Protein AF-A0A7R9V4F9-F1 (afdb_monomer_lite)

Secondary structure (DSSP, 8-state):
-HHHHHHHHHHT-----PPP-----S-SHHHHHHHHHHHHHHHHHHHHHHHHHHHHHHHHHHHHHHHHHHS-TT---SS-SPPHHHHHHHHHHHHGGG--TTHHHHHHHHHHHHHHH--TTSTT-HHHHHHHHHHHHHHHHHHHS-HHHHHHHHHHH--SHHHHHHHHHHHHTTEETTEE---HHHHHHHHHHHHHHHHHSSS-S-HHHHHHHHHHHHHHHHHHHHHHHHGGGS-------------------------------------------TTS-----TTS-HHHHHHHHHHHH---HHHHHHHHHHHHHS----SSPPPPP-TTS-TTS--PPPPSS--HHHHHHHHHHHHHHHTSSTT-------PPP-

Radius of gyration: 30.56 Å; chains: 1; bounding box: 94×65×89 Å

InterPro domains:
  IPR038961 Protein PEP-related development arrested 1 [PTHR37262] (30-227)

Sequence (378 aa):
SSVWRVLGRASASGSGSAPNSQPGDGGAGDNAASRRAAVQEQVDRAAKLLDDMLEEVMSELFADQAAEYIAPAGQAGCDGPLSEADAVRGAVVRRIEFLDANFLAALNGYIEAAAREGRSGGPGDLLPLLEMLRDEVLSQVALRLPPAARVLSAALHCTNKDERVGVLRTSMRGGKGDVPGCGASGLATAAAQFIDDMEEQDVIADRRLLARLCLIREEVRWLSLEGGFTGGTVGSTSSAGGAGDRIWAADGDGAPAAGAVPSASGPKPQPSQAADEDTAAFFFRSNVPQRPVAFINQLVAVSDPVARVGLLSRAFCEDWDGAAPRQAPQRGMPAGGGSKPQPDWVRPGRFMSTLAAVMQGVGGEEGSGGDGGGAPLR

Foldseek 3Di:
DVPVVQVLVLVVPPDDDDDDDDDDDDDDVVVVVVVVVVVVVVLVLLVVLVVVLVVQLVVLLVVLVVCVVPDPPPDDPPDPRQDSLNSLLVSCVVCLVVDDSCNLVSLVVVLVVLVVVPPPDDPPSCNVSSVSNNVSSVVVVLLPDDLLVNLLVVLLVDPDPVVSLVSLVQQCVQHDDSRGRDHLVSNLVVLLVVLVSQQVDPDRPDLPSSLSSLVSNVSSVVVVVVCVVVVPDDDPDDDDDDDDDDDDDDDDDDDDDDDDDDDDDDDDDDDDDDDPPPDPPDPDDPPQDQQLVVLVVVLVVDPDPVVSVVSVVCLSVHFPPDPGPQPDQPPDDPPPDPPDRNDRGDRNSSSVVNVVVVVVVVPPPPPPPPDDDDDDDD

Organism: NCBI:txid1486919

Structure (mmCIF, N/CA/C/O backbone):
data_AF-A0A7R9V4F9-F1
#
_entry.id   AF-A0A7R9V4F9-F1
#
loop_
_atom_site.group_PDB
_atom_site.id
_atom_site.type_symbol
_atom_site.label_atom_id
_atom_site.label_alt_id
_atom_site.label_comp_id
_atom_site.label_asym_id
_atom_site.label_entity_id
_atom_site.label_seq_id
_atom_site.pdbx_PDB_ins_code
_atom_site.Cartn_x
_atom_site.Cartn_y
_atom_site.Cartn_z
_atom_site.occupancy
_atom_site.B_iso_or_equiv
_atom_site.auth_seq_id
_atom_site.auth_comp_id
_atom_site.auth_asym_id
_atom_site.auth_atom_id
_atom_site.pdbx_PDB_model_num
ATOM 1 N N . SER A 1 1 ? -6.704 5.166 -0.135 1.00 42.28 1 SER A N 1
ATOM 2 C CA . SER A 1 1 ? -7.714 4.091 -0.009 1.00 42.28 1 SER A CA 1
ATOM 3 C C . SER A 1 1 ? -7.465 2.866 -0.918 1.00 42.28 1 SER A C 1
ATOM 5 O O . SER A 1 1 ? -7.755 1.755 -0.495 1.00 42.28 1 SER A O 1
ATOM 7 N N . SER A 1 2 ? -6.876 2.982 -2.125 1.00 41.09 2 SER A N 1
ATOM 8 C CA . SER A 1 2 ? -6.709 1.820 -3.040 1.00 41.09 2 SER A CA 1
ATOM 9 C C . SER A 1 2 ? -5.530 0.869 -2.751 1.00 41.09 2 SER A C 1
ATOM 11 O O . SER A 1 2 ? -5.635 -0.318 -3.034 1.00 41.09 2 SER A O 1
ATOM 13 N N . VAL A 1 3 ? -4.432 1.343 -2.147 1.00 38.56 3 VAL A N 1
ATOM 14 C CA . VAL A 1 3 ? -3.199 0.541 -1.942 1.00 38.56 3 VAL A CA 1
ATOM 15 C C . VAL A 1 3 ? -3.399 -0.607 -0.943 1.00 38.56 3 VAL A C 1
ATOM 17 O O . VAL A 1 3 ? -2.965 -1.734 -1.178 1.00 38.56 3 VAL A O 1
ATOM 20 N N . TRP A 1 4 ? -4.145 -0.356 0.133 1.00 40.66 4 TRP A N 1
ATOM 21 C CA . TRP A 1 4 ? -4.448 -1.361 1.157 1.00 40.66 4 TRP A CA 1
ATOM 22 C C . TRP A 1 4 ? -5.411 -2.448 0.673 1.00 40.66 4 TRP A C 1
ATOM 24 O O . TRP A 1 4 ? -5.313 -3.591 1.110 1.00 40.66 4 TRP A O 1
ATOM 34 N N . ARG A 1 5 ? -6.275 -2.136 -0.303 1.00 44.78 5 ARG A N 1
ATOM 35 C CA . ARG A 1 5 ? -7.137 -3.133 -0.955 1.00 44.78 5 ARG A CA 1
ATOM 36 C C . ARG A 1 5 ? -6.342 -4.162 -1.763 1.00 44.78 5 ARG A C 1
ATOM 38 O O . ARG A 1 5 ? -6.816 -5.278 -1.930 1.00 44.78 5 ARG A O 1
ATOM 45 N N . VAL A 1 6 ? -5.148 -3.811 -2.244 1.00 42.28 6 VAL A N 1
ATOM 46 C CA . VAL A 1 6 ? -4.273 -4.720 -3.002 1.00 42.28 6 VAL A CA 1
ATOM 47 C C . VAL A 1 6 ? -3.400 -5.550 -2.060 1.00 42.28 6 VAL A C 1
ATOM 49 O O . VAL A 1 6 ? -3.337 -6.768 -2.211 1.00 42.28 6 VAL A O 1
ATOM 52 N N . LEU A 1 7 ? -2.814 -4.926 -1.031 1.00 38.12 7 LEU A N 1
ATOM 53 C CA . LEU A 1 7 ? -2.003 -5.626 -0.023 1.00 38.12 7 LEU A CA 1
ATOM 54 C C . LEU A 1 7 ? -2.832 -6.584 0.851 1.00 38.12 7 LEU A C 1
ATOM 56 O O . LEU A 1 7 ? -2.393 -7.699 1.118 1.00 38.12 7 LEU A O 1
ATOM 60 N N . GLY A 1 8 ? -4.062 -6.211 1.222 1.00 36.34 8 GLY A N 1
ATOM 61 C CA . GLY A 1 8 ? -4.974 -7.101 1.951 1.00 36.34 8 GLY A CA 1
ATOM 62 C C . GLY A 1 8 ? -5.454 -8.301 1.123 1.00 36.34 8 GLY A C 1
ATOM 63 O O . GLY A 1 8 ? -5.699 -9.375 1.666 1.00 36.34 8 GLY A O 1
ATOM 64 N N . ARG A 1 9 ? -5.532 -8.162 -0.208 1.00 38.25 9 ARG A N 1
ATOM 65 C CA . ARG A 1 9 ? -5.992 -9.231 -1.112 1.00 38.25 9 ARG A CA 1
ATOM 66 C C . ARG A 1 9 ? -4.887 -10.229 -1.469 1.00 38.25 9 ARG A C 1
ATOM 68 O O . ARG A 1 9 ? -5.197 -11.388 -1.728 1.00 38.25 9 ARG A O 1
ATOM 75 N N . ALA A 1 10 ? -3.619 -9.812 -1.421 1.00 35.34 10 ALA A N 1
ATOM 76 C CA . ALA A 1 10 ? -2.473 -10.706 -1.594 1.00 35.34 10 ALA A CA 1
ATOM 77 C C . ALA A 1 10 ? -2.409 -11.778 -0.486 1.00 35.34 10 ALA A C 1
ATOM 79 O O . ALA A 1 10 ? -2.177 -12.947 -0.787 1.00 35.34 10 ALA A O 1
ATOM 80 N N . SER A 1 11 ? -2.744 -11.414 0.759 1.00 36.66 11 SER A N 1
ATOM 81 C CA . SER A 1 11 ? -2.807 -12.349 1.898 1.00 36.66 11 SER A CA 1
ATOM 82 C C . SER A 1 11 ? -3.995 -13.330 1.822 1.00 36.66 11 SER A C 1
ATOM 84 O O . SER A 1 11 ? -3.919 -14.453 2.311 1.00 36.66 11 SER A O 1
ATOM 86 N N . ALA A 1 12 ? -5.081 -12.955 1.135 1.00 36.00 12 ALA A N 1
ATOM 87 C CA . ALA A 1 12 ? -6.302 -13.762 1.027 1.00 36.00 12 ALA A CA 1
ATOM 88 C C . ALA A 1 12 ? -6.357 -14.700 -0.203 1.00 36.00 12 ALA A C 1
ATOM 90 O O . ALA A 1 12 ? -7.368 -15.367 -0.412 1.00 36.00 12 ALA A O 1
ATOM 91 N N . SER A 1 13 ? -5.305 -14.767 -1.035 1.00 36.59 13 SER A N 1
ATOM 92 C CA . SER A 1 13 ? -5.317 -15.553 -2.290 1.00 36.59 13 SER A CA 1
ATOM 93 C C . SER A 1 13 ? -4.681 -16.952 -2.204 1.00 36.59 13 SER A C 1
ATOM 95 O O . SER A 1 13 ? -4.610 -17.677 -3.199 1.00 36.59 13 SER A O 1
ATOM 97 N N . GLY A 1 14 ? -4.280 -17.391 -1.010 1.00 36.31 14 GLY A N 1
ATOM 98 C CA . GLY A 1 14 ? -3.771 -18.741 -0.779 1.00 36.31 14 GLY A CA 1
ATOM 99 C C . GLY A 1 14 ? -4.877 -19.803 -0.750 1.00 36.31 14 GLY A C 1
ATOM 100 O O . GLY A 1 14 ? -5.409 -20.099 0.314 1.00 36.31 14 GLY A O 1
ATOM 101 N N . SER A 1 15 ? -5.183 -20.393 -1.911 1.00 42.91 15 SER A N 1
ATOM 102 C CA . SER A 1 15 ? -5.671 -21.777 -2.145 1.00 42.91 15 SER A CA 1
ATOM 103 C C . SER A 1 15 ? -6.818 -21.861 -3.161 1.00 42.91 15 SER A C 1
ATOM 105 O O . SER A 1 15 ? -8.005 -21.870 -2.850 1.00 42.91 15 SER A O 1
ATOM 107 N N . GLY A 1 16 ? -6.438 -21.985 -4.431 1.00 34.00 16 GLY A N 1
ATOM 108 C CA . GLY A 1 16 ? -7.365 -22.229 -5.532 1.00 34.00 16 GLY A CA 1
ATOM 109 C C . GLY A 1 16 ? -6.725 -23.014 -6.671 1.00 34.00 16 GLY A C 1
ATOM 110 O O . GLY A 1 16 ? -6.966 -22.699 -7.830 1.00 34.00 16 GLY A O 1
ATOM 111 N N . SER A 1 17 ? -5.884 -24.008 -6.366 1.00 34.31 17 SER A N 1
ATOM 112 C CA . SER A 1 17 ? -5.440 -24.976 -7.377 1.00 34.31 17 SER A CA 1
ATOM 113 C C . SER A 1 17 ? -6.580 -25.945 -7.675 1.00 34.31 17 SER A C 1
ATOM 115 O O . SER A 1 17 ? -6.944 -26.766 -6.834 1.00 34.31 17 SER A O 1
ATOM 117 N N . ALA A 1 18 ? -7.148 -25.842 -8.875 1.00 36.53 18 ALA A N 1
ATOM 118 C CA . ALA A 1 18 ? -8.076 -26.826 -9.414 1.00 36.53 18 ALA A CA 1
ATOM 119 C C . ALA A 1 18 ? -7.341 -28.159 -9.661 1.00 36.53 18 ALA A C 1
ATOM 121 O O . ALA A 1 18 ? -6.332 -28.157 -10.372 1.00 36.53 18 ALA A O 1
ATOM 122 N N . PRO A 1 19 ? -7.810 -29.301 -9.124 1.00 40.75 19 PRO A N 1
ATOM 123 C CA . PRO A 1 19 ? -7.297 -30.591 -9.536 1.00 40.75 19 PRO A CA 1
ATOM 124 C C . PRO A 1 19 ? -7.985 -31.047 -10.824 1.00 40.75 19 PRO A C 1
ATOM 126 O O . PRO A 1 19 ? -9.196 -30.928 -11.018 1.00 40.75 19 PRO A O 1
ATOM 129 N N . ASN A 1 20 ? -7.135 -31.572 -11.696 1.00 38.62 20 ASN A N 1
ATOM 130 C CA . ASN A 1 20 ? -7.436 -32.295 -12.916 1.00 38.62 20 ASN A CA 1
ATOM 131 C C . ASN A 1 20 ? -8.513 -33.373 -12.686 1.00 38.62 20 ASN A C 1
ATOM 133 O O . ASN A 1 20 ? -8.512 -34.075 -11.675 1.00 38.62 20 ASN A O 1
ATOM 137 N N . SER A 1 21 ? -9.436 -33.479 -13.635 1.00 40.28 21 SER A N 1
ATOM 138 C CA . SER A 1 21 ? -10.654 -34.278 -13.552 1.00 40.28 21 SER A CA 1
ATOM 139 C C . SER A 1 21 ? -10.361 -35.782 -13.555 1.00 40.28 21 SER A C 1
ATOM 141 O O . SER A 1 21 ? -9.994 -36.354 -14.578 1.00 40.28 21 SER A O 1
ATOM 143 N N . GLN A 1 22 ? -10.603 -36.432 -12.419 1.00 39.03 22 GLN A N 1
ATOM 144 C CA . GLN A 1 22 ? -10.837 -37.873 -12.317 1.00 39.03 22 GLN A CA 1
ATOM 145 C C . GLN A 1 22 ? -12.271 -38.074 -11.795 1.00 39.03 22 GLN A C 1
ATOM 147 O O . GLN A 1 22 ? -12.652 -37.399 -10.836 1.00 39.03 22 GLN A O 1
ATOM 152 N N . PRO A 1 23 ? -13.097 -38.945 -12.403 1.00 45.53 23 PRO A N 1
ATOM 153 C CA . PRO A 1 23 ? -14.480 -39.115 -11.984 1.00 45.53 23 PRO A CA 1
ATOM 154 C C . PRO A 1 23 ? -14.519 -40.025 -10.751 1.00 45.53 23 PRO A C 1
ATOM 156 O O . PRO A 1 23 ? -14.393 -41.243 -10.857 1.00 45.53 23 PRO A O 1
ATOM 159 N N . GLY A 1 24 ? -14.658 -39.410 -9.579 1.00 40.94 24 GLY A N 1
ATOM 160 C CA . GLY A 1 24 ? -14.918 -40.064 -8.299 1.00 40.94 24 GLY A CA 1
ATOM 161 C C . GLY A 1 24 ? -16.046 -39.323 -7.591 1.00 40.94 24 GLY A C 1
ATOM 162 O O . GLY A 1 24 ? -15.818 -38.316 -6.926 1.00 40.94 24 GLY A O 1
ATOM 163 N N . ASP A 1 25 ? -17.264 -39.791 -7.828 1.00 50.31 25 ASP A N 1
ATOM 164 C CA . ASP A 1 25 ? -18.535 -39.288 -7.311 1.00 50.31 25 ASP A CA 1
ATOM 165 C C . ASP A 1 25 ? -18.667 -39.569 -5.796 1.00 50.31 25 ASP A C 1
ATOM 167 O O . ASP A 1 25 ? -18.380 -40.686 -5.363 1.00 50.31 25 ASP A O 1
ATOM 171 N N . GLY A 1 26 ? -19.077 -38.568 -4.993 1.00 47.12 26 GLY A N 1
ATOM 172 C CA . GLY A 1 26 ? -19.573 -38.808 -3.623 1.00 47.12 26 GLY A CA 1
ATOM 173 C C . GLY A 1 26 ? -19.163 -37.900 -2.441 1.00 47.12 26 GLY A C 1
ATOM 174 O O . GLY A 1 26 ? -19.548 -38.240 -1.329 1.00 47.12 26 GLY A O 1
ATOM 175 N N . GLY A 1 27 ? -18.428 -36.779 -2.590 1.00 47.38 27 GLY A N 1
ATOM 176 C CA . GLY A 1 27 ? -17.891 -36.051 -1.404 1.00 47.38 27 GLY A CA 1
ATOM 177 C C . GLY A 1 27 ? -17.827 -34.512 -1.416 1.00 47.38 27 GLY A C 1
ATOM 178 O O . GLY A 1 27 ? -17.168 -33.923 -0.560 1.00 47.38 27 GLY A O 1
ATOM 179 N N . ALA A 1 28 ? -18.454 -33.821 -2.373 1.00 54.03 28 ALA A N 1
ATOM 180 C CA . ALA A 1 28 ? -18.278 -32.366 -2.536 1.00 54.03 28 ALA A CA 1
ATOM 181 C C . ALA A 1 28 ? -19.242 -31.484 -1.704 1.00 54.03 28 ALA A C 1
ATOM 183 O O . ALA A 1 28 ? -18.934 -30.319 -1.449 1.00 54.03 28 ALA A O 1
ATOM 184 N N . GLY A 1 29 ? -20.391 -32.016 -1.268 1.00 56.62 29 GLY A N 1
ATOM 185 C CA . GLY A 1 29 ? -21.439 -31.244 -0.578 1.00 56.62 29 GLY A CA 1
ATOM 186 C C . GLY A 1 29 ? -21.074 -30.819 0.848 1.00 56.62 29 GLY A C 1
ATOM 187 O O . GLY A 1 29 ? -21.256 -29.655 1.214 1.00 56.62 29 GLY A O 1
ATOM 188 N N . ASP A 1 30 ? -20.473 -31.725 1.621 1.00 60.44 30 ASP A N 1
ATOM 189 C CA . ASP A 1 30 ? -20.164 -31.493 3.040 1.00 60.44 30 ASP A CA 1
ATOM 190 C C . ASP A 1 30 ? -19.051 -30.453 3.231 1.00 60.44 30 ASP A C 1
ATOM 192 O O . ASP A 1 30 ? -19.098 -29.626 4.144 1.00 60.44 30 ASP A O 1
ATOM 196 N N . ASN A 1 31 ? -18.097 -30.399 2.298 1.00 73.81 31 ASN A N 1
ATOM 197 C CA . ASN A 1 31 ? -17.021 -29.409 2.311 1.00 73.81 31 ASN A CA 1
ATOM 198 C C . ASN A 1 31 ? -17.516 -27.986 2.023 1.00 73.81 31 ASN A C 1
ATOM 200 O O . ASN A 1 31 ? -16.967 -27.027 2.563 1.00 73.81 31 ASN A O 1
ATOM 204 N N . ALA A 1 32 ? -18.547 -27.816 1.191 1.00 75.50 32 ALA A N 1
ATOM 205 C CA . ALA A 1 32 ? -19.094 -26.493 0.896 1.00 75.50 32 ALA A CA 1
ATOM 206 C C . ALA A 1 32 ? -19.914 -25.943 2.073 1.00 75.50 32 ALA A C 1
ATOM 208 O O . ALA A 1 32 ? -19.785 -24.766 2.414 1.00 75.50 32 ALA A O 1
ATOM 209 N N . ALA A 1 33 ? -20.720 -26.791 2.718 1.00 80.44 33 ALA A N 1
ATOM 210 C CA . ALA A 1 33 ? -21.473 -26.422 3.914 1.00 80.44 33 ALA A CA 1
ATOM 211 C C . ALA A 1 33 ? -20.540 -26.107 5.096 1.00 80.44 33 ALA A C 1
ATOM 213 O O . ALA A 1 33 ? -20.697 -25.070 5.738 1.00 80.44 33 ALA A O 1
ATOM 214 N N . SER A 1 34 ? -19.515 -26.937 5.317 1.00 82.12 34 SER A N 1
ATOM 215 C CA . SER A 1 34 ? -18.509 -26.716 6.363 1.00 82.12 34 SER A CA 1
ATOM 216 C C . SER A 1 34 ? -17.718 -25.417 6.150 1.00 82.12 34 SER A C 1
ATOM 218 O O . SER A 1 34 ? -17.565 -24.629 7.081 1.00 82.12 34 SER A O 1
ATOM 220 N N . ARG A 1 35 ? -17.307 -25.109 4.908 1.00 81.06 35 ARG A N 1
ATOM 221 C CA . ARG A 1 35 ? -16.650 -23.827 4.580 1.00 81.06 35 ARG A CA 1
ATOM 222 C C . ARG A 1 35 ? -17.550 -22.621 4.841 1.00 81.06 35 ARG A C 1
ATOM 224 O O . ARG A 1 35 ? -17.069 -21.620 5.357 1.00 81.06 35 ARG A O 1
ATOM 231 N N . ARG A 1 36 ? -18.843 -22.700 4.507 1.00 82.31 36 ARG A N 1
ATOM 232 C CA . ARG A 1 36 ? -19.800 -21.614 4.787 1.00 82.31 36 ARG A CA 1
ATOM 233 C C . ARG A 1 36 ? -19.986 -21.394 6.286 1.00 82.31 36 ARG A C 1
ATOM 235 O O . ARG A 1 36 ? -20.000 -20.248 6.711 1.00 82.31 36 ARG A O 1
ATOM 242 N N . ALA A 1 37 ? -20.075 -22.468 7.070 1.00 87.06 37 ALA A N 1
ATOM 243 C CA . ALA A 1 37 ? -20.165 -22.374 8.524 1.00 87.06 37 ALA A CA 1
ATOM 244 C C . ALA A 1 37 ? -18.906 -21.734 9.137 1.00 87.06 37 ALA A C 1
ATOM 246 O O . ALA A 1 37 ? -19.026 -20.851 9.978 1.00 87.06 37 ALA A O 1
ATOM 247 N N . ALA A 1 38 ? -17.712 -22.103 8.660 1.00 84.75 38 ALA A N 1
ATOM 248 C CA . ALA A 1 38 ? -16.457 -21.503 9.117 1.00 84.75 38 ALA A CA 1
ATOM 249 C C . ALA A 1 38 ? -16.356 -20.006 8.777 1.00 84.75 38 ALA A C 1
ATOM 251 O O . ALA A 1 38 ? -15.909 -19.214 9.603 1.00 84.75 38 ALA A O 1
ATOM 252 N N . VAL A 1 39 ? -16.797 -19.604 7.579 1.00 83.69 39 VAL A N 1
ATOM 253 C CA . VAL A 1 39 ? -16.865 -18.184 7.196 1.00 83.69 39 VAL A CA 1
ATOM 254 C C . VAL A 1 39 ? -17.877 -17.435 8.065 1.00 83.69 39 VAL A C 1
ATOM 256 O O . VAL A 1 39 ? -17.576 -16.335 8.516 1.00 83.69 39 VAL A O 1
ATOM 259 N N . GLN A 1 40 ? -19.042 -18.025 8.346 1.00 85.69 40 GLN A N 1
ATOM 260 C CA . GLN A 1 40 ? -20.047 -17.407 9.213 1.00 85.69 40 GLN A CA 1
ATOM 261 C C . GLN A 1 40 ? -19.511 -17.188 10.632 1.00 85.69 40 GLN A C 1
ATOM 263 O O . GLN A 1 40 ? -19.627 -16.088 11.156 1.00 85.69 40 GLN A O 1
ATOM 268 N N . GLU A 1 41 ? -18.845 -18.186 11.217 1.00 88.38 41 GLU A N 1
ATOM 269 C CA . GLU A 1 41 ? -18.247 -18.062 12.552 1.00 88.38 41 GLU A CA 1
ATOM 270 C C . GLU A 1 41 ? -17.178 -16.956 12.605 1.00 88.38 41 GLU A C 1
ATOM 272 O O . GLU A 1 41 ? -17.083 -16.216 13.585 1.00 88.38 41 GLU A O 1
ATOM 277 N N . GLN A 1 42 ? -16.379 -16.812 11.542 1.00 85.69 42 GLN A N 1
ATOM 278 C CA . GLN A 1 42 ? -15.392 -15.734 11.429 1.00 85.69 42 GLN A CA 1
ATOM 279 C C . GLN A 1 42 ? -16.059 -14.355 11.354 1.00 85.69 42 GLN A C 1
ATOM 281 O O . GLN A 1 42 ? -15.604 -13.422 12.013 1.00 85.69 42 GLN A O 1
ATOM 286 N N . VAL A 1 43 ? -17.149 -14.229 10.594 1.00 86.00 43 VAL A N 1
ATOM 287 C CA . VAL A 1 43 ? -17.925 -12.984 10.502 1.00 86.00 43 VAL A CA 1
ATOM 288 C C . VAL A 1 43 ? -18.568 -12.639 11.845 1.00 86.00 43 VAL A C 1
ATOM 290 O O . VAL A 1 43 ? -18.441 -11.502 12.292 1.00 86.00 43 VAL A O 1
ATOM 293 N N . ASP A 1 44 ? -19.181 -13.608 12.526 1.00 88.31 44 ASP A N 1
ATOM 294 C CA . ASP A 1 44 ? -19.814 -13.403 13.834 1.00 88.31 44 ASP A CA 1
ATOM 295 C C . ASP A 1 44 ? -18.781 -12.981 14.895 1.00 88.31 44 ASP A C 1
ATOM 297 O O . ASP A 1 44 ? -19.039 -12.113 15.732 1.00 88.31 44 ASP A O 1
ATOM 301 N N . ARG A 1 45 ? -17.569 -13.548 14.836 1.00 88.50 45 ARG A N 1
ATOM 302 C CA . ARG A 1 45 ? -16.451 -13.151 15.701 1.00 88.50 45 ARG A CA 1
ATOM 303 C C . ARG A 1 45 ? -15.986 -11.723 15.417 1.00 88.50 45 ARG A C 1
ATOM 305 O O . ARG A 1 45 ? -15.758 -10.971 16.361 1.00 88.50 45 ARG A O 1
ATOM 312 N N . ALA A 1 46 ? -15.848 -11.350 14.145 1.00 88.12 46 ALA A N 1
ATOM 313 C CA . ALA A 1 46 ? -15.468 -9.997 13.747 1.00 88.12 46 ALA A CA 1
ATOM 314 C C . ALA A 1 46 ? -16.524 -8.958 14.159 1.00 88.12 46 ALA A C 1
ATOM 316 O O . ALA A 1 46 ? -16.159 -7.890 14.646 1.00 88.12 46 ALA A O 1
ATOM 317 N N . ALA A 1 47 ? -17.810 -9.291 14.015 1.00 88.38 47 ALA A N 1
ATOM 318 C CA . ALA A 1 47 ? -18.929 -8.469 14.466 1.00 88.38 47 ALA A CA 1
ATOM 319 C C . ALA A 1 47 ? -18.881 -8.244 15.981 1.00 88.38 47 ALA A C 1
ATOM 321 O O . ALA A 1 47 ? -18.886 -7.105 16.432 1.00 88.38 47 ALA A O 1
ATOM 322 N N . LYS A 1 48 ? -18.711 -9.317 16.763 1.00 91.44 48 LYS A N 1
ATOM 323 C CA . LYS A 1 48 ? -18.585 -9.207 18.219 1.00 91.44 48 LYS A CA 1
ATOM 324 C C . LYS A 1 48 ? -17.397 -8.337 18.641 1.00 91.44 48 LYS A C 1
ATOM 326 O O . LYS A 1 48 ? -17.534 -7.503 19.524 1.00 91.44 48 LYS A O 1
ATOM 331 N N . LEU A 1 49 ? -16.237 -8.506 18.001 1.00 91.56 49 LEU A N 1
ATOM 332 C CA . LEU A 1 49 ? -15.066 -7.669 18.281 1.00 91.56 49 LEU A CA 1
ATOM 333 C C . LEU A 1 49 ? -15.313 -6.193 17.952 1.00 91.56 49 LEU A C 1
ATOM 335 O O . LEU A 1 49 ? -14.809 -5.324 18.660 1.00 91.56 49 LEU A O 1
ATOM 339 N N . LEU A 1 50 ? -16.052 -5.911 16.876 1.00 90.19 50 LEU A N 1
ATOM 340 C CA . LEU A 1 50 ? -16.440 -4.554 16.507 1.00 90.19 50 LEU A CA 1
ATOM 341 C C . LEU A 1 50 ? -17.372 -3.939 17.556 1.00 90.19 50 LEU A C 1
ATOM 343 O O . LEU A 1 50 ? -17.122 -2.816 17.983 1.00 90.19 50 LEU A O 1
ATOM 347 N N . ASP A 1 51 ? -18.385 -4.683 17.997 1.00 89.88 51 ASP A N 1
ATOM 348 C CA . ASP A 1 51 ? -19.318 -4.242 19.037 1.00 89.88 51 ASP A CA 1
ATOM 349 C C . ASP A 1 51 ? -18.578 -3.958 20.354 1.00 89.88 51 ASP A C 1
ATOM 351 O O . ASP A 1 51 ? -18.730 -2.874 20.915 1.00 89.88 51 ASP A O 1
ATOM 355 N N . ASP A 1 52 ? -17.689 -4.863 20.781 1.00 92.62 52 ASP A N 1
ATOM 356 C CA . ASP A 1 52 ? -16.856 -4.686 21.978 1.00 92.62 52 ASP A CA 1
ATOM 357 C C . ASP A 1 52 ? -15.951 -3.437 21.869 1.00 92.62 52 ASP A C 1
ATOM 359 O O . ASP A 1 52 ? -15.699 -2.754 22.863 1.00 92.62 52 ASP A O 1
ATOM 363 N N . MET A 1 53 ? -15.426 -3.134 20.672 1.00 90.06 53 MET A N 1
ATOM 364 C CA . MET A 1 53 ? -14.622 -1.927 20.429 1.00 90.06 53 MET A CA 1
ATOM 365 C C . MET A 1 53 ? -15.467 -0.656 20.489 1.00 90.06 53 MET A C 1
ATOM 367 O O . MET A 1 53 ? -15.046 0.322 21.101 1.00 90.06 53 MET A O 1
ATOM 371 N N . LEU A 1 54 ? -16.644 -0.657 19.866 1.00 89.62 54 LEU A N 1
ATOM 372 C CA . LEU A 1 54 ? -17.542 0.494 19.861 1.00 89.62 54 LEU A CA 1
ATOM 373 C C . LEU A 1 54 ? -18.087 0.787 21.259 1.00 89.62 54 LEU A C 1
ATOM 375 O O . LEU A 1 54 ? -18.112 1.947 21.662 1.00 89.62 54 LEU A O 1
ATOM 379 N N . GLU A 1 55 ? -18.485 -0.242 22.009 1.00 91.62 55 GLU A N 1
ATOM 380 C CA . GLU A 1 55 ? -18.945 -0.099 23.392 1.00 91.62 55 GLU A CA 1
ATOM 381 C C . GLU A 1 55 ? -17.849 0.495 24.281 1.00 91.62 55 GLU A C 1
ATOM 383 O O . GLU A 1 55 ? -18.119 1.410 25.057 1.00 91.62 55 GLU A O 1
ATOM 388 N N . GLU A 1 56 ? -16.602 0.044 24.124 1.00 91.25 56 GLU A N 1
ATOM 389 C CA . GLU A 1 56 ? -15.467 0.590 24.867 1.00 91.25 56 GLU A CA 1
ATOM 390 C C . GLU A 1 56 ? -15.197 2.054 24.518 1.00 91.25 56 GLU A C 1
ATOM 392 O O . GLU A 1 56 ? -15.083 2.875 25.426 1.00 91.25 56 GLU A O 1
ATOM 397 N N . VAL A 1 57 ? -15.149 2.403 23.227 1.00 89.69 57 VAL A N 1
ATOM 398 C CA . VAL A 1 57 ? -14.932 3.795 22.808 1.00 89.69 57 VAL A CA 1
ATOM 399 C C . VAL A 1 57 ? -16.053 4.690 23.329 1.00 89.69 57 VAL A C 1
ATOM 401 O O . VAL A 1 57 ? -15.781 5.737 23.910 1.00 89.69 57 VAL A O 1
ATOM 404 N N . MET A 1 58 ? -17.313 4.269 23.194 1.00 88.31 58 MET A N 1
ATOM 405 C CA . MET A 1 58 ? -18.442 5.018 23.743 1.00 88.31 58 MET A CA 1
ATOM 406 C C . MET A 1 58 ? -18.344 5.144 25.266 1.00 88.31 58 MET A C 1
ATOM 408 O O . MET A 1 58 ? -18.544 6.234 25.794 1.00 88.31 58 MET A O 1
ATOM 412 N N . SER A 1 59 ? -18.002 4.069 25.981 1.00 88.50 59 SER A N 1
ATOM 413 C CA . SER A 1 59 ? -17.851 4.092 27.437 1.00 88.50 59 SER A CA 1
ATOM 414 C C . SER A 1 59 ? -16.730 5.026 27.893 1.00 88.50 59 SER A C 1
ATOM 416 O O . SER A 1 59 ? -16.906 5.706 28.902 1.00 88.50 59 SER A O 1
ATOM 418 N N . GLU A 1 60 ? -15.594 5.073 27.193 1.00 87.50 60 GLU A N 1
ATOM 419 C CA . GLU A 1 60 ? -14.493 5.991 27.515 1.00 87.50 60 GLU A CA 1
ATOM 420 C C . GLU A 1 60 ? -14.897 7.448 27.263 1.00 87.50 60 GLU A C 1
ATOM 422 O O . GLU A 1 60 ? -14.672 8.297 28.124 1.00 87.50 60 GLU A O 1
ATOM 427 N N . LEU A 1 61 ? -15.590 7.728 26.155 1.00 85.50 61 LEU A N 1
ATOM 428 C CA . LEU A 1 61 ? -16.103 9.069 25.857 1.00 85.50 61 LEU A CA 1
ATOM 429 C C . LEU A 1 61 ? -17.167 9.526 26.864 1.00 85.50 61 LEU A C 1
ATOM 431 O O . LEU A 1 61 ? -17.160 10.680 27.291 1.00 85.50 61 LEU A O 1
ATOM 435 N N . PHE A 1 62 ? -18.065 8.630 27.288 1.00 86.12 62 PHE A N 1
ATOM 436 C CA . PHE A 1 62 ? -19.056 8.938 28.321 1.00 86.12 62 PHE A CA 1
ATOM 437 C C . PHE A 1 62 ? -18.419 9.133 29.697 1.00 86.12 62 PHE A C 1
ATOM 439 O O . PHE A 1 62 ? -18.840 10.023 30.438 1.00 86.12 62 PHE A O 1
ATOM 446 N N . ALA A 1 63 ? -17.422 8.319 30.052 1.00 83.31 63 ALA A N 1
ATOM 447 C CA . ALA A 1 63 ? -16.700 8.460 31.311 1.00 83.31 63 ALA A CA 1
ATOM 448 C C . ALA A 1 63 ? -15.966 9.805 31.382 1.00 83.31 63 ALA A C 1
ATOM 450 O O . ALA A 1 63 ? -16.003 10.449 32.430 1.00 83.31 63 ALA A O 1
ATOM 451 N N . ASP A 1 64 ? -15.372 10.252 30.273 1.00 79.75 64 ASP A N 1
ATOM 452 C CA . ASP A 1 64 ? -14.684 11.541 30.192 1.00 79.75 64 ASP A CA 1
ATOM 453 C C . ASP A 1 64 ? -15.657 12.726 30.305 1.00 79.75 64 ASP A C 1
ATOM 455 O O . ASP A 1 64 ? -15.473 13.605 31.145 1.00 79.75 64 ASP A O 1
ATOM 459 N N . GLN A 1 65 ? -16.781 12.697 29.577 1.00 79.44 65 GLN A N 1
ATOM 460 C CA . GLN A 1 65 ? -17.834 13.718 29.700 1.00 79.44 65 GLN A CA 1
ATOM 461 C C . GLN A 1 65 ? -18.434 13.780 31.114 1.00 79.44 65 GLN A C 1
ATOM 463 O O . GLN A 1 65 ? -18.719 14.857 31.644 1.00 79.44 65 GLN A O 1
ATOM 468 N N . ALA A 1 66 ? -18.633 12.624 31.754 1.00 77.94 66 ALA A N 1
ATOM 469 C CA . ALA A 1 66 ? -19.112 12.561 33.130 1.00 77.94 66 ALA A CA 1
ATOM 470 C C . ALA A 1 66 ? -18.061 13.087 34.122 1.00 77.94 66 ALA A C 1
ATOM 472 O O . ALA A 1 66 ? -18.419 13.773 35.082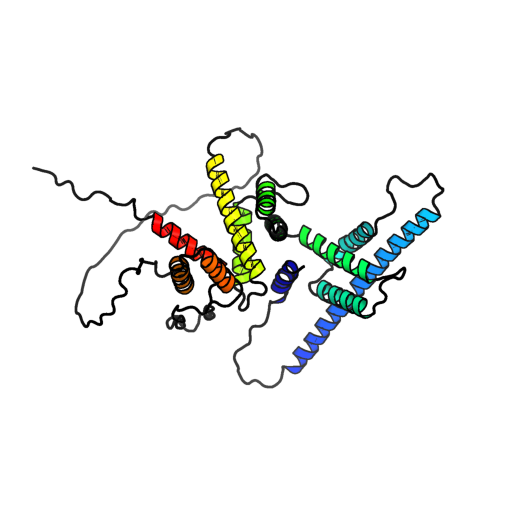 1.00 77.94 66 ALA A O 1
ATOM 473 N N . ALA A 1 67 ? -16.776 12.801 33.890 1.00 77.06 67 ALA A N 1
ATOM 474 C CA . ALA A 1 67 ? -15.676 13.329 34.688 1.00 77.06 67 ALA A CA 1
ATOM 475 C C . ALA A 1 67 ? -15.572 14.855 34.561 1.00 77.06 67 ALA A C 1
ATOM 477 O O . ALA A 1 67 ? -15.424 15.527 35.582 1.00 77.06 67 ALA A O 1
ATOM 478 N N . GLU A 1 68 ? -15.745 15.409 33.357 1.00 77.44 68 GLU A N 1
ATOM 479 C CA . GLU A 1 68 ? -15.807 16.856 33.120 1.00 77.44 68 GLU A CA 1
ATOM 480 C C . GLU A 1 68 ? -16.965 17.506 33.894 1.00 77.44 68 GLU A C 1
ATOM 482 O O . GLU A 1 68 ? -16.791 18.559 34.506 1.00 77.44 68 GLU A O 1
ATOM 487 N N . TYR A 1 69 ? -18.132 16.857 33.943 1.00 75.62 69 TYR A N 1
ATOM 488 C CA . TYR A 1 69 ? -19.292 17.370 34.677 1.00 75.62 69 TYR A CA 1
ATOM 489 C C . TYR A 1 69 ? -19.120 17.327 36.208 1.00 75.62 69 TYR A C 1
ATOM 491 O O . TYR A 1 69 ? -19.658 18.176 36.922 1.00 75.62 69 TYR A O 1
ATOM 499 N N . ILE A 1 70 ? -18.399 16.329 36.732 1.00 78.31 70 ILE A N 1
ATOM 500 C CA . ILE A 1 70 ? -18.181 16.143 38.177 1.00 78.31 70 ILE A CA 1
ATOM 501 C C . ILE A 1 70 ? -16.993 16.978 38.680 1.00 78.31 70 ILE A C 1
ATOM 503 O O . ILE A 1 70 ? -16.986 17.397 39.842 1.00 78.31 70 ILE A O 1
ATOM 507 N N . ALA A 1 71 ? -15.986 17.227 37.838 1.00 72.00 71 ALA A N 1
ATOM 508 C CA . ALA A 1 71 ? -14.798 17.971 38.223 1.00 72.00 71 ALA A CA 1
ATOM 509 C C . ALA A 1 71 ? -15.143 19.450 38.509 1.00 72.00 71 ALA A C 1
ATOM 511 O O . ALA A 1 71 ? -15.669 20.152 37.643 1.00 72.00 71 ALA A O 1
ATOM 512 N N . PRO A 1 72 ? -14.844 19.975 39.713 1.00 60.69 72 PRO A N 1
ATOM 513 C CA . PRO A 1 72 ? -15.076 21.380 40.014 1.00 60.69 72 PRO A CA 1
ATOM 514 C C . PRO A 1 72 ? -14.215 22.258 39.098 1.00 60.69 72 PRO A C 1
ATOM 516 O O . PRO A 1 72 ? -13.024 21.993 38.911 1.00 60.69 72 PRO A O 1
ATOM 519 N N . ALA A 1 73 ? -14.820 23.317 38.549 1.00 57.34 73 ALA A N 1
ATOM 520 C CA . ALA A 1 73 ? -14.174 24.287 37.666 1.00 57.34 73 ALA A CA 1
ATOM 521 C C . ALA A 1 73 ? -12.884 24.838 38.306 1.00 57.34 73 ALA A C 1
ATOM 523 O O . ALA A 1 73 ? -12.928 25.725 39.157 1.00 57.34 73 ALA A O 1
ATOM 524 N N . GLY A 1 74 ? -11.734 24.273 37.928 1.00 57.94 74 GLY A N 1
ATOM 525 C CA . GLY A 1 74 ? -10.426 24.608 38.501 1.00 57.94 74 GLY A CA 1
ATOM 526 C C . GLY A 1 74 ? -9.526 23.415 38.834 1.00 57.94 74 GLY A C 1
ATOM 527 O O . GLY A 1 74 ? -8.358 23.632 39.144 1.00 57.94 74 GLY A O 1
ATOM 528 N N . GLN A 1 75 ? -10.028 22.178 38.751 1.00 55.47 75 GLN A N 1
ATOM 529 C CA . GLN A 1 75 ? -9.257 20.970 39.067 1.00 55.47 75 GLN A CA 1
ATOM 530 C C . GLN A 1 75 ? -9.308 19.918 37.952 1.00 55.47 75 GLN A C 1
ATOM 532 O O . GLN A 1 75 ? -9.311 18.719 38.217 1.00 55.47 75 GLN A O 1
ATOM 537 N N . ALA A 1 76 ? -9.342 20.370 36.695 1.00 50.34 76 ALA A N 1
ATOM 538 C CA . ALA A 1 76 ? -9.013 19.503 35.572 1.00 50.34 76 ALA A CA 1
ATOM 539 C C . ALA A 1 76 ? -7.533 19.111 35.700 1.00 50.34 76 ALA A C 1
ATOM 541 O O . ALA A 1 76 ? -6.665 19.976 35.857 1.00 50.34 76 ALA A O 1
ATOM 542 N N . GLY A 1 77 ? -7.260 17.807 35.708 1.00 52.28 77 GLY A N 1
ATOM 543 C CA . GLY A 1 77 ? -5.904 17.278 35.631 1.00 52.28 77 GLY A CA 1
ATOM 544 C C . GLY A 1 77 ? -5.172 17.795 34.391 1.00 52.28 77 GLY A C 1
ATOM 545 O O . GLY A 1 77 ? -5.757 18.372 33.481 1.00 52.28 77 GLY A O 1
ATOM 546 N N . CYS A 1 78 ? -3.860 17.600 34.375 1.00 49.06 78 CYS A N 1
ATOM 547 C CA . CYS A 1 78 ? -2.942 18.068 33.338 1.00 49.06 78 CYS A CA 1
ATOM 548 C C . CYS A 1 78 ? -3.164 17.483 31.931 1.00 49.06 78 CYS A C 1
ATOM 550 O O . CYS A 1 78 ? -2.491 17.926 31.002 1.00 49.06 78 CYS A O 1
ATOM 552 N N . ASP A 1 79 ? -4.110 16.564 31.766 1.00 55.19 79 ASP A N 1
ATOM 553 C CA . ASP A 1 79 ? -4.486 15.982 30.486 1.00 55.19 79 ASP A CA 1
ATOM 554 C C . ASP A 1 79 ? -5.900 16.485 30.159 1.00 55.19 79 ASP A C 1
ATOM 556 O O . ASP A 1 79 ? -6.819 16.329 30.961 1.00 55.19 79 ASP A O 1
ATOM 560 N N . GLY A 1 80 ? -6.050 17.203 29.042 1.00 60.19 80 GLY A N 1
ATOM 561 C CA . GLY A 1 80 ? -7.340 17.746 28.598 1.00 60.19 80 GLY A CA 1
ATOM 562 C C . GLY A 1 80 ? -8.376 16.653 28.281 1.00 60.19 80 GLY A C 1
ATOM 563 O O . GLY A 1 80 ? -8.064 15.473 28.425 1.00 60.19 80 GLY A O 1
ATOM 564 N N . PRO A 1 81 ? -9.590 17.027 27.828 1.00 64.62 81 PRO A N 1
ATOM 565 C CA . PRO A 1 81 ? -10.621 16.051 27.471 1.00 64.62 81 PRO A CA 1
ATOM 566 C C . PRO A 1 81 ? -10.065 15.036 26.466 1.00 64.62 81 PRO A C 1
ATOM 568 O O . PRO A 1 81 ? -9.374 15.418 25.511 1.00 64.62 81 PRO A O 1
ATOM 571 N N . LEU A 1 82 ? -10.340 13.753 26.700 1.00 68.25 82 LEU A N 1
ATOM 572 C CA . LEU A 1 82 ? -9.930 12.667 25.822 1.00 68.25 82 LEU A CA 1
ATOM 573 C C . LEU A 1 82 ? -10.546 12.900 24.443 1.00 68.25 82 LEU A C 1
ATOM 575 O O . LEU A 1 82 ? -11.764 12.946 24.268 1.00 68.25 82 LEU A O 1
ATOM 579 N N . SER A 1 83 ? -9.684 13.057 23.442 1.00 82.81 83 SER A N 1
ATOM 580 C CA . SER A 1 83 ? -10.126 13.167 22.059 1.00 82.81 83 SER A CA 1
ATOM 581 C C . SER A 1 83 ? -10.775 11.855 21.616 1.00 82.81 83 SER A C 1
ATOM 583 O O . SER A 1 83 ? -10.292 10.772 21.951 1.00 82.81 83 SER A O 1
ATOM 585 N N . GLU A 1 84 ? -11.815 11.939 20.782 1.00 83.25 84 GLU A N 1
ATOM 586 C CA . GLU A 1 84 ? -12.440 10.779 20.128 1.00 83.25 84 GLU A CA 1
ATOM 587 C C . GLU A 1 84 ? -11.396 9.880 19.447 1.00 83.25 84 GLU A C 1
ATOM 589 O O . GLU A 1 84 ? -11.436 8.656 19.564 1.00 83.25 84 GLU A O 1
ATOM 594 N N . ALA A 1 85 ? -10.379 10.493 18.838 1.00 83.75 85 ALA A N 1
ATOM 595 C CA . ALA A 1 85 ? -9.277 9.781 18.202 1.00 83.75 85 ALA A CA 1
ATOM 596 C C . ALA A 1 85 ? -8.396 8.994 19.188 1.00 83.75 85 ALA A C 1
ATOM 598 O O . ALA A 1 85 ? -7.866 7.943 18.823 1.00 83.75 85 ALA A O 1
ATOM 599 N N . ASP A 1 86 ? -8.232 9.475 20.422 1.00 85.44 86 ASP A N 1
ATOM 600 C CA . ASP A 1 86 ? -7.402 8.816 21.433 1.00 85.44 86 ASP A CA 1
ATOM 601 C C . ASP A 1 86 ? -8.132 7.626 22.065 1.00 85.44 86 ASP A C 1
ATOM 603 O O . ASP A 1 86 ? -7.519 6.573 22.254 1.00 85.44 86 ASP A O 1
ATOM 607 N N . ALA A 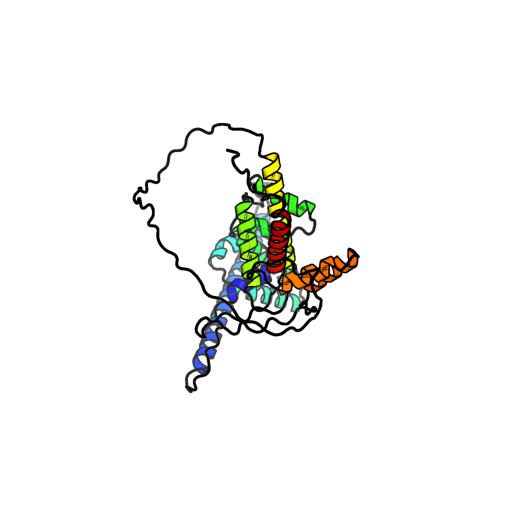1 87 ? -9.447 7.744 22.279 1.00 87.69 87 ALA A N 1
ATOM 608 C CA . ALA A 1 87 ? -10.297 6.628 22.701 1.00 87.69 87 ALA A CA 1
ATOM 609 C C . ALA A 1 87 ? -10.314 5.509 21.641 1.00 87.69 87 ALA A C 1
ATOM 611 O O . ALA A 1 87 ? -10.058 4.340 21.943 1.00 87.69 87 ALA A O 1
ATOM 612 N N . VAL A 1 88 ? -10.510 5.866 20.362 1.00 89.94 88 VAL A N 1
ATOM 613 C CA . VAL A 1 88 ? -10.440 4.906 19.243 1.00 89.94 88 VAL A CA 1
ATOM 614 C C . VAL A 1 88 ? -9.065 4.239 19.176 1.00 89.94 88 VAL A C 1
ATOM 616 O O . VAL A 1 88 ? -8.976 3.012 19.078 1.00 89.94 88 VAL A O 1
ATOM 619 N N . ARG A 1 89 ? -7.977 5.013 19.284 1.00 89.12 89 ARG A N 1
ATOM 620 C CA . ARG A 1 89 ? -6.609 4.475 19.322 1.00 89.12 89 ARG A CA 1
ATOM 621 C C . ARG A 1 89 ? -6.429 3.478 20.466 1.00 89.12 89 ARG A C 1
ATOM 623 O O . ARG A 1 89 ? -5.888 2.395 20.235 1.00 89.12 89 ARG A O 1
ATOM 630 N N . GLY A 1 90 ? -6.878 3.820 21.672 1.00 88.31 90 GLY A N 1
ATOM 631 C CA . GLY A 1 90 ? -6.804 2.953 22.849 1.00 88.31 90 GLY A CA 1
ATOM 632 C C . GLY A 1 90 ? -7.508 1.614 22.627 1.00 88.31 90 GLY A C 1
ATOM 633 O O . GLY A 1 90 ? -6.904 0.553 22.821 1.00 88.31 90 GLY A O 1
ATOM 634 N N . ALA A 1 91 ? -8.745 1.657 22.128 1.00 90.12 91 ALA A N 1
ATOM 635 C CA . ALA A 1 91 ? -9.545 0.466 21.850 1.00 90.12 91 ALA A CA 1
ATOM 636 C C . ALA A 1 91 ? -8.913 -0.448 20.789 1.00 90.12 91 ALA A C 1
ATOM 638 O O . ALA A 1 91 ? -8.856 -1.671 20.977 1.00 90.12 91 ALA A O 1
ATOM 639 N N . VAL A 1 92 ? -8.377 0.132 19.708 1.00 90.81 92 VAL A N 1
ATOM 640 C CA . VAL A 1 92 ? -7.705 -0.621 18.638 1.00 90.81 92 VAL A CA 1
ATOM 641 C C . VAL A 1 92 ? -6.410 -1.250 19.141 1.00 90.81 92 VAL A C 1
ATOM 643 O O . VAL A 1 92 ? -6.189 -2.440 18.923 1.00 90.81 92 VAL A O 1
ATOM 646 N N . VAL A 1 93 ? -5.550 -0.495 19.832 1.00 89.94 93 VAL A N 1
ATOM 647 C CA . VAL A 1 93 ? -4.246 -0.995 20.306 1.00 89.94 93 VAL A CA 1
ATOM 648 C C . VAL A 1 93 ? -4.414 -2.185 21.251 1.00 89.94 93 VAL A C 1
ATOM 650 O O . VAL A 1 93 ? -3.651 -3.145 21.146 1.00 89.94 93 VAL A O 1
ATOM 653 N N . ARG A 1 94 ? -5.437 -2.174 22.118 1.00 90.94 94 ARG A N 1
ATOM 654 C CA . ARG A 1 94 ? -5.741 -3.295 23.026 1.00 90.94 94 ARG A CA 1
ATOM 655 C C . ARG A 1 94 ? -6.165 -4.574 22.298 1.00 90.94 94 ARG A C 1
ATOM 657 O O . ARG A 1 94 ? -5.940 -5.664 22.819 1.00 90.94 94 ARG A O 1
ATOM 664 N N . ARG A 1 95 ? -6.763 -4.464 21.106 1.00 90.06 95 ARG A N 1
ATOM 665 C CA . ARG A 1 95 ? -7.347 -5.600 20.364 1.00 90.06 95 ARG A CA 1
ATOM 666 C C . ARG A 1 95 ? -6.643 -5.942 19.053 1.00 90.06 95 ARG A C 1
ATOM 668 O O . ARG A 1 95 ? -7.039 -6.890 18.382 1.00 90.06 95 ARG A O 1
ATOM 675 N N . ILE A 1 96 ? -5.579 -5.226 18.707 1.00 88.25 96 ILE A N 1
ATOM 676 C CA . ILE A 1 96 ? -4.875 -5.350 17.424 1.00 88.25 96 ILE A CA 1
ATOM 677 C C . ILE A 1 96 ? -4.355 -6.769 17.136 1.00 88.25 96 ILE A C 1
ATOM 679 O O . ILE A 1 96 ? -4.285 -7.168 15.979 1.00 88.25 96 ILE A O 1
ATOM 683 N N . GLU A 1 97 ? -4.018 -7.543 18.173 1.00 88.12 97 GLU A N 1
ATOM 684 C CA . GLU A 1 97 ? -3.550 -8.934 18.049 1.00 88.12 97 GLU A CA 1
ATOM 685 C C . GLU A 1 97 ? -4.671 -9.922 17.699 1.00 88.12 97 GLU A C 1
ATOM 687 O O . GLU A 1 97 ? -4.403 -11.007 17.189 1.00 88.12 97 GLU A O 1
ATOM 692 N N . PHE A 1 98 ? -5.924 -9.538 17.948 1.00 86.25 98 PHE A N 1
ATOM 693 C CA . PHE A 1 98 ? -7.110 -10.343 17.664 1.00 86.25 98 PHE A CA 1
ATOM 694 C C . PHE A 1 98 ? -7.772 -9.970 16.332 1.00 86.25 98 PHE A C 1
ATOM 696 O O . PHE A 1 98 ? -8.742 -10.619 15.940 1.00 86.25 98 PHE A O 1
ATOM 703 N N . LEU A 1 99 ? -7.269 -8.945 15.631 1.00 87.38 99 LEU A N 1
ATOM 704 C CA . LEU A 1 99 ? -7.791 -8.560 14.322 1.00 87.38 99 LEU A CA 1
ATOM 705 C C . LEU A 1 99 ? -7.342 -9.564 13.260 1.00 87.38 99 LEU A C 1
ATOM 707 O O . LEU A 1 99 ? -6.150 -9.802 13.065 1.00 87.38 99 LEU A O 1
ATOM 711 N N . ASP A 1 100 ? -8.310 -10.129 12.544 1.00 84.00 100 ASP A N 1
ATOM 712 C CA . ASP A 1 100 ? -8.071 -11.048 11.439 1.00 84.00 100 ASP A CA 1
ATOM 713 C C . ASP A 1 100 ? -8.273 -10.366 10.072 1.00 84.00 100 ASP A C 1
ATOM 715 O O . ASP A 1 100 ? -8.660 -9.200 9.958 1.00 84.00 100 ASP A O 1
ATOM 719 N N . ALA A 1 101 ? -7.989 -11.101 8.994 1.00 77.00 101 ALA A N 1
ATOM 720 C CA . ALA A 1 101 ? -8.161 -10.593 7.632 1.00 77.00 101 ALA A CA 1
ATOM 721 C C . ALA A 1 101 ? -9.634 -10.294 7.280 1.00 77.00 101 ALA A C 1
ATOM 723 O O . ALA A 1 101 ? -9.900 -9.487 6.387 1.00 77.00 101 ALA A O 1
ATOM 724 N N . ASN A 1 102 ? -10.587 -10.923 7.977 1.00 86.12 102 ASN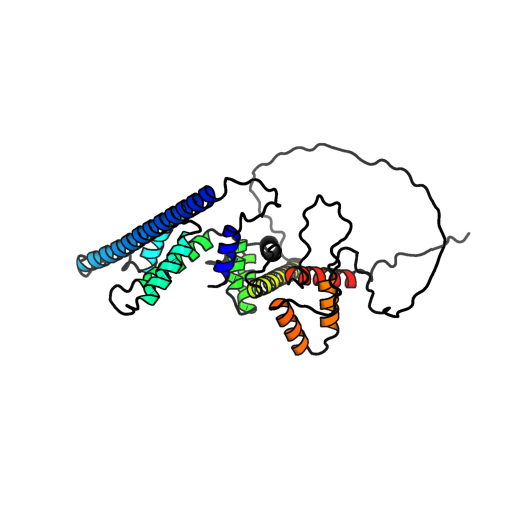 A N 1
ATOM 725 C CA . ASN A 1 102 ? -12.019 -10.759 7.739 1.00 86.12 102 ASN A CA 1
ATOM 726 C C . ASN A 1 102 ? -12.596 -9.543 8.466 1.00 86.12 102 ASN A C 1
ATOM 728 O O . ASN A 1 102 ? -13.586 -8.977 8.004 1.00 86.12 102 ASN A O 1
ATOM 732 N N . PHE A 1 103 ? -11.964 -9.099 9.552 1.00 90.00 103 PHE A N 1
ATOM 733 C CA . PHE A 1 103 ? -12.400 -7.957 10.342 1.00 90.00 103 PHE A CA 1
ATOM 734 C C . PHE A 1 103 ? -12.563 -6.695 9.494 1.00 90.00 103 PHE A C 1
ATOM 736 O O . PHE A 1 103 ? -13.607 -6.051 9.536 1.00 90.00 103 PHE A O 1
ATOM 743 N N . LEU A 1 104 ? -11.579 -6.369 8.650 1.00 89.06 104 LEU A N 1
ATOM 744 C CA . LEU A 1 104 ? -11.679 -5.208 7.760 1.00 89.06 104 LEU A CA 1
ATOM 745 C C . LEU A 1 104 ? -12.805 -5.356 6.729 1.00 89.06 104 LEU A C 1
ATOM 747 O O . LEU A 1 104 ? -13.406 -4.358 6.335 1.00 89.06 104 LEU A O 1
ATOM 751 N N . ALA A 1 105 ? -13.099 -6.575 6.273 1.00 87.88 105 ALA A N 1
ATOM 752 C CA . ALA A 1 105 ? -14.216 -6.813 5.364 1.00 87.88 105 ALA A CA 1
ATOM 753 C C . ALA A 1 105 ? -15.558 -6.584 6.074 1.00 87.88 105 ALA A C 1
ATOM 755 O O . ALA A 1 105 ? -16.412 -5.883 5.534 1.00 87.88 105 ALA A O 1
ATOM 756 N N . ALA A 1 106 ? -15.702 -7.098 7.300 1.00 89.88 106 ALA A N 1
ATOM 757 C CA . ALA A 1 106 ? -16.866 -6.853 8.141 1.00 89.88 106 ALA A CA 1
ATOM 758 C C . ALA A 1 106 ? -17.033 -5.352 8.420 1.00 89.88 106 ALA A C 1
ATOM 760 O O . ALA A 1 106 ? -18.080 -4.796 8.106 1.00 89.88 106 ALA A O 1
ATOM 761 N N . LEU A 1 107 ? -15.985 -4.670 8.894 1.00 90.56 107 LEU A N 1
ATOM 762 C CA . LEU A 1 107 ? -15.995 -3.234 9.189 1.00 90.56 107 LEU A CA 1
ATOM 763 C C . LEU A 1 107 ? -16.420 -2.386 7.981 1.00 90.56 107 LEU A C 1
ATOM 765 O O . LEU A 1 107 ? -17.252 -1.494 8.119 1.00 90.56 107 LEU A O 1
ATOM 769 N N . ASN A 1 108 ? -15.908 -2.684 6.783 1.00 90.94 108 ASN A N 1
ATOM 770 C CA . ASN A 1 108 ? -16.358 -1.999 5.568 1.00 90.94 108 ASN A CA 1
ATOM 771 C C . ASN A 1 108 ? -17.843 -2.270 5.272 1.00 90.94 108 ASN A C 1
ATOM 773 O O . ASN A 1 108 ? -18.551 -1.352 4.868 1.00 90.94 108 ASN A O 1
ATOM 777 N N . GLY A 1 109 ? -18.332 -3.488 5.523 1.00 89.19 109 GLY A N 1
ATOM 778 C CA . GLY A 1 109 ? -19.756 -3.817 5.434 1.00 89.19 109 GLY A CA 1
ATOM 779 C C . GLY A 1 109 ? -20.619 -3.014 6.414 1.00 89.19 109 GLY A C 1
ATOM 780 O O . GLY A 1 109 ? -21.663 -2.501 6.017 1.00 89.19 109 GLY A O 1
ATOM 781 N N . TYR A 1 110 ? -20.165 -2.832 7.658 1.00 87.69 110 TYR A N 1
ATOM 782 C CA . TYR A 1 110 ? -20.839 -1.981 8.649 1.00 87.69 110 TYR A CA 1
ATOM 783 C C . TYR A 1 110 ? -20.853 -0.508 8.233 1.00 87.69 110 TYR A C 1
ATOM 785 O O . TYR A 1 110 ? -21.890 0.139 8.341 1.00 87.69 110 TYR A O 1
ATOM 793 N N . ILE A 1 111 ? -19.743 0.014 7.699 1.00 90.00 111 ILE A N 1
ATOM 794 C CA . ILE A 1 111 ? -19.673 1.380 7.154 1.00 90.00 111 ILE A CA 1
ATOM 795 C C . ILE A 1 111 ? -20.678 1.552 6.006 1.00 90.00 111 ILE A C 1
ATOM 797 O O . ILE A 1 111 ? -21.415 2.533 5.972 1.00 90.00 111 ILE A O 1
ATOM 801 N N . GLU A 1 112 ? -20.754 0.592 5.080 1.00 89.69 112 GLU A N 1
ATOM 802 C CA . GLU A 1 112 ? -21.714 0.629 3.970 1.00 89.69 112 GLU A CA 1
ATOM 803 C C . GLU A 1 112 ? -23.173 0.530 4.441 1.00 89.69 112 GLU A C 1
ATOM 805 O O . GLU A 1 112 ? -24.047 1.200 3.881 1.00 89.69 112 GLU A O 1
ATOM 810 N N . ALA A 1 113 ? -23.447 -0.288 5.461 1.00 87.38 113 ALA A N 1
ATOM 811 C CA . ALA A 1 113 ? -24.768 -0.407 6.071 1.00 87.38 113 ALA A CA 1
ATOM 812 C C . ALA A 1 113 ? -25.175 0.895 6.780 1.00 87.38 113 ALA A C 1
ATOM 814 O O . ALA A 1 113 ? -26.254 1.424 6.510 1.00 87.38 113 ALA A O 1
ATOM 815 N N . ALA A 1 114 ? -24.282 1.469 7.591 1.00 86.12 114 ALA A N 1
ATOM 816 C CA . ALA A 1 114 ? -24.495 2.745 8.272 1.00 86.12 114 ALA A CA 1
ATOM 817 C C . ALA A 1 114 ? -24.707 3.897 7.273 1.00 86.12 114 ALA A C 1
ATOM 819 O O . ALA A 1 114 ? -25.618 4.708 7.436 1.00 86.12 114 ALA A O 1
ATOM 820 N N . ALA A 1 115 ? -23.935 3.925 6.180 1.00 86.50 115 ALA A N 1
ATOM 821 C CA . ALA A 1 115 ? -24.105 4.901 5.106 1.00 86.50 115 ALA A CA 1
ATOM 822 C C . ALA A 1 115 ? -25.452 4.755 4.373 1.00 86.50 115 ALA A C 1
ATOM 824 O O . ALA A 1 115 ? -26.033 5.752 3.943 1.00 86.50 115 ALA A O 1
ATOM 825 N N . ARG A 1 116 ? -25.974 3.526 4.234 1.00 85.31 116 ARG A N 1
ATOM 826 C CA . ARG A 1 116 ? -27.297 3.263 3.641 1.00 85.31 116 ARG A CA 1
ATOM 827 C C . ARG A 1 116 ? -28.453 3.697 4.533 1.00 85.31 116 ARG A C 1
ATOM 829 O O . ARG A 1 116 ? -29.471 4.143 4.008 1.00 85.31 116 ARG A O 1
ATOM 836 N N . GLU A 1 117 ? -28.319 3.546 5.846 1.00 80.38 117 GLU A N 1
ATOM 837 C CA . GLU A 1 117 ? -29.379 3.882 6.803 1.00 80.38 117 GLU A CA 1
ATOM 838 C C . GLU A 1 117 ? -29.553 5.392 7.018 1.00 80.38 117 GLU A C 1
ATOM 840 O O . GLU A 1 117 ? -30.579 5.819 7.548 1.00 80.38 117 GLU A O 1
ATOM 845 N N . GLY A 1 118 ? -28.614 6.216 6.539 1.00 60.41 118 GLY A N 1
ATOM 846 C CA . GLY A 1 118 ? -28.859 7.632 6.254 1.00 60.41 118 GLY A CA 1
ATOM 847 C C . GLY A 1 118 ? -29.249 8.500 7.455 1.00 60.41 118 GLY A C 1
ATOM 848 O O . GLY A 1 118 ? -29.779 9.592 7.261 1.00 60.41 118 GLY A O 1
ATOM 849 N N . ARG A 1 119 ? -28.974 8.071 8.695 1.00 58.09 119 ARG A N 1
ATOM 850 C CA . ARG A 1 119 ? -29.061 8.925 9.898 1.00 58.09 119 ARG A CA 1
ATOM 851 C C . ARG A 1 119 ? -27.831 9.822 10.040 1.00 58.09 119 ARG A C 1
ATOM 853 O O . ARG A 1 119 ? -27.265 9.961 11.117 1.00 58.09 119 ARG A O 1
ATOM 860 N N . SER A 1 120 ? -27.424 10.451 8.948 1.00 54.06 120 SER A N 1
ATOM 861 C CA . SER A 1 120 ? -26.328 11.408 8.968 1.00 54.06 120 SER A CA 1
ATOM 862 C C . SER A 1 120 ? -26.816 12.705 9.621 1.00 54.06 120 SER A C 1
ATOM 864 O O . SER A 1 120 ? -27.697 13.373 9.078 1.00 54.06 120 SER A O 1
ATOM 866 N N . GLY A 1 121 ? -26.276 13.049 10.796 1.00 51.47 121 GLY A N 1
ATOM 867 C CA . GLY A 1 121 ? -26.515 14.348 11.450 1.00 5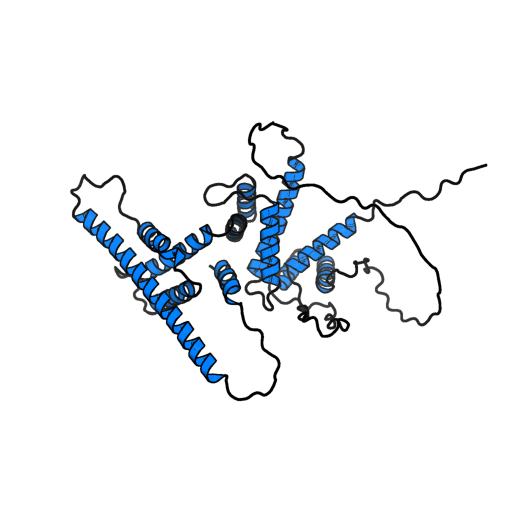1.47 121 GLY A CA 1
ATOM 868 C C . GLY A 1 121 ? -27.206 14.352 12.823 1.00 51.47 121 GLY A C 1
ATOM 869 O O . GLY A 1 121 ? -27.606 15.423 13.278 1.00 51.47 121 GLY A O 1
ATOM 870 N N . GLY A 1 122 ? -27.358 13.205 13.493 1.00 55.97 122 GLY A N 1
ATOM 871 C CA . GLY A 1 122 ? -27.795 13.148 14.898 1.00 55.97 122 GLY A CA 1
ATOM 872 C C . GLY A 1 122 ? -26.622 13.035 15.890 1.00 55.97 122 GLY A C 1
ATOM 873 O O . GLY A 1 122 ? -25.566 12.527 15.516 1.00 55.97 122 GLY A O 1
ATOM 874 N N . PRO A 1 123 ? -26.782 13.452 17.163 1.00 48.09 123 PRO A N 1
ATOM 875 C CA . PRO A 1 123 ? -25.848 13.087 18.229 1.00 48.09 123 PRO A CA 1
ATOM 876 C C . PRO A 1 123 ? -25.922 11.565 18.434 1.00 48.09 123 PRO A C 1
ATOM 878 O O . PRO A 1 123 ? -26.913 11.055 18.955 1.00 48.09 123 PRO A O 1
ATOM 881 N N . GLY A 1 124 ? -24.919 10.843 17.932 1.00 61.81 124 GLY A N 1
ATOM 882 C CA . GLY A 1 124 ? -24.919 9.377 17.823 1.00 61.81 124 GLY A CA 1
ATOM 883 C C . GLY A 1 124 ? -24.763 8.844 16.395 1.00 61.81 124 GLY A C 1
ATOM 884 O O . GLY A 1 124 ? -25.102 7.688 16.146 1.00 61.81 124 GLY A O 1
ATOM 885 N N . ASP A 1 125 ? -24.303 9.667 15.446 1.00 77.81 125 ASP A N 1
ATOM 886 C CA . ASP A 1 125 ? -23.925 9.185 14.117 1.00 77.81 125 ASP A CA 1
ATOM 887 C C . ASP A 1 125 ? -22.747 8.204 14.238 1.00 77.81 125 ASP A C 1
ATOM 889 O O . ASP A 1 125 ? -21.646 8.566 14.650 1.00 77.81 125 ASP A O 1
ATOM 893 N N . LEU A 1 126 ? -23.009 6.939 13.921 1.00 82.94 126 LEU A N 1
ATOM 894 C CA . LEU A 1 126 ? -22.042 5.848 14.018 1.00 82.94 126 LEU A CA 1
ATOM 895 C C . LEU A 1 126 ? -21.027 5.890 12.866 1.00 82.94 126 LEU A C 1
ATOM 897 O O . LEU A 1 126 ? -19.928 5.347 12.980 1.00 82.94 126 LEU A O 1
ATOM 901 N N . LEU A 1 127 ? -21.384 6.526 11.748 1.00 87.94 127 LEU A N 1
ATOM 902 C CA . LEU A 1 127 ? -20.577 6.500 10.535 1.00 87.94 127 LEU A CA 1
ATOM 903 C C . LEU A 1 127 ? -19.199 7.173 10.719 1.00 87.94 127 LEU A C 1
ATOM 905 O O . LEU A 1 127 ? -18.208 6.509 10.410 1.00 87.94 127 LEU A O 1
ATOM 909 N N . PRO A 1 128 ? -19.080 8.403 11.268 1.00 89.38 128 PRO A N 1
ATOM 910 C CA . PRO A 1 128 ? -17.777 9.023 11.522 1.00 89.38 128 PRO A CA 1
ATOM 911 C C . PRO A 1 128 ? -16.884 8.181 12.439 1.00 89.38 128 PRO A C 1
ATOM 913 O O . PRO A 1 128 ? -15.689 8.037 12.177 1.00 89.38 128 PRO A O 1
ATOM 916 N N . LEU A 1 129 ? -17.474 7.563 13.466 1.00 88.56 129 LEU A N 1
ATOM 917 C CA . LEU A 1 129 ? -16.754 6.719 14.415 1.00 88.56 129 LEU A CA 1
ATOM 918 C C . LEU A 1 129 ? -16.215 5.444 13.747 1.00 88.56 129 LEU A C 1
ATOM 920 O O . LEU A 1 129 ? -15.059 5.076 13.949 1.00 88.56 129 LEU A O 1
ATOM 924 N N . LEU A 1 130 ? -17.019 4.786 12.904 1.00 90.38 130 LEU A N 1
ATOM 925 C CA . LEU A 1 130 ? -16.582 3.611 12.140 1.00 90.38 130 LEU A CA 1
ATOM 926 C C . LEU A 1 130 ? -15.490 3.952 11.118 1.00 90.38 130 LEU A C 1
ATOM 928 O O . LEU A 1 130 ? -14.573 3.155 10.906 1.00 90.38 130 LEU A O 1
ATOM 932 N N . GLU A 1 131 ? -15.567 5.121 10.478 1.00 91.69 131 GLU A N 1
ATOM 933 C CA . GLU A 1 131 ? -14.517 5.594 9.572 1.00 91.69 131 GLU A CA 1
ATOM 934 C C . GLU A 1 131 ? -13.216 5.886 10.322 1.00 91.69 131 GLU A C 1
ATOM 936 O O . GLU A 1 131 ? -12.150 5.464 9.868 1.00 91.69 131 GLU A O 1
ATOM 941 N N . MET A 1 132 ? -13.305 6.516 11.496 1.00 91.56 132 MET A N 1
ATOM 942 C CA . MET A 1 132 ? -12.159 6.754 12.371 1.00 91.56 132 MET A CA 1
ATOM 943 C C . MET A 1 132 ? -11.528 5.437 12.835 1.00 91.56 132 MET A C 1
ATOM 945 O O . MET A 1 132 ? -10.310 5.274 12.756 1.00 91.56 132 MET A O 1
ATOM 949 N N . LEU A 1 133 ? -12.350 4.461 13.234 1.00 91.56 133 LEU A N 1
ATOM 950 C CA . LEU A 1 133 ? -11.899 3.126 13.621 1.00 91.56 133 LEU A CA 1
ATOM 951 C C . LEU A 1 133 ? -11.183 2.417 12.466 1.00 91.56 133 LEU A C 1
ATOM 953 O O . LEU A 1 133 ? -10.106 1.855 12.658 1.00 91.56 133 LEU A O 1
ATOM 957 N N . ARG A 1 134 ? -11.743 2.465 11.252 1.00 92.75 134 ARG A N 1
ATOM 958 C CA . ARG A 1 134 ? -11.114 1.888 10.054 1.00 92.75 134 ARG A CA 1
ATOM 959 C C . ARG A 1 134 ? -9.745 2.503 9.800 1.00 92.75 134 ARG A C 1
ATOM 961 O O . ARG A 1 134 ? -8.784 1.773 9.548 1.00 92.75 134 ARG A O 1
ATOM 968 N N . ASP A 1 135 ? -9.665 3.825 9.830 1.00 90.88 135 ASP A N 1
ATOM 969 C CA . ASP A 1 135 ? -8.439 4.541 9.508 1.00 90.88 135 ASP A CA 1
ATOM 970 C C . ASP A 1 135 ? -7.361 4.293 10.580 1.00 90.88 135 ASP A C 1
ATOM 972 O O . ASP A 1 135 ? -6.196 4.066 10.241 1.00 90.88 135 ASP A O 1
ATOM 976 N N . GLU A 1 136 ? -7.749 4.200 11.854 1.00 92.56 136 GLU A N 1
ATOM 977 C CA . GLU A 1 136 ? -6.843 3.858 12.953 1.00 92.56 136 GLU A CA 1
ATOM 978 C C . GLU A 1 136 ? -6.376 2.394 12.898 1.00 92.56 136 GLU A C 1
ATOM 980 O O . GLU A 1 136 ? -5.184 2.129 13.052 1.00 92.56 136 GLU A O 1
ATOM 985 N N . VAL A 1 137 ? -7.251 1.431 12.586 1.00 91.56 137 VAL A N 1
ATOM 986 C CA . VAL A 1 137 ? -6.850 0.026 12.377 1.00 91.56 137 VAL A CA 1
ATOM 987 C C . VAL A 1 137 ? -5.819 -0.077 11.255 1.00 91.56 137 VAL A C 1
ATOM 989 O O . VAL A 1 137 ? -4.782 -0.726 11.417 1.00 91.56 137 VAL A O 1
ATOM 992 N N . LEU A 1 138 ? -6.055 0.596 10.125 1.00 89.56 138 LEU A N 1
ATOM 993 C CA . LEU A 1 138 ? -5.096 0.629 9.019 1.00 89.56 138 LEU A CA 1
ATOM 994 C C . LEU A 1 138 ? -3.775 1.293 9.428 1.00 89.56 138 LEU A C 1
ATOM 996 O O . LEU A 1 138 ? -2.712 0.814 9.029 1.00 89.56 138 LEU A O 1
ATOM 1000 N N . SER A 1 139 ? -3.823 2.344 10.249 1.00 88.50 139 SER A N 1
ATOM 1001 C CA . SER A 1 139 ? -2.637 2.999 10.809 1.00 88.50 139 SER A CA 1
ATOM 1002 C C . SER A 1 139 ? -1.820 2.044 11.691 1.00 88.50 139 SER A C 1
ATOM 1004 O O . SER A 1 139 ? -0.618 1.868 11.479 1.00 88.50 139 SER A O 1
ATOM 1006 N N . GLN A 1 140 ? -2.468 1.331 12.614 1.00 89.19 140 GLN A N 1
ATOM 1007 C CA . GLN A 1 140 ? -1.809 0.381 13.518 1.00 89.19 140 GLN A CA 1
ATOM 1008 C C . GLN A 1 140 ? -1.202 -0.816 12.782 1.00 89.19 140 GLN A C 1
ATOM 1010 O O . GLN A 1 140 ? -0.100 -1.271 13.109 1.00 89.19 140 GLN A O 1
ATOM 1015 N N . VAL A 1 141 ? -1.882 -1.310 11.746 1.00 87.38 141 VAL A N 1
ATOM 1016 C CA . VAL A 1 141 ? -1.329 -2.339 10.859 1.00 87.38 141 VAL A CA 1
ATOM 1017 C C . VAL A 1 141 ? -0.126 -1.790 10.088 1.00 87.38 141 VAL A C 1
ATOM 1019 O O . VAL A 1 141 ? 0.904 -2.461 9.997 1.00 87.38 141 VAL A O 1
ATOM 1022 N N . ALA A 1 142 ? -0.199 -0.553 9.587 1.00 85.50 142 ALA A N 1
ATOM 1023 C CA . ALA A 1 142 ? 0.909 0.085 8.883 1.00 85.50 142 ALA A CA 1
ATOM 1024 C C . ALA A 1 142 ? 2.152 0.258 9.768 1.00 85.50 142 ALA A C 1
ATOM 1026 O O . ALA A 1 142 ? 3.270 0.075 9.286 1.00 85.50 142 ALA A O 1
ATOM 1027 N N . LEU A 1 143 ? 1.980 0.552 11.059 1.00 87.06 143 LEU A N 1
ATOM 1028 C CA . LEU A 1 143 ? 3.089 0.675 12.009 1.00 87.06 143 LEU A CA 1
ATOM 1029 C C . LEU A 1 143 ? 3.857 -0.637 12.211 1.00 87.06 143 LEU A C 1
ATOM 1031 O O . LEU A 1 143 ? 5.069 -0.587 12.438 1.00 87.06 143 LEU A O 1
ATOM 1035 N N . ARG A 1 144 ? 3.183 -1.787 12.076 1.00 86.88 144 ARG A N 1
ATOM 1036 C CA . ARG A 1 144 ? 3.785 -3.127 12.176 1.00 86.88 144 ARG A CA 1
ATOM 1037 C C . ARG A 1 144 ? 4.490 -3.595 10.903 1.00 86.88 144 ARG A C 1
ATOM 1039 O O . ARG A 1 144 ? 5.198 -4.600 10.943 1.00 86.88 144 ARG A O 1
ATOM 1046 N N . LEU A 1 145 ? 4.324 -2.896 9.780 1.00 87.62 145 LEU A N 1
ATOM 1047 C CA . LEU A 1 145 ? 5.042 -3.240 8.556 1.00 87.62 145 LEU A CA 1
ATOM 1048 C C . LEU A 1 145 ? 6.560 -3.044 8.729 1.00 87.62 145 LEU A C 1
ATOM 1050 O O . LEU A 1 145 ? 6.988 -2.119 9.430 1.00 87.62 145 LEU A O 1
ATOM 1054 N N . PRO A 1 146 ? 7.394 -3.845 8.036 1.00 92.38 146 PRO A N 1
ATOM 1055 C CA . PRO A 1 146 ? 8.835 -3.629 8.007 1.00 92.38 146 PRO A CA 1
ATOM 1056 C C . PRO A 1 146 ? 9.187 -2.188 7.593 1.00 92.38 146 PRO A C 1
ATOM 1058 O O . PRO A 1 146 ? 8.495 -1.618 6.741 1.00 92.38 146 PRO A O 1
ATOM 1061 N N . PRO A 1 147 ? 10.287 -1.600 8.107 1.00 93.12 147 PRO A N 1
ATOM 1062 C CA . PRO A 1 147 ? 10.667 -0.216 7.813 1.00 93.12 147 PRO A CA 1
ATOM 1063 C C . PRO A 1 147 ? 10.677 0.126 6.319 1.00 93.12 147 PRO A C 1
ATOM 1065 O O . PRO A 1 147 ? 10.138 1.155 5.918 1.00 93.12 147 PRO A O 1
ATOM 1068 N N . ALA A 1 148 ? 11.214 -0.766 5.480 1.00 94.06 148 ALA A N 1
ATOM 1069 C CA . ALA A 1 148 ? 11.249 -0.571 4.033 1.00 94.06 148 ALA A CA 1
ATOM 1070 C C . ALA A 1 148 ? 9.838 -0.453 3.429 1.00 94.06 148 ALA A C 1
ATOM 1072 O O . ALA A 1 148 ? 9.572 0.455 2.646 1.00 94.06 148 ALA A O 1
ATOM 1073 N N . ALA A 1 149 ? 8.906 -1.316 3.844 1.00 93.25 149 ALA A N 1
ATOM 1074 C CA . ALA A 1 149 ? 7.524 -1.286 3.374 1.00 93.25 149 ALA A CA 1
ATOM 1075 C C . ALA A 1 149 ? 6.784 -0.019 3.834 1.00 93.25 149 ALA A C 1
ATOM 1077 O O . ALA A 1 149 ? 6.018 0.560 3.065 1.00 93.25 149 ALA A O 1
ATOM 1078 N N . ARG A 1 150 ? 7.057 0.469 5.052 1.00 93.75 150 ARG A N 1
ATOM 1079 C CA . ARG A 1 150 ? 6.495 1.734 5.558 1.00 93.75 150 ARG A CA 1
ATOM 1080 C C . ARG A 1 150 ? 6.945 2.937 4.736 1.00 93.75 150 ARG A C 1
ATOM 1082 O O . ARG A 1 150 ? 6.125 3.779 4.385 1.00 93.75 150 ARG A O 1
ATOM 1089 N N . VAL A 1 151 ? 8.229 2.997 4.389 1.00 95.19 151 VAL A N 1
ATOM 1090 C CA . VAL A 1 151 ? 8.792 4.074 3.558 1.00 95.19 151 VAL A CA 1
ATOM 1091 C C . VAL A 1 151 ? 8.213 4.028 2.150 1.00 95.19 151 VAL A C 1
ATOM 1093 O O . VAL A 1 151 ? 7.826 5.067 1.621 1.00 95.19 151 VAL A O 1
ATOM 1096 N N . LEU A 1 152 ? 8.099 2.835 1.557 1.00 94.62 152 LEU A N 1
ATOM 1097 C CA . LEU A 1 152 ? 7.456 2.664 0.253 1.00 94.62 152 LEU A CA 1
ATOM 1098 C C . LEU A 1 152 ? 5.985 3.087 0.298 1.00 94.62 152 LEU A C 1
ATOM 1100 O O . LEU A 1 152 ? 5.535 3.794 -0.599 1.00 94.62 152 LEU A O 1
ATOM 1104 N N . SER A 1 153 ? 5.253 2.732 1.356 1.00 92.19 153 SER A N 1
ATOM 1105 C CA . SER A 1 153 ? 3.875 3.186 1.560 1.00 92.19 153 SER A CA 1
ATOM 1106 C C . SER A 1 153 ? 3.796 4.712 1.634 1.00 92.19 153 SER A C 1
ATOM 1108 O O . SER A 1 153 ? 3.020 5.313 0.894 1.00 92.19 153 SER A O 1
ATOM 1110 N N . ALA A 1 154 ? 4.642 5.363 2.438 1.00 92.06 154 ALA A N 1
ATOM 1111 C CA . ALA A 1 154 ? 4.696 6.824 2.518 1.00 92.06 154 ALA A CA 1
ATOM 1112 C C . ALA A 1 154 ? 5.001 7.460 1.147 1.00 92.06 154 ALA A C 1
ATOM 1114 O O . ALA A 1 154 ? 4.286 8.356 0.704 1.00 92.06 154 ALA A O 1
ATOM 1115 N N . ALA A 1 155 ? 5.992 6.933 0.424 1.00 94.31 155 ALA A N 1
ATOM 1116 C CA . ALA A 1 155 ? 6.358 7.390 -0.915 1.00 94.31 155 ALA A CA 1
ATOM 1117 C C . ALA A 1 155 ? 5.225 7.207 -1.946 1.00 94.31 155 ALA A C 1
ATOM 1119 O O . ALA A 1 155 ? 5.049 8.048 -2.825 1.00 94.31 155 ALA A O 1
ATOM 1120 N N . LEU A 1 156 ? 4.429 6.138 -1.835 1.00 93.94 156 LEU A N 1
ATOM 1121 C CA . LEU A 1 156 ? 3.286 5.863 -2.715 1.00 93.94 156 LEU A CA 1
ATOM 1122 C C . LEU A 1 156 ? 2.100 6.815 -2.499 1.00 93.94 156 LEU A C 1
ATOM 1124 O O . LEU A 1 156 ? 1.297 6.997 -3.423 1.00 93.94 156 LEU A O 1
ATOM 1128 N N . HIS A 1 157 ? 1.982 7.412 -1.309 1.00 91.12 157 HIS A N 1
ATOM 1129 C CA . HIS A 1 157 ? 0.974 8.435 -1.019 1.00 91.12 157 HIS A CA 1
ATOM 1130 C C . HIS A 1 157 ? 1.362 9.811 -1.587 1.00 91.12 157 HIS A C 1
ATOM 1132 O O . HIS A 1 157 ? 0.478 10.628 -1.843 1.00 91.12 157 HIS A O 1
ATOM 1138 N N . CYS A 1 158 ? 2.645 10.051 -1.876 1.00 92.38 158 CYS A N 1
ATOM 1139 C CA . CYS A 1 158 ? 3.115 11.277 -2.517 1.00 92.38 158 CYS A CA 1
ATOM 1140 C C . CYS A 1 158 ? 2.820 11.272 -4.025 1.00 92.38 158 CYS A C 1
ATOM 1142 O O . CYS A 1 158 ? 3.412 10.516 -4.804 1.00 92.38 158 CYS A O 1
ATOM 1144 N N . THR A 1 159 ? 1.942 12.171 -4.473 1.00 89.62 159 THR A N 1
ATOM 1145 C CA . THR A 1 159 ? 1.689 12.389 -5.905 1.00 89.62 159 THR A CA 1
ATOM 1146 C C . THR A 1 159 ? 2.823 13.163 -6.570 1.00 89.62 159 THR A C 1
ATOM 1148 O O . THR A 1 159 ? 3.179 12.870 -7.713 1.00 89.62 159 THR A O 1
ATOM 1151 N N . ASN A 1 160 ? 3.419 14.123 -5.858 1.00 93.38 160 ASN A N 1
ATOM 1152 C CA . ASN A 1 160 ? 4.520 14.929 -6.367 1.00 93.38 160 ASN A CA 1
ATOM 1153 C C . ASN A 1 160 ? 5.850 14.156 -6.298 1.00 93.38 160 ASN A C 1
ATOM 1155 O O . ASN A 1 160 ? 6.146 13.477 -5.313 1.00 93.38 160 ASN A O 1
ATOM 1159 N N . LYS A 1 161 ? 6.659 14.268 -7.357 1.00 93.12 161 LYS A N 1
ATOM 1160 C CA . LYS A 1 161 ? 8.004 13.691 -7.425 1.00 93.12 161 LYS A CA 1
ATOM 1161 C C . LYS A 1 161 ? 8.915 14.243 -6.331 1.00 93.12 161 LYS A C 1
ATOM 1163 O O . LYS A 1 161 ? 9.608 13.461 -5.691 1.00 93.12 161 LYS A O 1
ATOM 1168 N N . ASP A 1 162 ? 8.907 15.553 -6.106 1.00 94.69 162 ASP A N 1
ATOM 1169 C CA . ASP A 1 162 ? 9.860 16.180 -5.183 1.00 94.69 162 ASP A CA 1
ATOM 1170 C C . ASP A 1 162 ? 9.586 15.786 -3.730 1.00 94.69 162 ASP A C 1
ATOM 1172 O O . ASP A 1 162 ? 10.510 15.455 -2.987 1.00 94.69 162 ASP A O 1
ATOM 1176 N N . GLU A 1 163 ? 8.310 15.719 -3.347 1.00 95.00 163 GLU A N 1
ATOM 1177 C CA . GLU A 1 163 ? 7.880 15.216 -2.038 1.00 95.00 163 GLU A CA 1
ATOM 1178 C C . GLU A 1 163 ? 8.279 13.754 -1.849 1.00 95.00 163 GLU A C 1
ATOM 1180 O O . GLU A 1 163 ? 8.871 13.391 -0.833 1.00 95.00 163 GLU A O 1
ATOM 1185 N N . ARG A 1 164 ? 8.025 12.921 -2.864 1.00 95.44 164 ARG A N 1
ATOM 1186 C CA . ARG A 1 164 ? 8.365 11.498 -2.841 1.00 95.44 164 ARG A CA 1
ATOM 1187 C C . ARG A 1 164 ? 9.866 11.275 -2.679 1.00 95.44 164 ARG A C 1
ATOM 1189 O O . ARG A 1 164 ? 10.289 10.524 -1.803 1.00 95.44 164 ARG A O 1
ATOM 1196 N N . VAL A 1 165 ? 10.680 11.978 -3.463 1.00 94.94 165 VAL A N 1
ATOM 1197 C CA . VAL A 1 165 ? 12.144 11.958 -3.342 1.00 94.94 165 VAL A CA 1
ATOM 1198 C C . VAL A 1 165 ? 12.592 12.494 -1.978 1.00 94.94 165 VAL A C 1
ATOM 1200 O O . VAL A 1 165 ? 13.530 11.957 -1.389 1.00 94.94 165 VAL A O 1
ATOM 1203 N N . GLY A 1 166 ? 11.912 13.508 -1.438 1.00 94.31 166 GLY A N 1
ATOM 1204 C CA . GLY A 1 166 ? 12.136 14.023 -0.087 1.00 94.31 166 GLY A CA 1
ATOM 1205 C C . GLY A 1 166 ? 11.929 12.960 0.996 1.00 94.31 166 GLY A C 1
ATOM 1206 O O . GLY A 1 166 ? 12.784 12.809 1.873 1.00 94.31 166 GLY A O 1
ATOM 1207 N N . VAL A 1 167 ? 10.856 12.169 0.905 1.00 95.56 167 VAL A N 1
ATOM 1208 C CA . VAL A 1 167 ? 10.586 11.035 1.809 1.00 95.56 167 VAL A CA 1
ATOM 1209 C C . VAL A 1 167 ? 11.684 9.976 1.697 1.00 95.56 167 VAL A C 1
ATOM 1211 O O . VAL A 1 167 ? 12.248 9.570 2.715 1.00 95.56 167 VAL A O 1
ATOM 1214 N N . LEU A 1 168 ? 12.049 9.580 0.472 1.00 95.69 168 LEU A N 1
ATOM 1215 C CA . LEU A 1 168 ? 13.102 8.586 0.233 1.00 95.69 168 LEU A CA 1
ATOM 1216 C C . LEU A 1 168 ? 14.454 9.047 0.799 1.00 95.69 168 LEU A C 1
ATOM 1218 O O . LEU A 1 168 ? 15.104 8.305 1.533 1.00 95.69 168 LEU A O 1
ATOM 1222 N N . ARG A 1 169 ? 14.851 10.300 0.545 1.00 95.06 169 ARG A N 1
ATOM 1223 C CA . ARG A 1 169 ? 16.086 10.887 1.092 1.00 95.06 169 ARG A CA 1
ATOM 1224 C C . ARG A 1 169 ? 16.062 10.971 2.615 1.00 95.06 169 ARG A C 1
ATOM 1226 O O . ARG A 1 169 ? 17.082 10.710 3.247 1.00 95.06 169 ARG A O 1
ATOM 1233 N N . THR A 1 170 ? 14.921 11.322 3.205 1.00 94.88 170 THR A N 1
ATOM 1234 C CA . THR A 1 170 ? 14.760 11.382 4.666 1.00 94.88 170 THR A CA 1
ATOM 1235 C C . THR A 1 170 ? 14.955 10.001 5.283 1.00 94.88 170 THR A C 1
ATOM 1237 O O . THR A 1 170 ? 15.726 9.861 6.230 1.00 94.88 170 THR A O 1
ATOM 1240 N N . SER A 1 171 ? 14.345 8.967 4.699 1.00 95.38 171 SER A N 1
ATOM 1241 C CA . SER A 1 171 ? 14.538 7.580 5.133 1.00 95.38 171 SER A CA 1
ATOM 1242 C C . SER A 1 171 ? 15.995 7.119 4.998 1.00 95.38 171 SER A C 1
ATOM 1244 O O . SER A 1 171 ? 16.562 6.580 5.949 1.00 95.38 171 SER A O 1
ATOM 1246 N N . MET A 1 172 ? 16.642 7.406 3.864 1.00 93.12 172 MET A N 1
ATOM 1247 C CA . MET A 1 172 ? 18.042 7.032 3.612 1.00 93.12 172 MET A CA 1
ATOM 1248 C C . MET A 1 172 ? 19.042 7.731 4.544 1.00 93.12 172 MET A C 1
ATOM 1250 O O . MET A 1 172 ? 20.140 7.222 4.749 1.00 93.12 172 MET A O 1
ATOM 1254 N N . ARG A 1 173 ? 18.670 8.873 5.135 1.00 92.69 173 ARG A N 1
ATOM 1255 C CA . ARG A 1 173 ? 19.474 9.614 6.124 1.00 92.69 173 ARG A CA 1
ATOM 1256 C C . ARG A 1 173 ? 19.220 9.193 7.577 1.00 92.69 173 ARG A C 1
ATOM 1258 O O . ARG A 1 173 ? 19.714 9.854 8.483 1.00 92.69 173 ARG A O 1
ATOM 1265 N N . GLY A 1 174 ? 18.466 8.117 7.803 1.00 88.06 174 GLY A N 1
ATOM 1266 C CA . GLY A 1 174 ? 18.156 7.602 9.142 1.00 88.06 174 GLY A CA 1
ATOM 1267 C C . GLY A 1 174 ? 16.708 7.812 9.590 1.00 88.06 174 GLY A C 1
ATOM 1268 O O . GLY A 1 174 ? 16.341 7.339 10.661 1.00 88.06 174 GLY A O 1
ATOM 1269 N N . GLY A 1 175 ? 15.864 8.430 8.758 1.00 89.69 175 GLY A N 1
ATOM 1270 C CA . GLY A 1 175 ? 14.447 8.648 9.052 1.00 89.69 175 GLY A CA 1
ATOM 1271 C C . GLY A 1 175 ? 14.173 9.888 9.907 1.00 89.69 175 GLY A C 1
ATOM 1272 O O . GLY A 1 175 ? 15.078 10.505 10.468 1.00 89.69 175 GLY A O 1
ATOM 1273 N N . LYS A 1 176 ? 12.898 10.287 9.968 1.00 88.19 176 LYS A N 1
ATOM 1274 C CA . LYS A 1 176 ? 12.395 11.387 10.806 1.00 88.19 176 LYS A CA 1
ATOM 1275 C C . LYS A 1 176 ? 10.880 11.259 10.978 1.00 88.19 176 LYS A C 1
ATOM 1277 O O . LYS A 1 176 ? 10.174 11.068 9.988 1.00 88.19 176 LYS A O 1
ATOM 1282 N N . GLY A 1 177 ? 10.388 11.436 12.206 1.00 86.19 177 GLY A N 1
ATOM 1283 C CA . GLY A 1 177 ? 8.958 11.323 12.513 1.00 86.19 177 GLY A CA 1
ATOM 1284 C C . GLY A 1 177 ? 8.427 9.938 12.140 1.00 86.19 177 GLY A C 1
ATOM 1285 O O . GLY A 1 177 ? 9.009 8.931 12.537 1.00 86.19 177 GLY A O 1
ATOM 1286 N N . ASP A 1 178 ? 7.381 9.897 11.317 1.00 82.00 178 ASP A N 1
ATOM 1287 C CA . ASP A 1 178 ? 6.711 8.654 10.908 1.00 82.00 178 ASP A CA 1
ATOM 1288 C C . ASP A 1 178 ? 7.448 7.860 9.818 1.00 82.00 178 ASP A C 1
ATOM 1290 O O . ASP A 1 178 ? 7.093 6.706 9.543 1.00 82.00 178 ASP A O 1
ATOM 1294 N N . VAL A 1 179 ? 8.476 8.456 9.200 1.00 89.75 179 VAL A N 1
ATOM 1295 C CA . VAL A 1 179 ? 9.289 7.827 8.151 1.00 89.75 179 VAL A CA 1
ATOM 1296 C C . VAL A 1 179 ? 10.493 7.138 8.794 1.00 89.75 179 VAL A C 1
ATOM 1298 O O . VAL A 1 179 ? 11.420 7.829 9.234 1.00 89.75 179 VAL A O 1
ATOM 1301 N N . PRO A 1 180 ? 10.536 5.793 8.837 1.00 92.12 180 PRO A N 1
ATOM 1302 C CA . PRO A 1 180 ? 11.642 5.088 9.463 1.00 92.12 180 PRO A CA 1
ATOM 1303 C C . PRO A 1 180 ? 12.908 5.143 8.597 1.00 92.12 180 PRO A C 1
ATOM 1305 O O . PRO A 1 180 ? 12.855 5.313 7.373 1.00 92.12 180 PRO A O 1
ATOM 1308 N N . GLY A 1 181 ? 14.063 4.979 9.241 1.00 92.75 181 GLY A N 1
ATOM 1309 C CA . GLY A 1 181 ? 15.351 4.894 8.561 1.00 92.75 181 GLY A CA 1
ATOM 1310 C C . GLY A 1 181 ? 15.497 3.586 7.786 1.00 92.75 181 GLY A C 1
ATOM 1311 O O . GLY A 1 181 ? 15.329 2.506 8.351 1.00 92.75 181 GLY A O 1
ATOM 1312 N N . CYS A 1 182 ? 15.811 3.666 6.493 1.00 93.69 182 CYS A N 1
ATOM 1313 C CA . CYS A 1 182 ? 16.063 2.495 5.659 1.00 93.69 182 CYS A CA 1
ATOM 1314 C C . CYS A 1 182 ? 17.125 2.802 4.599 1.00 93.69 182 CYS A C 1
ATOM 1316 O O . CYS A 1 182 ? 17.062 3.817 3.908 1.00 93.69 182 CYS A O 1
ATOM 1318 N N . GLY A 1 183 ? 18.112 1.914 4.465 1.00 91.81 183 GLY A N 1
ATOM 1319 C CA . GLY A 1 183 ? 19.150 2.045 3.448 1.00 91.81 183 GLY A CA 1
ATOM 1320 C C . GLY A 1 183 ? 18.607 1.835 2.031 1.00 91.81 183 GLY A C 1
ATOM 1321 O O . GLY A 1 183 ? 17.646 1.096 1.818 1.00 91.81 183 GLY A O 1
ATOM 1322 N N . ALA A 1 184 ? 19.279 2.430 1.044 1.00 93.25 184 ALA A N 1
ATOM 1323 C CA . ALA A 1 184 ? 18.878 2.366 -0.365 1.00 93.25 184 ALA A CA 1
ATOM 1324 C C . ALA A 1 184 ? 18.728 0.924 -0.887 1.00 93.25 184 ALA A C 1
ATOM 1326 O O . ALA A 1 184 ? 17.765 0.610 -1.580 1.00 93.25 184 ALA A O 1
ATOM 1327 N N . SER A 1 185 ? 19.646 0.031 -0.496 1.00 92.69 185 SER A N 1
ATOM 1328 C CA . SER A 1 185 ? 19.606 -1.392 -0.867 1.00 92.69 185 SER A CA 1
ATOM 1329 C C . SER A 1 185 ? 18.366 -2.108 -0.315 1.00 92.69 185 SER A C 1
ATOM 1331 O O . SER A 1 185 ? 17.703 -2.855 -1.036 1.00 92.69 185 SER A O 1
ATOM 1333 N N . GLY A 1 186 ? 17.992 -1.824 0.939 1.00 93.62 186 GLY A N 1
ATOM 1334 C CA . GLY A 1 186 ? 16.794 -2.391 1.560 1.00 93.62 186 GLY A CA 1
ATOM 1335 C C . GLY A 1 186 ? 15.513 -1.920 0.873 1.00 93.62 186 GLY A C 1
ATOM 1336 O O . GLY A 1 186 ? 14.633 -2.731 0.590 1.00 93.62 186 GLY A O 1
ATOM 1337 N N . LEU A 1 187 ? 15.440 -0.632 0.524 1.00 95.12 187 LEU A N 1
ATOM 1338 C CA . LEU A 1 187 ? 14.316 -0.069 -0.230 1.00 95.12 187 LEU A CA 1
ATOM 1339 C C . LEU A 1 187 ? 14.217 -0.650 -1.643 1.00 95.12 187 LEU A C 1
ATOM 1341 O O . LEU A 1 187 ? 13.126 -1.022 -2.070 1.00 95.12 187 LEU A O 1
ATOM 1345 N N . ALA A 1 188 ? 15.340 -0.762 -2.356 1.00 94.00 188 ALA A N 1
ATOM 1346 C CA . ALA A 1 188 ? 15.375 -1.331 -3.700 1.00 94.00 188 ALA A CA 1
ATOM 1347 C C . ALA A 1 188 ? 14.946 -2.806 -3.702 1.00 94.00 188 ALA A C 1
ATOM 1349 O O . ALA A 1 188 ? 14.146 -3.206 -4.546 1.00 94.00 188 ALA A O 1
ATOM 1350 N N . THR A 1 189 ? 15.424 -3.584 -2.726 1.00 94.50 189 THR A N 1
ATOM 1351 C CA . THR A 1 189 ? 15.063 -5.000 -2.558 1.00 94.50 189 THR A CA 1
ATOM 1352 C C . THR A 1 189 ? 13.579 -5.154 -2.237 1.00 94.50 189 THR A C 1
ATOM 1354 O O . THR A 1 189 ? 12.892 -5.931 -2.891 1.00 94.50 189 THR A O 1
ATOM 1357 N N . ALA A 1 190 ? 13.053 -4.373 -1.289 1.00 95.12 190 ALA A N 1
ATOM 1358 C CA . ALA A 1 190 ? 11.635 -4.417 -0.940 1.00 95.12 190 ALA A CA 1
ATOM 1359 C C . ALA A 1 190 ? 10.740 -4.010 -2.121 1.00 95.12 190 ALA A C 1
ATOM 1361 O O . ALA A 1 190 ? 9.740 -4.668 -2.391 1.00 95.12 190 ALA A O 1
ATOM 1362 N N . ALA A 1 191 ? 11.107 -2.957 -2.858 1.00 95.50 191 ALA A N 1
ATOM 1363 C CA . ALA A 1 191 ? 10.359 -2.530 -4.037 1.00 95.50 191 ALA A CA 1
ATOM 1364 C C . ALA A 1 191 ? 10.384 -3.591 -5.146 1.00 95.50 191 ALA A C 1
ATOM 1366 O O . ALA A 1 191 ? 9.361 -3.811 -5.787 1.00 95.50 191 ALA A O 1
ATOM 1367 N N . ALA A 1 192 ? 11.525 -4.255 -5.362 1.00 93.25 192 ALA A N 1
ATOM 1368 C CA . ALA A 1 192 ? 11.634 -5.359 -6.310 1.00 93.25 192 ALA A CA 1
ATOM 1369 C C . ALA A 1 192 ? 10.730 -6.533 -5.913 1.00 93.25 192 ALA A C 1
ATOM 1371 O O . ALA A 1 192 ? 9.937 -6.962 -6.742 1.00 93.25 192 ALA A O 1
ATOM 1372 N N . GLN A 1 193 ? 10.762 -6.954 -4.644 1.00 94.38 193 GLN A N 1
ATOM 1373 C CA . GLN A 1 193 ? 9.905 -8.034 -4.151 1.00 94.38 193 GLN A CA 1
ATOM 1374 C C . GLN A 1 193 ? 8.419 -7.725 -4.361 1.00 94.38 193 GLN A C 1
ATOM 1376 O O . GLN A 1 193 ? 7.702 -8.540 -4.922 1.00 94.38 193 GLN A O 1
ATOM 1381 N N . PHE A 1 194 ? 7.955 -6.523 -3.998 1.00 93.81 194 PHE A N 1
ATOM 1382 C CA . PHE A 1 194 ? 6.554 -6.145 -4.217 1.00 93.81 194 PHE A CA 1
ATOM 1383 C C . PHE A 1 194 ? 6.171 -6.095 -5.705 1.00 93.81 194 PHE A C 1
ATOM 1385 O O . PHE A 1 194 ? 5.039 -6.421 -6.054 1.00 93.81 194 PHE A O 1
ATOM 1392 N N . ILE A 1 195 ? 7.086 -5.677 -6.586 1.00 93.88 195 ILE A N 1
ATOM 1393 C CA . ILE A 1 195 ? 6.864 -5.713 -8.039 1.00 93.88 195 ILE A CA 1
ATOM 1394 C C . ILE A 1 195 ? 6.731 -7.161 -8.507 1.00 93.88 195 ILE A C 1
ATOM 1396 O O . ILE A 1 195 ? 5.785 -7.463 -9.229 1.00 93.88 195 ILE A O 1
ATOM 1400 N N . ASP A 1 196 ? 7.637 -8.038 -8.079 1.00 91.94 196 ASP A N 1
ATOM 1401 C CA . ASP A 1 196 ? 7.628 -9.450 -8.451 1.00 91.94 196 ASP A CA 1
ATOM 1402 C C . ASP A 1 196 ? 6.351 -10.140 -7.946 1.00 91.94 196 ASP A C 1
ATOM 1404 O O . ASP A 1 196 ? 5.663 -10.776 -8.742 1.00 91.94 196 ASP A O 1
ATOM 1408 N N . ASP A 1 197 ? 5.953 -9.908 -6.692 1.00 92.19 197 ASP A N 1
ATOM 1409 C CA . ASP A 1 197 ? 4.719 -10.444 -6.101 1.00 92.19 197 ASP A CA 1
ATOM 1410 C C . ASP A 1 197 ? 3.467 -9.976 -6.865 1.00 92.19 197 ASP A C 1
ATOM 1412 O O . ASP A 1 197 ? 2.535 -10.746 -7.104 1.00 92.19 197 ASP A O 1
ATOM 1416 N N . MET A 1 198 ? 3.422 -8.702 -7.274 1.00 92.00 198 MET A N 1
ATOM 1417 C CA . MET A 1 198 ? 2.322 -8.169 -8.085 1.00 92.00 198 MET A CA 1
ATOM 1418 C C . MET A 1 198 ? 2.336 -8.729 -9.512 1.00 92.00 198 MET A C 1
ATOM 1420 O O . MET A 1 198 ? 1.278 -8.915 -10.115 1.00 92.00 198 MET A O 1
ATOM 1424 N N . GLU A 1 199 ? 3.515 -8.981 -10.080 1.00 88.69 199 GLU A N 1
ATOM 1425 C CA . GLU A 1 199 ? 3.669 -9.513 -11.431 1.00 88.69 199 GLU A CA 1
ATOM 1426 C C . GLU A 1 199 ? 3.487 -11.030 -11.527 1.00 88.69 199 GLU A C 1
ATOM 1428 O O . GLU A 1 199 ? 3.155 -11.525 -12.605 1.00 88.69 199 GLU A O 1
ATOM 1433 N N . GLU A 1 200 ? 3.662 -11.767 -10.435 1.00 88.25 200 GLU A N 1
ATOM 1434 C CA . GLU A 1 200 ? 3.402 -13.206 -10.373 1.00 88.25 200 GLU A CA 1
ATOM 1435 C C . GLU A 1 200 ? 1.897 -13.519 -10.425 1.00 88.25 200 GLU A C 1
ATOM 1437 O O . GLU A 1 200 ? 1.488 -14.598 -10.859 1.00 88.25 200 GLU A O 1
ATOM 1442 N N . GLN A 1 201 ? 1.048 -12.551 -10.067 1.00 86.19 201 GLN A N 1
ATOM 1443 C CA . GLN A 1 201 ? -0.402 -12.693 -10.168 1.00 86.19 201 GLN A CA 1
ATOM 1444 C C . GLN A 1 201 ? -0.862 -12.818 -11.630 1.00 86.19 201 GLN A C 1
ATOM 1446 O O . GLN A 1 201 ? -0.465 -12.041 -12.512 1.00 86.19 201 GLN A O 1
ATOM 1451 N N . ASP A 1 202 ? -1.781 -13.762 -11.870 1.00 81.81 202 ASP A N 1
ATOM 1452 C CA . ASP A 1 202 ? -2.401 -13.990 -13.184 1.00 81.81 202 ASP A CA 1
ATOM 1453 C C . ASP A 1 202 ? -3.120 -12.714 -13.676 1.00 81.81 202 ASP A C 1
ATOM 1455 O O . ASP A 1 202 ? -3.027 -12.349 -14.848 1.00 81.81 202 ASP A O 1
ATOM 1459 N N . VAL A 1 203 ? -3.757 -11.982 -12.753 1.00 84.62 203 VAL A N 1
ATOM 1460 C CA . VAL A 1 203 ? -4.387 -10.676 -12.987 1.00 84.62 203 VAL A CA 1
ATOM 1461 C C . VAL A 1 203 ? -3.802 -9.652 -12.018 1.00 84.62 203 VAL A C 1
ATOM 1463 O O . VAL A 1 203 ? -3.954 -9.795 -10.807 1.00 84.62 203 VAL A O 1
ATOM 1466 N N . ILE A 1 204 ? -3.186 -8.585 -12.537 1.00 84.94 204 ILE A N 1
ATOM 1467 C CA . ILE A 1 204 ? -2.727 -7.469 -11.697 1.00 84.94 204 ILE A CA 1
ATOM 1468 C C . ILE A 1 204 ? -3.939 -6.689 -11.193 1.00 84.94 204 ILE A C 1
ATOM 1470 O O . ILE A 1 204 ? -4.648 -6.064 -11.982 1.00 84.94 204 ILE A O 1
ATOM 1474 N N . ALA A 1 205 ? -4.131 -6.673 -9.873 1.00 83.00 205 ALA A N 1
ATOM 1475 C CA . ALA A 1 205 ? -5.249 -5.979 -9.239 1.00 83.00 205 ALA A CA 1
ATOM 1476 C C . ALA A 1 205 ? -5.225 -4.451 -9.451 1.00 83.00 205 ALA A C 1
ATOM 1478 O O . ALA A 1 205 ? -6.274 -3.852 -9.679 1.00 83.00 205 ALA A O 1
ATOM 1479 N N . ASP A 1 206 ? -4.048 -3.820 -9.385 1.00 89.25 206 ASP A N 1
ATOM 1480 C CA . ASP A 1 206 ? -3.884 -2.380 -9.618 1.00 89.25 206 ASP A CA 1
ATOM 1481 C C . ASP A 1 206 ? -2.591 -2.089 -10.393 1.00 89.25 206 ASP A C 1
ATOM 1483 O O . ASP A 1 206 ? -1.484 -2.069 -9.847 1.00 89.25 206 ASP A O 1
ATOM 1487 N N . ARG A 1 207 ? -2.735 -1.838 -11.698 1.00 87.19 207 ARG A N 1
ATOM 1488 C CA . ARG A 1 207 ? -1.598 -1.524 -12.575 1.00 87.19 207 ARG A CA 1
ATOM 1489 C C . ARG A 1 207 ? -1.016 -0.135 -12.321 1.00 87.19 207 ARG A C 1
ATOM 1491 O O . ARG A 1 207 ? 0.175 0.078 -12.537 1.00 87.19 207 ARG A O 1
ATOM 1498 N N . ARG A 1 208 ? -1.826 0.815 -11.838 1.00 88.94 208 ARG A N 1
ATOM 1499 C CA . ARG A 1 208 ? -1.351 2.170 -11.518 1.00 88.94 208 ARG A CA 1
ATOM 1500 C C . ARG A 1 208 ? -0.453 2.136 -10.293 1.00 88.94 208 ARG A C 1
ATOM 1502 O O . ARG A 1 208 ? 0.572 2.815 -10.277 1.00 88.94 208 ARG A O 1
ATOM 1509 N N . LEU A 1 209 ? -0.820 1.334 -9.296 1.00 90.94 209 LEU A N 1
ATOM 1510 C CA . LEU A 1 209 ? 0.026 1.070 -8.139 1.00 90.94 209 LEU A CA 1
ATOM 1511 C C . LEU A 1 209 ? 1.355 0.439 -8.563 1.00 90.94 209 LEU A C 1
ATOM 1513 O O . LEU A 1 209 ? 2.405 0.945 -8.169 1.00 90.94 209 LEU A O 1
ATOM 1517 N N . LEU A 1 210 ? 1.317 -0.588 -9.419 1.00 90.69 210 LEU A N 1
ATOM 1518 C CA . LEU A 1 210 ? 2.536 -1.222 -9.921 1.00 90.69 210 LEU A CA 1
ATOM 1519 C C . LEU A 1 210 ? 3.440 -0.215 -10.642 1.00 90.69 210 LEU A C 1
ATOM 1521 O O . LEU A 1 210 ? 4.627 -0.128 -10.346 1.00 90.69 210 LEU A O 1
ATOM 1525 N N . ALA A 1 211 ? 2.876 0.596 -11.539 1.00 89.50 211 ALA A N 1
ATOM 1526 C CA . ALA A 1 211 ? 3.634 1.614 -12.258 1.00 89.50 211 ALA A CA 1
ATOM 1527 C C . ALA A 1 211 ? 4.291 2.625 -11.302 1.00 89.50 211 ALA A C 1
ATOM 1529 O O . ALA A 1 211 ? 5.468 2.945 -11.459 1.00 89.50 211 ALA A O 1
ATOM 1530 N N . ARG A 1 212 ? 3.569 3.095 -10.273 1.00 91.69 212 ARG A N 1
ATOM 1531 C CA . ARG A 1 212 ? 4.136 3.986 -9.244 1.00 91.69 212 ARG A CA 1
ATOM 1532 C C . ARG A 1 212 ? 5.266 3.321 -8.465 1.00 91.69 212 ARG A C 1
ATOM 1534 O O . ARG A 1 212 ? 6.268 3.970 -8.185 1.00 91.69 212 ARG A O 1
ATOM 1541 N N . LEU A 1 213 ? 5.129 2.040 -8.145 1.00 93.88 213 LEU A N 1
ATOM 1542 C CA . LEU A 1 213 ? 6.161 1.287 -7.446 1.00 93.88 213 LEU A CA 1
ATOM 1543 C C . LEU A 1 213 ? 7.415 1.096 -8.314 1.00 93.88 213 LEU A C 1
ATOM 1545 O O . LEU A 1 213 ? 8.528 1.281 -7.824 1.00 93.88 213 LEU A O 1
ATOM 1549 N N . CYS A 1 214 ? 7.253 0.821 -9.614 1.00 92.81 214 CYS A N 1
ATOM 1550 C CA . CYS A 1 214 ? 8.366 0.797 -10.566 1.00 92.81 214 CYS A CA 1
ATOM 1551 C C . CYS A 1 214 ? 9.088 2.151 -10.626 1.00 92.81 214 CYS A C 1
ATOM 1553 O O . CYS A 1 214 ? 10.317 2.181 -10.620 1.00 92.81 214 CYS A O 1
ATOM 1555 N N . LEU A 1 215 ? 8.348 3.266 -10.627 1.00 92.19 215 LEU A N 1
ATOM 1556 C CA . LEU A 1 215 ? 8.941 4.607 -10.583 1.00 92.19 215 LEU A CA 1
ATOM 1557 C C . LEU A 1 215 ? 9.742 4.832 -9.297 1.00 92.19 215 LEU A C 1
ATOM 1559 O O . LEU A 1 215 ? 10.882 5.281 -9.370 1.00 92.19 215 LEU A O 1
ATOM 1563 N N . ILE A 1 216 ? 9.187 4.466 -8.137 1.00 95.12 216 ILE A N 1
ATOM 1564 C CA . ILE A 1 216 ? 9.889 4.571 -6.849 1.00 95.12 216 ILE A CA 1
ATOM 1565 C C . ILE A 1 216 ? 11.176 3.747 -6.859 1.00 95.12 216 ILE A C 1
ATOM 1567 O O . ILE A 1 216 ? 12.212 4.230 -6.411 1.00 95.12 216 ILE A O 1
ATOM 1571 N N . ARG A 1 217 ? 11.143 2.520 -7.393 1.00 94.75 217 ARG A N 1
ATOM 1572 C CA . ARG A 1 217 ? 12.337 1.672 -7.491 1.00 94.75 217 ARG A CA 1
ATOM 1573 C C . ARG A 1 217 ? 13.448 2.357 -8.288 1.00 94.75 217 ARG A C 1
ATOM 1575 O O . ARG A 1 217 ? 14.597 2.362 -7.849 1.00 94.75 217 ARG A O 1
ATOM 1582 N N . GLU A 1 218 ? 13.120 2.956 -9.432 1.00 92.81 218 GLU A N 1
ATOM 1583 C CA . GLU A 1 218 ? 14.116 3.682 -10.225 1.00 92.81 218 GLU A CA 1
ATOM 1584 C C . GLU A 1 218 ? 14.574 4.975 -9.537 1.00 92.81 218 GLU A C 1
ATOM 1586 O O . GLU A 1 218 ? 15.752 5.309 -9.604 1.00 92.81 218 GLU A O 1
ATOM 1591 N N . GLU A 1 219 ? 13.705 5.683 -8.814 1.00 94.44 219 GLU A N 1
ATOM 1592 C CA . GLU A 1 219 ? 14.104 6.845 -8.007 1.00 94.44 219 GLU A CA 1
ATOM 1593 C C . GLU A 1 219 ? 15.088 6.461 -6.899 1.00 94.44 219 GLU A C 1
ATOM 1595 O O . GLU A 1 219 ? 16.102 7.134 -6.722 1.00 94.44 219 GLU A O 1
ATOM 1600 N N . VAL A 1 220 ? 14.850 5.347 -6.202 1.00 94.56 220 VAL A N 1
ATOM 1601 C CA . VAL A 1 220 ? 15.794 4.797 -5.217 1.00 94.56 220 VAL A CA 1
ATOM 1602 C C . VAL A 1 220 ? 17.125 4.449 -5.883 1.00 94.56 220 VAL A C 1
ATOM 1604 O O . VAL A 1 220 ? 18.187 4.753 -5.334 1.00 94.56 220 VAL A O 1
ATOM 1607 N N . ARG A 1 221 ? 17.101 3.862 -7.085 1.00 91.81 221 ARG A N 1
ATOM 1608 C CA . ARG A 1 221 ? 18.315 3.565 -7.858 1.00 91.81 221 ARG A CA 1
ATOM 1609 C C . ARG A 1 221 ? 19.081 4.839 -8.230 1.00 91.81 221 ARG A C 1
ATOM 1611 O O . ARG A 1 221 ? 20.293 4.887 -8.032 1.00 91.81 221 ARG A O 1
ATOM 1618 N N . TRP A 1 222 ? 18.391 5.877 -8.702 1.00 91.44 222 TRP A N 1
ATOM 1619 C CA . TRP A 1 222 ? 18.991 7.180 -9.009 1.00 91.44 222 TRP A CA 1
ATOM 1620 C C . TRP A 1 222 ? 19.601 7.843 -7.775 1.00 91.44 222 TRP A C 1
ATOM 1622 O O . TRP A 1 222 ? 20.739 8.300 -7.829 1.00 91.44 222 TRP A O 1
ATOM 1632 N N . LEU A 1 223 ? 18.891 7.834 -6.646 1.00 92.06 223 LEU A N 1
ATOM 1633 C CA . LEU A 1 223 ? 19.398 8.365 -5.379 1.00 92.06 223 LEU A CA 1
ATOM 1634 C C . LEU A 1 223 ? 20.613 7.585 -4.866 1.00 92.06 223 LEU A C 1
ATOM 1636 O O . LEU A 1 223 ? 21.520 8.172 -4.281 1.00 92.06 223 LEU A O 1
ATOM 1640 N N . SER A 1 224 ? 20.656 6.273 -5.103 1.00 88.75 224 SER A N 1
ATOM 1641 C CA . SER A 1 224 ? 21.812 5.439 -4.756 1.00 88.75 224 SER A CA 1
ATOM 1642 C C . SER A 1 224 ? 23.044 5.812 -5.584 1.00 88.75 224 SER A C 1
ATOM 1644 O O . SER A 1 224 ? 24.147 5.873 -5.047 1.00 88.75 224 SER A O 1
ATOM 1646 N N . LEU A 1 225 ? 22.859 6.103 -6.875 1.00 87.06 225 LEU A N 1
ATOM 1647 C CA . LEU A 1 225 ? 23.925 6.567 -7.766 1.00 87.06 225 LEU A CA 1
ATOM 1648 C C . LEU A 1 225 ? 24.415 7.975 -7.389 1.00 87.06 225 LEU A C 1
ATOM 1650 O O . LEU A 1 225 ? 25.620 8.206 -7.327 1.00 87.06 225 LEU A O 1
ATOM 1654 N N . GLU A 1 226 ? 23.499 8.895 -7.072 1.00 85.94 226 GLU A N 1
ATOM 1655 C CA . GLU A 1 226 ? 23.818 10.248 -6.584 1.00 85.94 226 GLU A CA 1
ATOM 1656 C C . GLU A 1 226 ? 24.602 10.195 -5.257 1.00 85.94 226 GLU A C 1
ATOM 1658 O O . GLU A 1 226 ? 25.616 10.877 -5.082 1.00 85.94 226 GLU A O 1
ATOM 1663 N N . GLY A 1 227 ? 24.176 9.327 -4.335 1.00 73.94 227 GLY A N 1
ATOM 1664 C CA . GLY A 1 227 ? 24.875 9.059 -3.078 1.00 73.94 227 GLY A CA 1
ATOM 1665 C C . GLY A 1 227 ? 26.257 8.431 -3.280 1.00 73.94 227 GLY A C 1
ATOM 1666 O O . GLY A 1 227 ? 27.200 8.801 -2.588 1.00 73.94 227 GLY A O 1
ATOM 1667 N N . GLY A 1 228 ? 26.408 7.533 -4.258 1.00 68.69 228 GLY A N 1
ATOM 1668 C CA . GLY A 1 228 ? 27.699 6.937 -4.615 1.00 68.69 228 GLY A CA 1
ATOM 1669 C C . GLY A 1 228 ? 28.687 7.940 -5.218 1.00 68.69 228 GLY A C 1
ATOM 1670 O O . GLY A 1 228 ? 29.880 7.864 -4.944 1.00 68.69 228 GLY A O 1
ATOM 1671 N N . PHE A 1 229 ? 28.196 8.917 -5.984 1.00 56.47 229 PHE A N 1
ATOM 1672 C CA . PHE A 1 229 ? 29.026 9.974 -6.568 1.00 56.47 229 PHE A CA 1
ATOM 1673 C C . PHE A 1 229 ? 29.488 11.001 -5.523 1.00 56.47 229 PHE A C 1
ATOM 1675 O O . PHE A 1 229 ? 30.631 11.449 -5.544 1.00 56.47 229 PHE A O 1
ATOM 1682 N N . THR A 1 230 ? 28.616 11.353 -4.575 1.00 57.41 230 THR A N 1
ATOM 1683 C CA . THR A 1 230 ? 28.919 12.324 -3.507 1.00 57.41 230 THR A CA 1
ATOM 1684 C C . THR A 1 230 ? 29.635 11.706 -2.298 1.00 57.41 230 THR A C 1
ATOM 1686 O O . THR A 1 230 ? 30.318 12.412 -1.557 1.00 57.41 230 THR A O 1
ATOM 1689 N N . GLY A 1 231 ? 29.527 10.387 -2.107 1.00 50.09 231 GLY A N 1
ATOM 1690 C CA . GLY A 1 231 ? 30.103 9.634 -0.988 1.00 50.09 231 GLY A CA 1
ATOM 1691 C C . GLY A 1 231 ? 31.586 9.268 -1.121 1.00 50.09 231 GLY A C 1
ATOM 1692 O O . GLY A 1 231 ? 32.144 8.687 -0.195 1.00 50.09 231 GLY A O 1
ATOM 1693 N N . GLY A 1 232 ? 32.247 9.618 -2.231 1.00 44.53 232 GLY A N 1
ATOM 1694 C CA . GLY A 1 232 ? 33.677 9.352 -2.443 1.00 44.53 232 GLY A CA 1
ATOM 1695 C C . GLY A 1 232 ? 34.637 10.220 -1.615 1.00 44.53 232 GLY A C 1
ATOM 1696 O O . GLY A 1 232 ? 35.836 9.958 -1.610 1.00 44.53 232 GLY A O 1
ATOM 1697 N N . THR A 1 233 ? 34.149 11.243 -0.907 1.00 41.38 233 THR A N 1
ATOM 1698 C CA . THR A 1 233 ? 35.015 12.225 -0.229 1.00 41.38 233 THR A CA 1
ATOM 1699 C C . THR A 1 233 ? 34.442 12.758 1.084 1.00 41.38 233 THR A C 1
ATOM 1701 O O . THR A 1 233 ? 34.412 13.966 1.268 1.00 41.38 233 THR A O 1
ATOM 1704 N N . VAL A 1 234 ? 34.020 11.914 2.035 1.00 43.31 234 VAL A N 1
ATOM 1705 C CA . VAL A 1 234 ? 33.963 12.332 3.455 1.00 43.31 234 VAL A CA 1
ATOM 1706 C C . VAL A 1 234 ? 34.202 11.146 4.401 1.00 43.31 234 VAL A C 1
ATOM 1708 O O . VAL A 1 234 ? 33.316 10.334 4.633 1.00 43.31 234 VAL A O 1
ATOM 1711 N N . GLY A 1 235 ? 35.387 11.119 5.017 1.00 41.06 235 GLY A N 1
ATOM 1712 C CA . GLY A 1 235 ? 35.530 10.748 6.428 1.00 41.06 235 GLY A CA 1
ATOM 1713 C C . GLY A 1 235 ? 35.654 9.266 6.783 1.00 41.06 235 GLY A C 1
ATOM 1714 O O . GLY A 1 235 ? 34.745 8.684 7.365 1.00 41.06 235 GLY A O 1
ATOM 1715 N N . SER A 1 236 ? 36.867 8.725 6.637 1.00 40.59 236 SER A N 1
ATOM 1716 C CA . SER A 1 236 ? 37.420 7.844 7.672 1.00 40.59 236 SER A CA 1
ATOM 1717 C C . SER A 1 236 ? 37.442 8.606 8.999 1.00 40.59 236 SER A C 1
ATOM 1719 O O . SER A 1 236 ? 38.405 9.304 9.306 1.00 40.59 236 SER A O 1
ATOM 1721 N N . THR A 1 237 ? 36.386 8.483 9.794 1.00 39.91 237 THR A N 1
ATOM 1722 C CA . THR A 1 237 ? 36.446 8.761 11.230 1.00 39.91 237 THR A CA 1
ATOM 1723 C C . THR A 1 237 ? 36.041 7.503 11.972 1.00 39.91 237 THR A C 1
ATOM 1725 O O . THR A 1 237 ? 34.870 7.155 12.070 1.00 39.91 237 THR A O 1
ATOM 1728 N N . SER A 1 238 ? 37.077 6.819 12.444 1.00 46.25 238 SER A N 1
ATOM 1729 C CA . SER A 1 238 ? 37.112 5.926 13.597 1.00 46.25 238 SER A CA 1
ATOM 1730 C C . SER A 1 238 ? 35.906 6.029 14.539 1.00 46.25 238 SER A C 1
ATOM 1732 O O . SER A 1 238 ? 35.767 7.019 15.258 1.00 46.25 238 SER A O 1
ATOM 1734 N N . SER A 1 239 ? 35.126 4.953 14.640 1.00 39.50 239 SER A N 1
ATOM 1735 C CA . SER A 1 239 ? 34.377 4.634 15.855 1.00 39.50 239 SER A CA 1
ATOM 1736 C C . SER A 1 239 ? 34.977 3.380 16.480 1.00 39.50 239 SER A C 1
ATOM 1738 O O . SER A 1 239 ? 34.853 2.269 15.964 1.00 39.50 239 SER A O 1
ATOM 1740 N N . ALA A 1 240 ? 35.678 3.605 17.584 1.00 40.69 240 ALA A N 1
ATOM 1741 C CA . ALA A 1 240 ? 36.138 2.585 18.500 1.00 40.69 240 ALA A CA 1
ATOM 1742 C C . ALA A 1 240 ? 34.955 1.910 19.217 1.00 40.69 240 ALA A C 1
ATOM 1744 O O . ALA A 1 240 ? 33.992 2.579 19.578 1.00 40.69 240 ALA A O 1
ATOM 1745 N N . GLY A 1 241 ? 35.112 0.615 19.508 1.00 35.06 241 GLY A N 1
ATOM 1746 C CA . GLY A 1 241 ? 34.527 -0.034 20.685 1.00 35.06 241 GLY A CA 1
ATOM 1747 C C . GLY A 1 241 ? 33.145 -0.663 20.506 1.00 35.06 241 GLY A C 1
ATOM 1748 O O . GLY A 1 241 ? 32.132 0.021 20.558 1.00 35.06 241 GLY A O 1
ATOM 1749 N N . GLY A 1 242 ? 33.103 -1.995 20.412 1.00 31.53 242 GLY A N 1
ATOM 1750 C CA . GLY A 1 242 ? 31.861 -2.762 20.527 1.00 31.53 242 GLY A CA 1
ATOM 1751 C C . GLY A 1 242 ? 32.036 -4.235 20.182 1.00 31.53 242 GLY A C 1
ATOM 1752 O O . GLY A 1 242 ? 31.668 -4.664 19.097 1.00 31.53 242 GLY A O 1
ATOM 1753 N N . ALA A 1 243 ? 32.654 -4.982 21.096 1.00 34.47 243 ALA A N 1
ATOM 1754 C CA . ALA A 1 243 ? 32.854 -6.425 21.031 1.00 34.47 243 ALA A CA 1
ATOM 1755 C C . ALA A 1 243 ? 31.528 -7.208 20.987 1.00 34.47 243 ALA A C 1
ATOM 1757 O O . ALA A 1 243 ? 30.570 -6.831 21.658 1.00 34.47 243 ALA A O 1
ATOM 1758 N N . GLY A 1 244 ? 31.510 -8.334 20.267 1.00 31.33 244 GLY A N 1
ATOM 1759 C CA . GLY A 1 244 ? 30.402 -9.287 20.345 1.00 31.33 244 GLY A CA 1
ATOM 1760 C C . GLY A 1 244 ? 30.282 -10.252 19.170 1.00 31.33 244 GLY A C 1
ATOM 1761 O O . GLY A 1 244 ? 29.352 -10.147 18.385 1.00 31.33 244 GLY A O 1
ATOM 1762 N N . ASP A 1 245 ? 31.209 -11.205 19.106 1.00 31.14 245 ASP A N 1
ATOM 1763 C CA . ASP A 1 245 ? 30.874 -12.627 18.965 1.00 31.14 245 ASP A CA 1
ATOM 1764 C C . ASP A 1 245 ? 30.110 -13.106 17.706 1.00 31.14 245 ASP A C 1
ATOM 1766 O O . ASP A 1 245 ? 28.879 -13.111 17.649 1.00 31.14 245 ASP A O 1
ATOM 1770 N N . ARG A 1 246 ? 30.856 -13.659 16.735 1.00 34.38 246 ARG A N 1
ATOM 1771 C CA . ARG A 1 246 ? 30.521 -14.989 16.197 1.00 34.38 246 ARG A CA 1
ATOM 1772 C C . ARG A 1 246 ? 31.681 -15.646 15.446 1.00 34.38 246 ARG A C 1
ATOM 1774 O O . ARG A 1 246 ? 31.986 -15.342 14.298 1.00 34.38 246 ARG A O 1
ATOM 1781 N N . ILE A 1 247 ? 32.279 -16.594 16.155 1.00 34.12 247 ILE A N 1
ATOM 1782 C CA . ILE A 1 247 ? 33.064 -17.736 15.686 1.00 34.12 247 ILE A CA 1
ATOM 1783 C C . ILE A 1 247 ? 32.205 -18.577 14.738 1.00 34.12 247 ILE A C 1
ATOM 1785 O O . ILE A 1 247 ? 31.165 -19.023 15.195 1.00 34.12 247 ILE A O 1
ATOM 1789 N N . TRP A 1 248 ? 32.645 -18.851 13.503 1.00 37.16 248 TRP A N 1
ATOM 1790 C CA . TRP A 1 248 ? 32.495 -20.156 12.829 1.00 37.16 248 TRP A CA 1
ATOM 1791 C C . TRP A 1 248 ? 33.696 -20.372 11.900 1.00 37.16 248 TRP A C 1
ATOM 1793 O O . TRP A 1 248 ? 34.175 -19.448 11.245 1.00 37.16 248 TRP A O 1
ATOM 1803 N N . ALA A 1 249 ? 34.217 -21.591 11.965 1.00 34.09 249 ALA A N 1
ATOM 1804 C CA . ALA A 1 249 ? 35.534 -22.011 11.527 1.00 34.09 249 ALA A CA 1
ATOM 1805 C C . ALA A 1 249 ? 35.691 -22.140 10.006 1.00 34.09 249 ALA A C 1
ATOM 1807 O O . ALA A 1 249 ? 34.735 -22.367 9.266 1.00 34.09 249 ALA A O 1
ATOM 1808 N N . ALA A 1 250 ? 36.953 -22.032 9.598 1.00 32.94 250 ALA A N 1
ATOM 1809 C CA . ALA A 1 250 ? 37.481 -22.500 8.331 1.00 32.94 250 ALA A CA 1
ATOM 1810 C C . ALA A 1 250 ? 37.398 -24.030 8.228 1.00 32.94 250 ALA A C 1
ATOM 1812 O O . ALA A 1 250 ? 37.544 -24.714 9.236 1.00 32.94 250 ALA A O 1
ATOM 1813 N N . ASP A 1 251 ? 37.207 -24.530 7.009 1.00 33.81 251 ASP A N 1
ATOM 1814 C CA . ASP A 1 251 ? 38.025 -25.591 6.409 1.00 33.81 251 ASP A CA 1
ATOM 1815 C C . ASP A 1 251 ? 37.590 -25.811 4.953 1.00 33.81 251 ASP A C 1
ATOM 1817 O O . ASP A 1 251 ? 36.396 -25.826 4.650 1.00 33.81 251 ASP A O 1
ATOM 1821 N N . GLY A 1 252 ? 38.564 -26.023 4.061 1.00 33.25 252 GLY A N 1
ATOM 1822 C CA . GLY A 1 252 ? 38.321 -26.728 2.800 1.00 33.25 252 GLY A CA 1
ATOM 1823 C C . GLY A 1 252 ? 38.979 -26.164 1.544 1.00 33.25 252 GLY A C 1
ATOM 1824 O O . GLY A 1 252 ? 38.290 -25.648 0.669 1.00 33.25 252 GLY A O 1
ATOM 1825 N N . ASP A 1 253 ? 40.296 -26.339 1.439 1.00 31.64 253 ASP A N 1
ATOM 1826 C CA . ASP A 1 253 ? 41.081 -26.285 0.201 1.00 31.64 253 ASP A CA 1
ATOM 1827 C C . ASP A 1 253 ? 40.539 -27.204 -0.914 1.00 31.64 253 ASP A C 1
ATOM 1829 O O . ASP A 1 253 ? 40.042 -28.300 -0.653 1.00 31.64 253 ASP A O 1
ATOM 1833 N N . GLY A 1 254 ? 40.736 -26.809 -2.178 1.00 31.58 254 GLY A N 1
ATOM 1834 C CA . GLY A 1 254 ? 40.498 -27.687 -3.331 1.00 31.58 254 GLY A CA 1
ATOM 1835 C C . GLY A 1 254 ? 40.643 -27.010 -4.696 1.00 31.58 254 GLY A C 1
ATOM 1836 O O . GLY A 1 254 ? 39.653 -26.688 -5.344 1.00 31.58 254 GLY A O 1
ATOM 1837 N N . ALA A 1 255 ? 41.887 -26.801 -5.131 1.00 34.19 255 ALA A N 1
ATOM 1838 C CA . ALA A 1 255 ? 42.270 -26.317 -6.463 1.00 34.19 255 ALA A CA 1
ATOM 1839 C C . ALA A 1 255 ? 42.276 -27.475 -7.519 1.00 34.19 255 ALA A C 1
ATOM 1841 O O . ALA A 1 255 ? 41.958 -28.611 -7.167 1.00 34.19 255 ALA A O 1
ATOM 1842 N N . PRO A 1 256 ? 42.568 -27.240 -8.820 1.00 46.53 256 PRO A N 1
ATOM 1843 C CA . PRO A 1 256 ? 41.729 -27.690 -9.933 1.00 46.53 256 PRO A CA 1
ATOM 1844 C C . PRO A 1 256 ? 42.318 -28.850 -10.760 1.00 46.53 256 PRO A C 1
ATOM 1846 O O . PRO A 1 256 ? 43.532 -29.035 -10.826 1.00 46.53 256 PRO A O 1
ATOM 1849 N N . ALA A 1 257 ? 41.457 -29.581 -11.476 1.00 34.56 257 ALA A N 1
ATOM 1850 C CA . ALA A 1 257 ? 41.862 -30.609 -12.437 1.00 34.56 257 ALA A CA 1
ATOM 1851 C C . ALA A 1 257 ? 41.423 -30.254 -13.866 1.00 34.56 257 ALA A C 1
ATOM 1853 O O . ALA A 1 257 ? 40.276 -29.892 -14.124 1.00 34.56 257 ALA A O 1
ATOM 1854 N N . ALA A 1 258 ? 42.391 -30.355 -14.773 1.00 31.39 258 ALA A N 1
ATOM 1855 C CA . ALA A 1 258 ? 42.328 -30.067 -16.195 1.00 31.39 258 ALA A CA 1
ATOM 1856 C C . ALA A 1 258 ? 41.949 -31.303 -17.039 1.00 31.39 258 ALA A C 1
ATOM 1858 O O . ALA A 1 258 ? 42.139 -32.439 -16.608 1.00 31.39 258 ALA A O 1
ATOM 1859 N N . GLY A 1 259 ? 41.539 -31.054 -18.289 1.00 31.88 259 GLY A N 1
ATOM 1860 C CA . GLY A 1 259 ? 41.420 -32.040 -19.379 1.00 31.88 259 GLY A CA 1
ATOM 1861 C C . GLY A 1 259 ? 39.965 -32.380 -19.731 1.00 31.88 259 GLY A C 1
ATOM 1862 O O . GLY A 1 259 ? 39.136 -32.511 -18.847 1.00 31.88 259 GLY A O 1
ATOM 1863 N N . ALA A 1 260 ? 39.538 -32.545 -20.980 1.00 33.28 260 ALA A N 1
ATOM 1864 C CA . ALA A 1 260 ? 40.195 -32.498 -22.276 1.00 33.28 260 ALA A CA 1
ATOM 1865 C C . ALA A 1 260 ? 39.115 -32.288 -23.362 1.00 33.28 260 ALA A C 1
ATOM 1867 O O . ALA A 1 260 ? 37.957 -32.666 -23.192 1.00 33.28 260 ALA A O 1
ATOM 1868 N N . VAL A 1 261 ? 39.521 -31.694 -24.483 1.00 36.88 261 VAL A N 1
ATOM 1869 C CA . VAL A 1 261 ? 38.766 -31.560 -25.743 1.00 36.88 261 VAL A CA 1
ATOM 1870 C C . VAL A 1 261 ? 38.796 -32.909 -26.489 1.00 36.88 261 VAL A C 1
ATOM 1872 O O . VAL A 1 261 ? 39.748 -33.671 -26.300 1.00 36.88 261 VAL A O 1
ATOM 1875 N N . PRO A 1 262 ? 37.843 -33.200 -27.397 1.00 45.28 262 PRO A N 1
ATOM 1876 C CA . PRO A 1 262 ? 38.289 -33.224 -28.792 1.00 45.28 262 PRO A CA 1
ATOM 1877 C C . PRO A 1 262 ? 37.314 -32.646 -29.833 1.00 45.28 262 PRO A C 1
ATOM 1879 O O . PRO A 1 262 ? 36.112 -32.491 -29.642 1.00 45.28 262 PRO A O 1
ATOM 1882 N N . SER A 1 263 ? 37.964 -32.323 -30.946 1.00 32.62 263 SER A N 1
ATOM 1883 C CA . SER A 1 263 ? 37.565 -31.650 -32.177 1.00 32.62 263 SER A CA 1
ATOM 1884 C C . SER A 1 263 ? 36.509 -32.334 -33.062 1.00 32.62 263 SER A C 1
ATOM 1886 O O . SER A 1 263 ? 36.483 -33.552 -33.194 1.00 32.62 263 SER A O 1
ATOM 1888 N N . ALA A 1 264 ? 35.834 -31.462 -33.823 1.00 32.72 264 ALA A N 1
ATOM 1889 C CA . ALA A 1 264 ? 35.560 -31.511 -35.269 1.00 32.72 264 ALA A CA 1
ATOM 1890 C C . ALA A 1 264 ? 34.527 -32.494 -35.865 1.00 32.72 264 ALA A C 1
ATOM 1892 O O . ALA A 1 264 ? 34.741 -33.698 -35.955 1.00 32.72 264 ALA A O 1
ATOM 1893 N N . SER A 1 265 ? 33.487 -31.924 -36.490 1.00 35.00 265 SER A N 1
ATOM 1894 C CA . SER A 1 265 ? 33.189 -32.098 -37.930 1.00 35.00 265 SER A CA 1
ATOM 1895 C C . SER A 1 265 ? 31.987 -31.236 -38.364 1.00 35.00 265 SER A C 1
ATOM 1897 O O . SER A 1 265 ? 30.910 -31.307 -37.784 1.00 35.00 265 SER A O 1
ATOM 1899 N N . GLY A 1 266 ? 32.168 -30.411 -39.399 1.00 30.83 266 GLY A N 1
ATOM 1900 C CA . GLY A 1 266 ? 31.084 -29.979 -40.303 1.00 30.83 266 GLY A CA 1
ATOM 1901 C C . GLY A 1 266 ? 31.242 -30.701 -41.652 1.00 30.83 266 GLY A C 1
ATOM 1902 O O . GLY A 1 266 ? 32.051 -31.628 -41.726 1.00 30.83 266 GLY A O 1
ATOM 1903 N N . PRO A 1 267 ? 30.639 -30.245 -42.769 1.00 49.59 267 PRO A N 1
ATOM 1904 C CA . PRO A 1 267 ? 29.428 -29.431 -42.959 1.00 49.59 267 PRO A CA 1
ATOM 1905 C C . PRO A 1 267 ? 28.452 -30.082 -43.986 1.00 49.59 267 PRO A C 1
ATOM 1907 O O . PRO A 1 267 ? 28.832 -31.027 -44.675 1.00 49.59 267 PRO A O 1
ATOM 1910 N N . LYS A 1 268 ? 27.236 -29.535 -44.187 1.00 32.38 268 LYS A N 1
ATOM 1911 C CA . LYS A 1 268 ? 26.637 -29.350 -45.538 1.00 32.38 268 LYS A CA 1
ATOM 1912 C C . LYS A 1 268 ? 25.340 -28.497 -45.538 1.00 32.38 268 LYS A C 1
ATOM 1914 O O . LYS A 1 268 ? 24.673 -28.446 -44.511 1.00 32.38 268 LYS A O 1
ATOM 1919 N N . PRO A 1 269 ? 25.013 -27.816 -46.663 1.00 37.16 269 PRO A N 1
ATOM 1920 C CA . PRO A 1 269 ? 24.139 -26.633 -46.724 1.00 37.16 269 PRO A CA 1
ATOM 1921 C C . PRO A 1 269 ? 22.770 -26.845 -47.417 1.00 37.16 269 PRO A C 1
ATOM 1923 O O . PRO A 1 269 ? 22.580 -27.862 -48.078 1.00 37.16 269 PRO A O 1
ATOM 1926 N N . GLN A 1 270 ? 21.937 -25.782 -47.359 1.00 34.62 270 GLN A N 1
ATOM 1927 C CA . GLN A 1 270 ? 20.828 -25.327 -48.249 1.00 34.62 270 GLN A CA 1
ATOM 1928 C C . GLN A 1 270 ? 19.401 -25.327 -47.650 1.00 34.62 270 GLN A C 1
ATOM 1930 O O . GLN A 1 270 ? 19.121 -26.168 -46.800 1.00 34.62 270 GLN A O 1
ATOM 1935 N N . PRO A 1 271 ? 18.451 -24.494 -48.156 1.00 45.31 271 PRO A N 1
ATOM 1936 C CA . PRO A 1 271 ? 18.571 -23.314 -49.025 1.00 45.31 271 PRO A CA 1
ATOM 1937 C C . PRO A 1 271 ? 17.937 -22.026 -48.444 1.00 45.31 271 PRO A C 1
ATOM 1939 O O . PRO A 1 271 ? 17.115 -22.027 -47.535 1.00 45.31 271 PRO A O 1
ATOM 1942 N N . SER A 1 272 ? 18.344 -20.927 -49.071 1.00 44.38 272 SER A N 1
ATOM 1943 C CA . SER A 1 272 ? 17.858 -19.546 -49.026 1.00 44.38 272 SER A CA 1
ATOM 1944 C C . SER A 1 272 ? 16.337 -19.344 -48.962 1.00 44.38 272 SER A C 1
ATOM 1946 O O . SER A 1 272 ? 15.628 -19.809 -49.856 1.00 44.38 272 SER A O 1
ATOM 1948 N N . GLN A 1 273 ? 15.882 -18.480 -48.048 1.00 39.66 273 GLN A N 1
ATOM 1949 C CA . GLN A 1 273 ? 14.811 -17.517 -48.328 1.00 39.66 273 GLN A CA 1
ATOM 1950 C C . GLN A 1 273 ? 15.167 -16.161 -47.721 1.00 39.66 273 GLN A C 1
ATOM 1952 O O . GLN A 1 273 ? 15.433 -16.042 -46.529 1.00 39.66 273 GLN A O 1
ATOM 1957 N N . ALA A 1 274 ? 15.224 -15.173 -48.607 1.00 38.19 274 ALA A N 1
ATOM 1958 C CA . ALA A 1 274 ? 15.466 -13.777 -48.320 1.00 38.19 274 ALA A CA 1
ATOM 1959 C C . ALA A 1 274 ? 14.172 -13.109 -47.840 1.00 38.19 274 ALA A C 1
ATOM 1961 O O . ALA A 1 274 ? 13.147 -13.181 -48.518 1.00 38.19 274 ALA A O 1
ATOM 1962 N N . ALA A 1 275 ? 14.263 -12.429 -46.705 1.00 38.38 275 ALA A N 1
ATOM 1963 C CA . ALA A 1 275 ? 13.491 -11.238 -46.399 1.00 38.38 275 ALA A CA 1
ATOM 1964 C C . ALA A 1 275 ? 14.431 -10.320 -45.609 1.00 38.38 275 ALA A C 1
ATOM 1966 O O . ALA A 1 275 ? 14.895 -10.686 -44.531 1.00 38.38 275 ALA A O 1
ATOM 1967 N N . ASP A 1 276 ? 14.781 -9.184 -46.207 1.00 40.81 276 ASP A N 1
ATOM 1968 C CA . ASP A 1 276 ? 15.606 -8.140 -45.605 1.00 40.81 276 ASP A CA 1
ATOM 1969 C C . ASP A 1 276 ? 14.897 -7.546 -44.368 1.00 40.81 276 ASP A C 1
ATOM 1971 O O . ASP A 1 276 ? 13.988 -6.728 -44.499 1.00 40.81 276 ASP A O 1
ATOM 1975 N N . GLU A 1 277 ? 15.330 -7.944 -43.168 1.00 43.16 277 GLU A N 1
ATOM 1976 C CA . GLU A 1 277 ? 15.032 -7.302 -41.868 1.00 43.16 277 GLU A CA 1
ATOM 1977 C C . GLU A 1 277 ? 16.335 -6.900 -41.131 1.00 43.16 277 GLU A C 1
ATOM 1979 O O . GLU A 1 277 ? 16.396 -6.787 -39.906 1.00 43.16 277 GLU A O 1
ATOM 1984 N N . ASP A 1 278 ? 17.419 -6.678 -41.878 1.00 41.53 278 ASP A N 1
ATOM 1985 C CA . ASP A 1 278 ? 18.790 -6.701 -41.350 1.00 41.53 278 ASP A CA 1
ATOM 1986 C C . ASP A 1 278 ? 19.360 -5.316 -40.981 1.00 41.53 278 ASP A C 1
ATOM 1988 O O . ASP A 1 278 ? 20.453 -4.915 -41.380 1.00 41.53 278 ASP A O 1
ATOM 1992 N N . THR A 1 279 ? 18.632 -4.528 -40.184 1.00 45.28 279 THR A N 1
ATOM 1993 C CA . THR A 1 279 ? 19.242 -3.339 -39.532 1.00 45.28 279 THR A CA 1
ATOM 1994 C C . THR A 1 279 ? 18.797 -3.091 -38.090 1.00 45.28 279 THR A C 1
ATOM 1996 O O . THR A 1 279 ? 19.209 -2.108 -37.481 1.00 45.28 279 THR A O 1
ATOM 1999 N N . ALA A 1 280 ? 18.009 -3.992 -37.496 1.00 44.25 280 ALA A N 1
ATOM 2000 C CA . ALA A 1 280 ? 17.609 -3.891 -36.087 1.00 44.25 280 ALA A CA 1
ATOM 2001 C C . ALA A 1 280 ? 17.788 -5.195 -35.289 1.00 44.25 280 ALA A C 1
ATOM 2003 O O . ALA A 1 280 ? 17.332 -5.283 -34.147 1.00 44.25 280 ALA A O 1
ATOM 2004 N N . ALA A 1 281 ? 18.482 -6.194 -35.847 1.00 45.84 281 ALA A N 1
ATOM 2005 C CA . ALA A 1 281 ? 18.885 -7.403 -35.133 1.00 45.84 281 ALA A CA 1
ATOM 2006 C C . ALA A 1 281 ? 20.082 -7.113 -34.207 1.00 45.84 281 ALA A C 1
ATOM 2008 O O . ALA A 1 281 ? 21.184 -7.626 -34.382 1.00 45.84 281 ALA A O 1
ATOM 2009 N N . PHE A 1 282 ? 19.868 -6.260 -33.203 1.00 52.03 282 PHE A N 1
ATOM 2010 C CA . PHE A 1 282 ? 20.748 -6.196 -32.041 1.00 52.03 282 PHE A CA 1
ATOM 2011 C C . PHE A 1 282 ? 20.785 -7.588 -31.398 1.00 52.03 282 PHE A C 1
ATOM 2013 O O . PHE A 1 282 ? 19.735 -8.176 -31.131 1.00 52.03 282 PHE A O 1
ATOM 2020 N N . PHE A 1 283 ? 21.989 -8.119 -31.169 1.00 47.97 283 PHE A N 1
ATOM 2021 C CA . PHE A 1 283 ? 22.254 -9.423 -30.556 1.00 47.97 283 PHE A CA 1
ATOM 2022 C C . PHE A 1 283 ? 21.755 -9.474 -29.101 1.00 47.97 283 PHE A C 1
ATOM 2024 O O . PHE A 1 283 ? 22.525 -9.445 -28.139 1.00 47.97 283 PHE A O 1
ATOM 2031 N N . PHE A 1 284 ? 20.441 -9.556 -28.908 1.00 54.75 284 PHE A N 1
ATOM 2032 C CA . PHE A 1 284 ? 19.864 -9.789 -27.597 1.00 54.75 284 PHE A CA 1
ATOM 2033 C C . PHE A 1 284 ? 20.194 -11.217 -27.175 1.00 54.75 284 PHE A C 1
ATOM 2035 O O . PHE A 1 284 ? 19.766 -12.191 -27.795 1.00 54.75 284 PHE A O 1
ATOM 2042 N N . ARG A 1 285 ? 20.975 -11.338 -26.096 1.00 55.97 285 ARG A N 1
ATOM 2043 C CA . ARG A 1 285 ? 21.200 -12.600 -25.381 1.00 55.97 285 ARG A CA 1
ATOM 2044 C C . ARG A 1 285 ? 19.856 -13.325 -25.227 1.00 55.97 285 ARG A C 1
ATOM 2046 O O . ARG A 1 285 ? 18.868 -12.693 -24.857 1.00 55.97 285 ARG A O 1
ATOM 2053 N N . SER A 1 286 ? 19.831 -14.637 -25.466 1.00 59.09 286 SER A N 1
ATOM 2054 C CA . SER A 1 286 ? 18.644 -15.512 -25.603 1.00 59.09 286 SER A CA 1
ATOM 2055 C C . SER A 1 286 ? 17.630 -15.518 -24.444 1.00 59.09 286 SER A C 1
ATOM 2057 O O . SER A 1 286 ? 16.656 -16.263 -24.491 1.00 59.09 286 SER A O 1
ATOM 2059 N N . ASN A 1 287 ? 17.844 -14.714 -23.404 1.00 70.69 287 ASN A N 1
ATOM 2060 C CA . ASN A 1 287 ? 17.065 -14.706 -22.170 1.00 70.69 287 ASN A CA 1
ATOM 2061 C C . ASN A 1 287 ? 16.240 -13.423 -21.981 1.00 70.69 287 ASN A C 1
ATOM 2063 O O . ASN A 1 287 ? 15.554 -13.292 -20.968 1.00 70.69 287 ASN A O 1
ATOM 2067 N N . VAL A 1 288 ? 16.305 -12.462 -22.910 1.00 77.88 288 VAL A N 1
ATOM 2068 C CA . VAL A 1 288 ? 15.507 -11.233 -22.810 1.00 77.88 288 VAL A CA 1
ATOM 2069 C C . VAL A 1 288 ? 14.081 -11.486 -23.323 1.00 77.88 288 VAL A C 1
ATOM 2071 O O . VAL A 1 288 ? 13.916 -12.009 -24.429 1.00 77.88 288 VAL A O 1
ATOM 2074 N N . PRO A 1 289 ? 13.031 -11.111 -22.567 1.00 82.62 289 PRO A N 1
ATOM 2075 C CA . PRO A 1 289 ? 11.654 -11.232 -23.032 1.00 82.62 289 PRO A CA 1
ATOM 2076 C C . PRO A 1 289 ? 11.414 -10.448 -24.333 1.00 82.62 289 PRO A C 1
ATOM 2078 O O . PRO A 1 289 ? 11.574 -9.229 -24.382 1.00 82.62 289 PRO A O 1
ATOM 2081 N N . GLN A 1 290 ? 10.980 -11.148 -25.384 1.00 84.50 290 GLN A N 1
ATOM 2082 C CA . GLN A 1 290 ? 10.817 -10.582 -26.733 1.00 84.50 290 GLN A CA 1
ATOM 2083 C C . GLN A 1 290 ? 9.767 -9.463 -26.796 1.00 84.50 290 GLN A C 1
ATOM 2085 O O . GLN A 1 290 ? 9.953 -8.468 -27.492 1.00 84.50 290 GLN A O 1
ATOM 2090 N N . ARG A 1 291 ? 8.663 -9.588 -26.047 1.00 85.81 291 ARG A N 1
ATOM 2091 C CA . ARG A 1 291 ? 7.576 -8.594 -26.061 1.00 85.81 291 ARG A CA 1
ATOM 2092 C C . ARG A 1 291 ? 8.005 -7.220 -25.536 1.00 85.81 291 ARG A C 1
ATOM 2094 O O . ARG A 1 291 ? 7.790 -6.244 -26.250 1.00 85.81 291 ARG A O 1
ATOM 2101 N N . PRO A 1 292 ? 8.637 -7.109 -24.352 1.00 88.75 292 PRO A N 1
ATOM 2102 C CA . PRO A 1 292 ? 9.253 -5.862 -23.919 1.00 88.75 292 PRO A CA 1
ATOM 2103 C C . PRO A 1 292 ? 10.223 -5.264 -24.939 1.00 88.75 292 PRO A C 1
ATOM 2105 O O . PRO A 1 292 ? 10.179 -4.060 -25.150 1.00 88.75 292 PRO A O 1
ATOM 2108 N N . VAL A 1 293 ? 11.046 -6.073 -25.614 1.00 88.81 293 VAL A N 1
ATOM 2109 C CA . VAL A 1 293 ? 11.969 -5.576 -26.654 1.00 88.81 293 VAL A CA 1
ATOM 2110 C C . VAL A 1 293 ? 11.209 -5.003 -27.851 1.00 88.81 293 VAL A C 1
ATOM 2112 O O . VAL A 1 293 ? 11.480 -3.880 -28.269 1.00 88.81 293 VAL A O 1
ATOM 2115 N N . ALA A 1 294 ? 10.205 -5.717 -28.363 1.00 89.69 294 ALA A N 1
ATOM 2116 C CA . ALA A 1 294 ? 9.358 -5.225 -29.449 1.00 89.69 294 ALA A CA 1
ATOM 2117 C C . ALA A 1 294 ? 8.638 -3.919 -29.072 1.00 89.69 294 ALA A C 1
ATOM 2119 O O . ALA A 1 294 ? 8.540 -2.996 -29.882 1.00 89.69 294 ALA A O 1
ATOM 2120 N N . PHE A 1 295 ? 8.187 -3.813 -27.822 1.00 91.50 295 PHE A N 1
ATOM 2121 C CA . PHE A 1 295 ? 7.587 -2.596 -27.290 1.00 91.50 295 PHE A CA 1
ATOM 2122 C C . PHE A 1 295 ? 8.590 -1.437 -27.191 1.00 91.50 295 PHE A C 1
ATOM 2124 O O . PHE A 1 295 ? 8.261 -0.318 -27.579 1.00 91.50 295 PHE A O 1
ATOM 2131 N N . ILE A 1 296 ? 9.827 -1.692 -26.744 1.00 91.25 296 ILE A N 1
ATOM 2132 C CA . ILE A 1 296 ? 10.915 -0.698 -26.750 1.00 91.25 296 ILE A CA 1
ATOM 2133 C C . ILE A 1 296 ? 11.165 -0.202 -28.177 1.00 91.25 296 ILE A C 1
ATOM 2135 O O . ILE A 1 296 ? 11.220 1.006 -28.393 1.00 91.25 296 ILE A O 1
ATOM 2139 N N . ASN A 1 297 ? 11.245 -1.103 -29.156 1.00 91.00 297 ASN A N 1
ATOM 2140 C CA . ASN A 1 297 ? 11.449 -0.728 -30.556 1.00 91.00 297 ASN A CA 1
ATOM 2141 C C . ASN A 1 297 ? 10.304 0.155 -31.075 1.00 91.00 297 ASN A C 1
ATOM 2143 O O . ASN A 1 297 ? 10.557 1.169 -31.726 1.00 91.00 297 ASN A O 1
ATOM 2147 N N . GLN A 1 298 ? 9.052 -0.162 -30.720 1.00 91.56 298 GLN A N 1
ATOM 2148 C CA . GLN A 1 298 ? 7.910 0.690 -31.054 1.00 91.56 298 GLN A CA 1
ATOM 2149 C C . GLN A 1 298 ? 8.009 2.068 -30.381 1.00 91.56 298 GLN A C 1
ATOM 2151 O O . GLN A 1 298 ? 7.752 3.081 -31.026 1.00 91.56 298 GLN A O 1
ATOM 2156 N N . LEU A 1 299 ? 8.407 2.132 -29.107 1.00 91.56 299 LEU A N 1
ATOM 2157 C CA . LEU A 1 299 ? 8.587 3.396 -28.385 1.00 91.56 299 LEU A CA 1
ATOM 2158 C C . LEU A 1 299 ? 9.688 4.273 -28.990 1.00 91.56 299 LEU A C 1
ATOM 2160 O O . LEU A 1 299 ? 9.524 5.492 -29.053 1.00 91.56 299 LEU A O 1
ATOM 2164 N N . VAL A 1 300 ? 10.796 3.666 -29.417 1.00 91.56 300 VAL A N 1
ATOM 2165 C CA . VAL A 1 300 ? 11.924 4.362 -30.055 1.00 91.56 300 VAL A CA 1
ATOM 2166 C C . VAL A 1 300 ? 11.530 4.888 -31.436 1.00 91.56 300 VAL A C 1
ATOM 2168 O O . VAL A 1 300 ? 11.925 5.996 -31.792 1.00 91.56 300 VAL A O 1
ATOM 2171 N N . ALA A 1 301 ? 10.701 4.149 -32.179 1.00 92.75 301 ALA A N 1
ATOM 2172 C CA . ALA A 1 301 ? 10.187 4.580 -33.478 1.00 92.75 301 ALA A CA 1
ATOM 2173 C C . ALA A 1 301 ? 9.241 5.796 -33.392 1.00 92.75 301 ALA A C 1
ATOM 2175 O O . ALA A 1 301 ? 9.102 6.541 -34.363 1.00 92.75 301 ALA A O 1
ATOM 2176 N N . VAL A 1 302 ? 8.595 6.030 -32.243 1.00 95.00 302 VAL A N 1
ATOM 2177 C CA . VAL A 1 302 ? 7.737 7.204 -32.027 1.00 95.00 302 VAL A CA 1
ATOM 2178 C C . VAL A 1 302 ? 8.600 8.420 -31.682 1.00 95.00 302 VAL A C 1
ATOM 2180 O O . VAL A 1 302 ? 9.145 8.522 -30.580 1.00 95.00 302 VAL A O 1
ATOM 2183 N N . SER A 1 303 ? 8.708 9.367 -32.616 1.00 93.25 303 SER A N 1
ATOM 2184 C CA . SER A 1 303 ? 9.483 10.605 -32.450 1.00 93.25 303 SER A CA 1
ATOM 2185 C C . SER A 1 303 ? 8.812 11.629 -31.528 1.00 93.25 303 SER A C 1
ATOM 2187 O O . SER A 1 303 ? 9.508 12.342 -30.807 1.00 93.25 303 SER A O 1
ATOM 2189 N N . ASP A 1 304 ? 7.477 11.690 -31.519 1.00 95.81 304 ASP A N 1
ATOM 2190 C CA . ASP A 1 304 ? 6.724 12.636 -30.693 1.00 95.81 304 ASP A CA 1
ATOM 2191 C C . ASP A 1 304 ? 6.707 12.210 -29.207 1.00 95.81 304 ASP A C 1
ATOM 2193 O O . ASP A 1 304 ? 6.219 11.119 -28.880 1.00 95.81 304 ASP A O 1
ATOM 2197 N N . PRO A 1 305 ? 7.203 13.049 -28.274 1.00 93.06 305 PRO A N 1
ATOM 2198 C CA . PRO A 1 305 ? 7.203 12.728 -26.850 1.00 93.06 305 PRO A CA 1
ATOM 2199 C C . PRO A 1 305 ? 5.794 12.540 -26.279 1.00 93.06 305 PRO A C 1
ATOM 2201 O O . PRO A 1 305 ? 5.611 11.691 -25.404 1.00 93.06 305 PRO A O 1
ATOM 2204 N N . VAL A 1 306 ? 4.792 13.281 -26.765 1.00 94.19 306 VAL A N 1
ATOM 2205 C CA . VAL A 1 306 ? 3.416 13.169 -26.254 1.00 94.19 306 VAL A CA 1
ATOM 2206 C C . VAL A 1 306 ? 2.812 11.828 -26.663 1.00 94.19 306 VAL A C 1
ATOM 2208 O O . VAL A 1 306 ? 2.299 11.099 -25.811 1.00 94.19 306 VAL A O 1
ATOM 2211 N N . ALA A 1 307 ? 2.953 11.444 -27.933 1.00 93.00 307 ALA A N 1
ATOM 2212 C CA . ALA A 1 307 ? 2.555 10.128 -28.419 1.00 93.00 307 ALA A CA 1
ATOM 2213 C C . ALA A 1 307 ? 3.282 8.991 -27.685 1.00 93.00 307 ALA A C 1
ATOM 2215 O O . ALA A 1 307 ? 2.654 7.990 -27.335 1.00 93.00 307 ALA A O 1
ATOM 2216 N N . ARG A 1 308 ? 4.578 9.147 -27.377 1.00 93.25 308 ARG A N 1
ATOM 2217 C CA . ARG A 1 308 ? 5.347 8.151 -26.613 1.00 93.25 308 ARG A CA 1
ATOM 2218 C C . ARG A 1 308 ? 4.802 7.966 -25.196 1.00 93.25 308 ARG A C 1
ATOM 2220 O O . ARG A 1 308 ? 4.648 6.835 -24.739 1.00 93.25 308 ARG A O 1
ATOM 2227 N N . VAL A 1 309 ? 4.471 9.063 -24.514 1.00 90.62 309 VAL A N 1
ATOM 2228 C CA . VAL A 1 309 ? 3.836 9.024 -23.187 1.00 90.62 309 VAL A CA 1
ATOM 2229 C C . VAL A 1 309 ? 2.446 8.394 -23.266 1.00 90.62 309 VAL A C 1
ATOM 2231 O O . VAL A 1 309 ? 2.107 7.579 -22.410 1.00 90.62 309 VAL A O 1
ATOM 2234 N N . GLY A 1 310 ? 1.663 8.704 -24.302 1.00 91.88 310 GLY A N 1
ATOM 2235 C CA . GLY A 1 310 ? 0.368 8.063 -24.543 1.00 91.88 310 GLY A CA 1
ATOM 2236 C C . GLY A 1 310 ? 0.492 6.548 -24.727 1.00 91.88 310 GLY A C 1
ATOM 2237 O O . GLY A 1 310 ? -0.276 5.787 -24.141 1.00 91.88 310 GLY A O 1
ATOM 2238 N N . LEU A 1 311 ? 1.508 6.101 -25.466 1.00 91.31 311 LEU A N 1
ATOM 2239 C CA . LEU A 1 311 ? 1.787 4.687 -25.713 1.00 91.31 311 LEU A CA 1
ATOM 2240 C C . LEU A 1 311 ? 2.217 3.958 -24.427 1.00 91.31 311 LEU A C 1
ATOM 2242 O O . LEU A 1 311 ? 1.695 2.883 -24.130 1.00 91.31 311 LEU A O 1
ATOM 2246 N N . LEU A 1 312 ? 3.092 4.570 -23.620 1.00 90.31 312 LEU A N 1
ATOM 2247 C CA . LEU A 1 312 ? 3.460 4.072 -22.287 1.00 90.31 312 LEU A CA 1
ATOM 2248 C C . LEU A 1 312 ? 2.255 3.997 -21.347 1.00 90.31 312 LEU A C 1
ATOM 2250 O O . LEU A 1 312 ? 2.045 2.984 -20.682 1.00 90.31 312 LEU A O 1
ATOM 2254 N N . SER A 1 313 ? 1.450 5.060 -21.304 1.00 89.12 313 SER A N 1
ATOM 2255 C CA . SER A 1 313 ? 0.255 5.122 -20.464 1.00 89.12 313 SER A CA 1
ATOM 2256 C C . SER A 1 313 ? -0.722 4.012 -20.830 1.00 89.12 313 SER A C 1
ATOM 2258 O O . SER A 1 313 ? -1.216 3.322 -19.937 1.00 89.12 313 SER A O 1
ATOM 2260 N N . ARG A 1 314 ? -0.926 3.781 -22.131 1.00 88.69 314 ARG A N 1
ATOM 2261 C CA . ARG A 1 314 ? -1.775 2.704 -22.628 1.00 88.69 314 ARG A CA 1
ATOM 2262 C C . ARG A 1 314 ? -1.224 1.335 -22.258 1.00 88.69 314 ARG A C 1
ATOM 2264 O O . ARG A 1 314 ? -1.955 0.554 -21.677 1.00 88.69 314 ARG A O 1
ATOM 2271 N N . ALA A 1 315 ? 0.055 1.063 -22.499 1.00 88.12 315 ALA A N 1
ATOM 2272 C CA . ALA A 1 315 ? 0.646 -0.236 -22.177 1.00 88.12 315 ALA A CA 1
ATOM 2273 C C . ALA A 1 315 ? 0.671 -0.554 -20.674 1.00 88.12 315 ALA A C 1
ATOM 2275 O O . ALA A 1 315 ? 0.666 -1.717 -20.286 1.00 88.12 315 ALA A O 1
ATOM 2276 N N . PHE A 1 316 ? 0.720 0.466 -19.814 1.00 85.75 316 PHE A N 1
ATOM 2277 C CA . PHE A 1 316 ? 0.696 0.265 -18.365 1.00 85.75 316 PHE A CA 1
ATOM 2278 C C . PHE A 1 316 ? -0.723 0.235 -17.792 1.00 85.75 316 PHE A C 1
ATOM 2280 O O . PHE A 1 316 ? -0.921 -0.327 -16.719 1.00 85.75 316 PHE A O 1
ATOM 2287 N N . CYS A 1 317 ? -1.718 0.810 -18.471 1.00 82.88 317 CYS A N 1
ATOM 2288 C CA . CYS A 1 317 ? -3.114 0.772 -18.022 1.00 82.88 317 CYS A CA 1
ATOM 2289 C C . CYS A 1 317 ? -3.924 -0.365 -18.662 1.00 82.88 317 CYS A C 1
ATOM 2291 O O . CYS A 1 317 ? -4.842 -0.880 -18.030 1.00 82.88 317 CYS A O 1
ATOM 2293 N N . GLU A 1 318 ? -3.571 -0.766 -19.878 1.00 83.56 318 GLU A N 1
ATOM 2294 C CA . GLU A 1 318 ? -4.253 -1.748 -20.722 1.00 83.56 318 GLU A CA 1
ATOM 2295 C C . GLU A 1 318 ? -3.268 -2.838 -21.158 1.00 83.56 318 GLU A C 1
ATOM 2297 O O . GLU A 1 318 ? -2.052 -2.672 -21.058 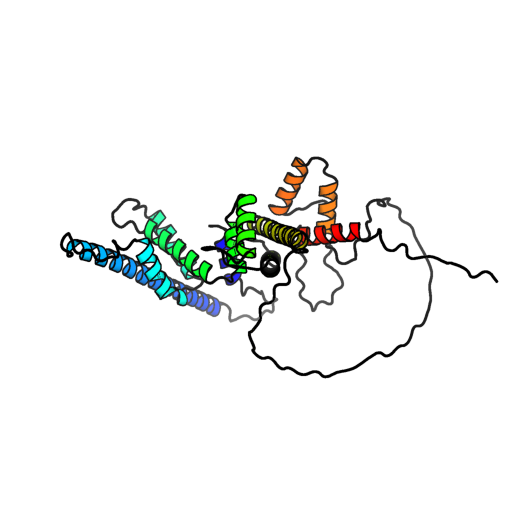1.00 83.56 318 GLU A O 1
ATOM 2302 N N . ASP A 1 319 ? -3.783 -3.972 -21.630 1.00 80.19 319 ASP A N 1
ATOM 2303 C CA . ASP A 1 319 ? -2.941 -4.990 -22.252 1.00 80.19 319 ASP A CA 1
ATOM 2304 C C . ASP A 1 319 ? -2.453 -4.481 -23.606 1.00 80.19 319 ASP A C 1
ATOM 2306 O O . ASP A 1 319 ? -3.231 -4.176 -24.510 1.00 80.19 319 ASP A O 1
ATOM 2310 N N . TRP A 1 320 ? -1.135 -4.326 -23.733 1.00 82.56 320 TRP A N 1
ATOM 2311 C CA . TRP A 1 320 ? -0.536 -3.962 -25.007 1.00 82.56 320 TRP A CA 1
ATOM 2312 C C . TRP A 1 320 ? -0.509 -5.182 -25.934 1.00 82.56 320 TRP A C 1
ATOM 2314 O O . TRP A 1 320 ? 0.326 -6.072 -25.782 1.00 82.56 320 TRP A O 1
ATOM 2324 N N . ASP A 1 321 ? -1.401 -5.172 -26.922 1.00 71.94 321 ASP A N 1
ATOM 2325 C CA . ASP A 1 321 ? -1.534 -6.188 -27.977 1.00 71.94 321 ASP A CA 1
ATOM 2326 C C . ASP A 1 321 ? -0.715 -5.858 -29.243 1.00 71.94 321 ASP A C 1
ATOM 2328 O O . ASP A 1 321 ? -1.104 -6.219 -30.353 1.00 71.94 321 ASP A O 1
ATOM 2332 N N . GLY A 1 322 ? 0.380 -5.098 -29.127 1.00 74.12 322 GLY A N 1
ATOM 2333 C CA . GLY A 1 322 ? 1.109 -4.613 -30.304 1.00 74.12 322 GLY A CA 1
ATOM 2334 C C . GLY A 1 322 ? 1.717 -5.713 -31.184 1.00 74.12 322 GLY A C 1
ATOM 2335 O O . GLY A 1 322 ? 1.594 -6.905 -30.920 1.00 74.12 322 GLY A O 1
ATOM 2336 N N . ALA A 1 323 ? 2.415 -5.296 -32.245 1.00 64.44 323 ALA A N 1
ATOM 2337 C CA . ALA A 1 323 ? 2.838 -6.137 -33.376 1.00 64.44 323 ALA A CA 1
ATOM 2338 C C . ALA A 1 323 ? 3.824 -7.284 -33.055 1.00 64.44 323 ALA A C 1
ATOM 2340 O O . ALA A 1 323 ? 4.281 -7.971 -33.967 1.00 64.44 323 ALA A O 1
ATOM 2341 N N . ALA A 1 324 ? 4.171 -7.501 -31.786 1.00 69.88 324 ALA A N 1
ATOM 2342 C CA . ALA A 1 324 ? 5.009 -8.621 -31.397 1.00 69.88 324 ALA A CA 1
ATOM 2343 C C . ALA A 1 324 ? 4.274 -9.946 -31.679 1.00 69.88 324 ALA A C 1
ATOM 2345 O O . ALA A 1 324 ? 3.135 -10.111 -31.224 1.00 69.88 324 ALA A O 1
ATOM 2346 N N . PRO A 1 325 ? 4.907 -10.911 -32.375 1.00 65.88 325 PRO A N 1
ATOM 2347 C CA . PRO A 1 325 ? 4.351 -12.246 -32.528 1.00 65.88 325 PRO A CA 1
ATOM 2348 C C . PRO A 1 325 ? 3.965 -12.804 -31.157 1.00 65.88 325 PRO A C 1
ATOM 2350 O O . PRO A 1 325 ? 4.756 -12.726 -30.210 1.00 65.88 325 PRO A O 1
ATOM 2353 N N . ARG A 1 326 ? 2.752 -13.363 -31.039 1.00 66.19 326 ARG A N 1
ATOM 2354 C CA . ARG A 1 326 ? 2.368 -14.107 -29.833 1.00 66.19 326 ARG A CA 1
ATOM 2355 C C . ARG A 1 326 ? 3.431 -15.170 -29.606 1.00 66.19 326 ARG A C 1
ATOM 2357 O O . ARG A 1 326 ? 3.716 -15.944 -30.523 1.00 66.19 326 ARG A O 1
ATOM 2364 N N . GLN A 1 327 ? 4.055 -15.167 -28.430 1.00 66.25 327 GLN A N 1
ATOM 2365 C CA . GLN A 1 327 ? 5.062 -16.173 -28.132 1.00 66.25 327 GLN A CA 1
ATOM 2366 C C . GLN A 1 327 ? 4.371 -17.529 -28.207 1.00 66.25 327 GLN A C 1
ATOM 2368 O O . GLN A 1 327 ? 3.426 -17.801 -27.467 1.00 66.25 327 GLN A O 1
ATOM 2373 N N . ALA A 1 328 ? 4.807 -18.366 -29.150 1.00 62.53 328 ALA A N 1
ATOM 2374 C CA . ALA A 1 328 ? 4.325 -19.731 -29.199 1.00 62.53 328 ALA A CA 1
ATOM 2375 C C . ALA A 1 328 ? 4.631 -20.370 -27.834 1.00 62.53 328 ALA A C 1
ATOM 2377 O O . ALA A 1 328 ? 5.750 -20.193 -27.336 1.00 62.53 328 ALA A O 1
ATOM 2378 N N . PRO A 1 329 ? 3.672 -21.084 -27.215 1.00 62.22 329 PRO A N 1
ATOM 2379 C CA . PRO A 1 329 ? 3.924 -21.767 -25.954 1.00 62.22 329 PRO A CA 1
ATOM 2380 C C . PRO A 1 329 ? 5.174 -22.621 -26.137 1.00 62.22 329 PRO A C 1
ATOM 2382 O O . PRO A 1 329 ? 5.260 -23.376 -27.107 1.00 62.22 329 PRO A O 1
ATOM 2385 N N . GLN A 1 330 ? 6.168 -22.417 -25.270 1.00 61.78 330 GLN A N 1
ATOM 2386 C CA . GLN A 1 330 ? 7.524 -22.936 -25.426 1.00 61.78 330 GLN A CA 1
ATOM 2387 C C . GLN A 1 330 ? 7.477 -24.471 -25.519 1.00 61.78 330 GLN A C 1
ATOM 2389 O O . GLN A 1 330 ? 7.401 -25.192 -24.524 1.00 61.78 330 GLN A O 1
ATOM 2394 N N . ARG A 1 331 ? 7.428 -24.982 -26.752 1.00 51.50 331 ARG A N 1
ATOM 2395 C CA . ARG A 1 331 ? 7.135 -26.382 -27.066 1.00 51.50 331 ARG A CA 1
ATOM 2396 C C . ARG A 1 331 ? 8.431 -27.179 -26.951 1.00 51.50 331 ARG A C 1
ATOM 2398 O O . ARG A 1 331 ? 9.065 -27.475 -27.955 1.00 51.50 331 ARG A O 1
ATOM 2405 N N . GLY A 1 332 ? 8.871 -27.452 -25.725 1.00 54.09 332 GLY A N 1
ATOM 2406 C CA . GLY A 1 332 ? 10.134 -28.167 -25.516 1.00 54.09 332 GLY A CA 1
ATOM 2407 C C . GLY A 1 332 ? 10.521 -28.508 -24.080 1.00 54.09 332 GLY A C 1
ATOM 2408 O O . GLY A 1 332 ? 11.448 -29.293 -23.905 1.00 54.09 332 GLY A O 1
ATOM 2409 N N . MET A 1 333 ? 9.837 -27.988 -23.056 1.00 55.91 333 MET A N 1
ATOM 2410 C CA . MET A 1 333 ? 10.089 -28.433 -21.682 1.00 55.91 333 MET A CA 1
ATOM 2411 C C . MET A 1 333 ? 9.287 -29.708 -21.372 1.00 55.91 333 MET A C 1
ATOM 2413 O O . MET A 1 333 ? 8.102 -29.773 -21.714 1.00 55.91 333 MET A O 1
ATOM 2417 N N . PRO A 1 334 ? 9.908 -30.738 -20.761 1.00 55.47 334 PRO A N 1
ATOM 2418 C CA . PRO A 1 334 ? 9.229 -31.981 -20.420 1.00 55.47 334 PRO A CA 1
ATOM 2419 C C . PRO A 1 334 ? 8.030 -31.690 -19.514 1.00 55.47 334 PRO A C 1
ATOM 2421 O O . PRO A 1 334 ? 8.119 -30.894 -18.580 1.00 55.47 334 PRO A O 1
ATOM 2424 N N . ALA A 1 335 ? 6.913 -32.361 -19.801 1.00 53.03 335 ALA A N 1
ATOM 2425 C CA . ALA A 1 335 ? 5.561 -32.120 -19.287 1.00 53.03 335 ALA A CA 1
ATOM 2426 C C . ALA A 1 335 ? 5.362 -32.248 -17.753 1.00 53.03 335 ALA A C 1
ATOM 2428 O O . ALA A 1 335 ? 4.229 -32.331 -17.291 1.00 53.03 335 ALA A O 1
ATOM 2429 N N . GLY A 1 336 ? 6.436 -32.277 -16.959 1.00 58.75 336 GLY A N 1
ATOM 2430 C CA . GLY A 1 336 ? 6.403 -32.375 -15.497 1.00 58.75 336 GLY A CA 1
ATOM 2431 C C . GLY A 1 336 ? 6.643 -31.058 -14.750 1.00 58.75 336 GLY A C 1
ATOM 2432 O O . GLY A 1 336 ? 6.398 -31.003 -13.550 1.00 58.75 336 GLY A O 1
ATOM 2433 N N . GLY A 1 337 ? 7.107 -29.997 -15.422 1.00 53.75 337 GLY A N 1
ATOM 2434 C CA . GLY A 1 337 ? 7.280 -28.674 -14.815 1.00 53.75 337 GLY A CA 1
ATOM 2435 C C . GLY A 1 337 ? 6.102 -27.768 -15.154 1.00 53.75 337 GLY A C 1
ATOM 2436 O O . GLY A 1 337 ? 6.003 -27.300 -16.282 1.00 53.75 337 GLY A O 1
ATOM 2437 N N . GLY A 1 338 ? 5.204 -27.524 -14.199 1.00 49.81 338 GLY A N 1
ATOM 2438 C CA . GLY A 1 338 ? 4.002 -26.696 -14.359 1.00 49.81 338 GLY A CA 1
ATOM 2439 C C . GLY A 1 338 ? 4.264 -25.195 -14.542 1.00 49.81 338 GLY A C 1
ATOM 2440 O O . GLY A 1 338 ? 3.635 -24.386 -13.865 1.00 49.81 338 GLY A O 1
ATOM 2441 N N . SER A 1 339 ? 5.181 -24.794 -15.428 1.00 58.56 339 SER A N 1
ATOM 2442 C CA . SER A 1 339 ? 5.354 -23.387 -15.781 1.00 58.56 339 SER A CA 1
ATOM 2443 C C . SER A 1 339 ? 4.094 -22.915 -16.504 1.00 58.56 339 SER A C 1
ATOM 2445 O O . SER A 1 339 ? 3.855 -23.288 -17.657 1.00 58.56 339 SER A O 1
ATOM 2447 N N . LYS A 1 340 ? 3.266 -22.127 -15.810 1.00 63.19 340 LYS A N 1
ATOM 2448 C CA . LYS A 1 340 ? 2.111 -21.452 -16.405 1.00 63.19 340 LYS A CA 1
ATOM 2449 C C . LYS A 1 340 ? 2.565 -20.705 -17.672 1.00 63.19 340 LYS A C 1
ATOM 2451 O O . LYS A 1 340 ? 3.658 -20.129 -17.659 1.00 63.19 340 LYS A O 1
ATOM 2456 N N . PRO A 1 341 ? 1.775 -20.722 -18.762 1.00 65.19 341 PRO A N 1
ATOM 2457 C CA . PRO A 1 341 ? 2.108 -19.979 -19.973 1.00 65.19 341 PRO A CA 1
ATOM 2458 C C . PRO A 1 341 ? 2.379 -18.522 -19.598 1.00 65.19 341 PRO A C 1
ATOM 2460 O O . PRO A 1 341 ? 1.580 -17.913 -18.883 1.00 65.19 341 PRO A O 1
ATOM 2463 N N . GLN A 1 342 ? 3.529 -17.988 -20.023 1.00 64.25 342 GLN A N 1
ATOM 2464 C CA . GLN A 1 342 ? 3.861 -16.607 -19.704 1.00 64.25 342 GLN A CA 1
ATOM 2465 C C . GLN A 1 342 ? 2.769 -15.684 -20.267 1.00 64.25 342 GLN A C 1
ATOM 2467 O O . GLN A 1 342 ? 2.355 -15.857 -21.413 1.00 64.25 342 GLN A O 1
ATOM 2472 N N . PRO A 1 343 ? 2.276 -14.731 -19.463 1.00 65.38 343 PRO A N 1
ATOM 2473 C CA . PRO A 1 343 ? 1.239 -13.807 -19.885 1.00 65.38 343 PRO A CA 1
ATOM 2474 C C . PRO A 1 343 ? 1.710 -12.987 -21.088 1.00 65.38 343 PRO A C 1
ATOM 2476 O O . PRO A 1 343 ? 2.829 -12.479 -21.128 1.00 65.38 343 PRO A O 1
ATOM 2479 N N . ASP A 1 344 ? 0.817 -12.851 -22.060 1.00 68.06 344 ASP A N 1
ATOM 2480 C CA . ASP A 1 344 ? 1.109 -12.364 -23.407 1.00 68.06 344 ASP A CA 1
ATOM 2481 C C . ASP A 1 344 ? 1.233 -10.824 -23.515 1.00 68.06 344 ASP A C 1
ATOM 2483 O O . ASP A 1 344 ? 1.210 -10.273 -24.609 1.00 68.06 344 ASP A O 1
ATOM 2487 N N . TRP A 1 345 ? 1.376 -10.095 -22.411 1.00 80.81 345 TRP A N 1
ATOM 2488 C CA . TRP A 1 345 ? 1.349 -8.626 -22.388 1.00 80.81 345 TRP A CA 1
ATOM 2489 C C . TRP A 1 345 ? 2.536 -8.035 -21.616 1.00 80.81 345 TRP A C 1
ATOM 2491 O O . TRP A 1 345 ? 3.231 -8.715 -20.858 1.00 80.81 345 TRP A O 1
ATOM 2501 N N . VAL A 1 346 ? 2.823 -6.752 -21.856 1.00 83.19 346 VAL A N 1
ATOM 2502 C CA . VAL A 1 346 ? 3.999 -6.061 -21.305 1.00 83.19 346 VAL A CA 1
ATOM 2503 C C . VAL A 1 346 ? 3.762 -5.709 -19.838 1.00 83.19 346 VAL A C 1
ATOM 2505 O O . VAL A 1 346 ? 3.012 -4.788 -19.523 1.00 83.19 346 VAL A O 1
ATOM 2508 N N . ARG A 1 347 ? 4.434 -6.421 -18.928 1.00 85.00 347 ARG A N 1
ATOM 2509 C CA . ARG A 1 347 ? 4.407 -6.095 -17.497 1.00 85.00 347 ARG A CA 1
ATOM 2510 C C . ARG A 1 347 ? 5.397 -4.960 -17.178 1.00 85.00 347 ARG A C 1
ATOM 2512 O O . ARG A 1 347 ? 6.545 -5.047 -17.627 1.00 85.00 347 ARG A O 1
ATOM 2519 N N . PRO A 1 348 ? 5.001 -3.902 -16.439 1.00 85.88 348 PRO A N 1
ATOM 2520 C CA . PRO A 1 348 ? 5.853 -2.736 -16.183 1.00 85.88 348 PRO A CA 1
ATOM 2521 C C . PRO A 1 348 ? 7.221 -3.056 -15.563 1.00 85.88 348 PRO A C 1
ATOM 2523 O O . PRO A 1 348 ? 8.238 -2.534 -16.013 1.00 85.88 348 PRO A O 1
ATOM 2526 N N . GLY A 1 349 ? 7.282 -3.941 -14.571 1.00 83.94 349 GLY A N 1
ATOM 2527 C CA . GLY A 1 349 ? 8.517 -4.381 -13.926 1.00 83.94 349 GLY A CA 1
ATOM 2528 C C . GLY A 1 349 ? 9.427 -5.144 -14.884 1.00 83.94 349 GLY A C 1
ATOM 2529 O O . GLY A 1 349 ? 10.592 -4.765 -15.033 1.00 83.94 349 GLY A O 1
ATOM 2530 N N . ARG A 1 350 ? 8.900 -6.144 -15.608 1.00 86.00 350 ARG A N 1
ATOM 2531 C CA . ARG A 1 350 ? 9.652 -6.863 -16.664 1.00 86.00 350 ARG A CA 1
ATOM 2532 C C . ARG A 1 350 ? 10.147 -5.939 -17.769 1.00 86.00 350 ARG A C 1
ATOM 2534 O O . ARG A 1 350 ? 11.276 -6.103 -18.237 1.00 86.00 350 ARG A O 1
ATOM 2541 N N . PHE A 1 351 ? 9.333 -4.968 -18.172 1.00 89.75 351 PHE A N 1
ATOM 2542 C CA . PHE A 1 351 ? 9.718 -3.943 -19.136 1.00 89.75 351 PHE A CA 1
ATOM 2543 C C . PHE A 1 351 ? 10.900 -3.117 -18.629 1.00 89.75 351 PHE A C 1
ATOM 2545 O O . PHE A 1 351 ? 11.902 -3.021 -19.330 1.00 89.75 351 PHE A O 1
ATOM 2552 N N . MET A 1 352 ? 10.836 -2.597 -17.401 1.00 87.31 352 MET A N 1
ATOM 2553 C CA . MET A 1 352 ? 11.923 -1.796 -16.830 1.00 87.31 352 MET A CA 1
ATOM 2554 C C . MET A 1 352 ? 13.213 -2.608 -16.652 1.00 87.31 352 MET A C 1
ATOM 2556 O O . MET A 1 352 ? 14.297 -2.106 -16.943 1.00 87.31 352 MET A O 1
ATOM 2560 N N . SER A 1 353 ? 13.114 -3.876 -16.242 1.00 86.12 353 SER A N 1
ATOM 2561 C CA . SER A 1 353 ? 14.275 -4.774 -16.155 1.00 86.12 353 SER A CA 1
ATOM 2562 C C . SER A 1 353 ? 14.886 -5.055 -17.531 1.00 86.12 353 SER A C 1
ATOM 2564 O O . SER A 1 353 ? 16.107 -5.051 -17.680 1.00 86.12 353 SER A O 1
ATOM 2566 N N . THR A 1 354 ? 14.044 -5.238 -18.553 1.00 88.94 354 THR A N 1
ATOM 2567 C CA . THR A 1 354 ? 14.489 -5.419 -19.943 1.00 88.94 354 THR A CA 1
ATOM 2568 C C . THR A 1 354 ? 15.172 -4.160 -20.466 1.00 88.94 354 THR A C 1
ATOM 2570 O O . THR A 1 354 ? 16.271 -4.242 -21.002 1.00 88.94 354 THR A O 1
ATOM 2573 N N . LEU A 1 355 ? 14.570 -2.990 -20.248 1.00 88.50 355 LEU A N 1
ATOM 2574 C CA . LEU A 1 355 ? 15.132 -1.699 -20.630 1.00 88.50 355 LEU A CA 1
ATOM 2575 C C . LEU A 1 355 ? 16.499 -1.467 -19.975 1.00 88.50 355 LEU A C 1
ATOM 2577 O O . LEU A 1 355 ? 17.445 -1.077 -20.655 1.00 88.50 355 LEU A O 1
ATOM 2581 N N . ALA A 1 356 ? 16.633 -1.768 -18.680 1.00 85.69 356 ALA A N 1
ATOM 2582 C CA . ALA A 1 356 ? 17.907 -1.667 -17.976 1.00 85.69 356 ALA A CA 1
ATOM 2583 C C . ALA A 1 356 ? 18.978 -2.596 -18.574 1.00 85.69 356 ALA A C 1
ATOM 2585 O O . ALA A 1 356 ? 20.121 -2.170 -18.738 1.00 85.69 356 ALA A O 1
ATOM 2586 N N . ALA A 1 357 ? 18.614 -3.831 -18.933 1.00 86.69 357 ALA A N 1
ATOM 2587 C CA . ALA A 1 357 ? 19.521 -4.770 -19.591 1.00 86.69 357 ALA A CA 1
ATOM 2588 C C . ALA A 1 357 ? 19.941 -4.286 -20.990 1.00 86.69 357 ALA A C 1
ATOM 2590 O O . ALA A 1 357 ? 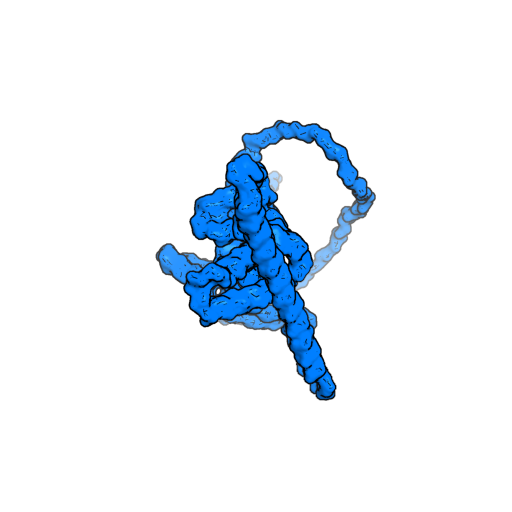21.118 -4.374 -21.335 1.00 86.69 357 ALA A O 1
ATOM 2591 N N . VAL A 1 358 ? 19.007 -3.725 -21.770 1.00 87.00 358 VAL A N 1
ATOM 2592 C CA . VAL A 1 358 ? 19.296 -3.131 -23.087 1.00 87.00 358 VAL A CA 1
ATOM 2593 C C . VAL A 1 358 ? 20.285 -1.972 -22.944 1.00 87.00 358 VAL A C 1
ATOM 2595 O O . VAL A 1 358 ? 21.305 -1.950 -23.624 1.00 87.00 358 VAL A O 1
ATOM 2598 N N . MET A 1 359 ? 20.036 -1.044 -22.015 1.00 84.94 359 MET A N 1
ATOM 2599 C CA . MET A 1 359 ? 20.918 0.106 -21.783 1.00 84.94 359 MET A CA 1
ATOM 2600 C C . MET A 1 359 ? 22.326 -0.304 -21.330 1.00 84.94 359 MET A C 1
ATOM 2602 O O . MET A 1 359 ? 23.301 0.322 -21.734 1.00 84.94 359 MET A O 1
ATOM 2606 N N . GLN A 1 360 ? 22.447 -1.355 -20.511 1.00 84.56 360 GLN A N 1
ATOM 2607 C CA . GLN A 1 360 ? 23.749 -1.892 -20.096 1.00 84.56 360 GLN A CA 1
ATOM 2608 C C . GLN A 1 360 ? 24.495 -2.579 -21.244 1.00 84.56 360 GLN A C 1
ATOM 2610 O O . GLN A 1 360 ? 25.716 -2.473 -21.315 1.00 84.56 360 GLN A O 1
ATOM 2615 N N . GLY A 1 361 ? 23.779 -3.266 -22.139 1.00 81.00 361 GLY A N 1
ATOM 2616 C CA . GLY A 1 361 ? 24.369 -3.921 -23.307 1.00 81.00 361 GLY A CA 1
ATOM 2617 C C . GLY A 1 361 ? 24.973 -2.930 -24.300 1.00 81.00 361 GLY A C 1
ATOM 2618 O O . GLY A 1 361 ? 26.087 -3.142 -24.762 1.00 81.00 361 GLY A O 1
ATOM 2619 N N . VAL A 1 362 ? 24.283 -1.814 -24.560 1.00 74.31 362 VAL A N 1
ATOM 2620 C CA . VAL A 1 362 ? 24.738 -0.782 -25.512 1.00 74.31 362 VAL A CA 1
ATOM 2621 C C . VAL A 1 362 ? 26.032 -0.091 -25.055 1.00 74.31 362 VAL A C 1
ATOM 2623 O O . VAL A 1 362 ? 26.840 0.299 -25.887 1.00 74.31 362 VAL A O 1
ATOM 2626 N N . GLY A 1 363 ? 26.269 0.038 -23.746 1.00 67.94 363 GLY A N 1
ATOM 2627 C CA . GLY A 1 363 ? 27.482 0.680 -23.217 1.00 67.94 363 GLY A CA 1
ATOM 2628 C C . GLY A 1 363 ? 28.709 -0.234 -23.087 1.00 67.94 363 GLY A C 1
ATOM 2629 O O . GLY A 1 363 ? 29.780 0.249 -22.732 1.00 67.94 363 GLY A O 1
ATOM 2630 N N . GLY A 1 364 ? 28.567 -1.547 -23.305 1.00 65.38 364 GLY A N 1
ATOM 2631 C CA . GLY A 1 364 ? 29.610 -2.536 -23.001 1.00 65.38 364 GLY A CA 1
ATOM 2632 C C . GLY A 1 364 ? 30.574 -2.872 -24.144 1.00 65.38 364 GLY A C 1
ATOM 2633 O O . GLY A 1 364 ? 31.581 -3.532 -23.892 1.00 65.38 364 GLY A O 1
ATOM 2634 N N . GLU A 1 365 ? 30.294 -2.455 -25.382 1.00 57.16 365 GLU A N 1
ATOM 2635 C CA . GLU A 1 365 ? 31.053 -2.907 -26.563 1.00 57.16 365 GLU A CA 1
ATOM 2636 C C . GLU A 1 365 ? 32.253 -2.021 -26.948 1.00 57.16 365 GLU A C 1
ATOM 2638 O O . GLU A 1 365 ? 33.097 -2.459 -27.725 1.00 57.16 365 GLU A O 1
ATOM 2643 N N . GLU A 1 366 ? 32.430 -0.830 -26.368 1.00 56.59 366 GLU A N 1
ATOM 2644 C CA . GLU A 1 366 ? 33.515 0.086 -26.783 1.00 56.59 366 GLU A CA 1
ATOM 2645 C C . GLU A 1 366 ? 34.905 -0.209 -26.164 1.00 56.59 366 GLU A C 1
ATOM 2647 O O . GLU A 1 366 ? 35.866 0.501 -26.448 1.00 56.59 366 GLU A O 1
ATOM 2652 N N . GLY A 1 367 ? 35.065 -1.253 -25.335 1.00 55.34 367 GLY A N 1
ATOM 2653 C CA . GLY A 1 367 ? 36.266 -1.415 -24.492 1.00 55.34 367 GLY A CA 1
ATOM 2654 C C . GLY A 1 367 ? 37.172 -2.631 -24.722 1.00 55.34 367 GLY A C 1
ATOM 2655 O O . GLY A 1 367 ? 38.231 -2.700 -24.103 1.00 55.34 367 GLY A O 1
ATOM 2656 N N . SER A 1 368 ? 36.807 -3.603 -25.564 1.00 50.66 368 SER A N 1
ATOM 2657 C CA . SER A 1 368 ? 37.582 -4.854 -25.715 1.00 50.66 368 SER A CA 1
ATOM 2658 C C . SER A 1 368 ? 38.216 -5.005 -27.102 1.00 50.66 368 SER A C 1
ATOM 2660 O O . SER A 1 368 ? 38.165 -6.057 -27.730 1.00 50.66 368 SER A O 1
ATOM 2662 N N . GLY A 1 369 ? 38.850 -3.935 -27.585 1.00 52.81 369 GLY A N 1
ATOM 2663 C CA . GLY A 1 369 ? 39.811 -3.983 -28.690 1.00 52.81 369 GLY A CA 1
ATOM 2664 C C . GLY A 1 369 ? 41.196 -4.405 -28.190 1.00 52.81 369 GLY A C 1
ATOM 2665 O O . GLY A 1 369 ? 42.132 -3.612 -28.213 1.00 52.81 369 GLY A O 1
ATOM 2666 N N . GLY A 1 370 ? 41.309 -5.625 -27.660 1.00 52.59 370 GLY A N 1
ATOM 2667 C CA . GLY A 1 370 ? 42.566 -6.201 -27.181 1.00 52.59 370 GLY A CA 1
ATOM 2668 C C . GLY A 1 370 ? 43.438 -6.721 -28.323 1.00 52.59 370 GLY A C 1
ATOM 2669 O O . GLY A 1 370 ? 43.248 -7.840 -28.784 1.00 52.59 370 GLY A O 1
ATOM 2670 N N . ASP A 1 371 ? 44.374 -5.874 -28.745 1.00 48.91 371 ASP A N 1
ATOM 2671 C CA . ASP A 1 371 ? 45.762 -6.181 -29.125 1.00 48.91 371 ASP A CA 1
ATOM 2672 C C . ASP A 1 371 ? 46.005 -7.436 -29.993 1.00 48.91 371 ASP A C 1
ATOM 2674 O O . ASP A 1 371 ? 46.386 -8.515 -29.533 1.00 48.91 371 ASP A O 1
ATOM 2678 N N . GLY A 1 372 ? 45.815 -7.267 -31.302 1.00 51.06 372 GLY A N 1
ATOM 2679 C CA . GLY A 1 372 ? 46.269 -8.211 -32.315 1.00 51.06 372 GLY A CA 1
ATOM 2680 C C . GLY A 1 372 ? 47.712 -7.938 -32.750 1.00 51.06 372 GLY A C 1
ATOM 2681 O O . GLY A 1 372 ? 47.957 -7.042 -33.548 1.00 51.06 372 GLY A O 1
ATOM 2682 N N . GLY A 1 373 ? 48.637 -8.797 -32.319 1.00 51.06 373 GLY A N 1
ATOM 2683 C CA . GLY A 1 373 ? 49.701 -9.320 -33.186 1.00 51.06 373 GLY A CA 1
ATOM 2684 C C . GLY A 1 373 ? 50.930 -8.443 -33.454 1.00 51.06 373 GLY A C 1
ATOM 2685 O O . GLY A 1 373 ? 51.178 -8.054 -34.592 1.00 51.06 373 GLY A O 1
ATOM 2686 N N . GLY A 1 374 ? 51.796 -8.270 -32.452 1.00 46.16 374 GLY A N 1
ATOM 2687 C CA . GLY A 1 374 ? 53.212 -7.957 -32.675 1.00 46.16 374 GLY A CA 1
ATOM 2688 C C . GLY A 1 374 ? 54.015 -9.222 -33.009 1.00 46.16 374 GLY A C 1
ATOM 2689 O O . GLY A 1 374 ? 54.295 -10.032 -32.127 1.00 46.16 374 GLY A O 1
ATOM 2690 N N . ALA A 1 375 ? 54.388 -9.406 -34.277 1.00 48.56 375 ALA A N 1
ATOM 2691 C CA . ALA A 1 375 ? 55.309 -10.458 -34.713 1.00 48.56 375 ALA A CA 1
ATOM 2692 C C . ALA A 1 375 ? 56.767 -10.124 -34.318 1.00 48.56 375 ALA A C 1
ATOM 2694 O O . ALA A 1 375 ? 57.190 -8.981 -34.507 1.00 48.56 375 ALA A O 1
ATOM 2695 N N . PRO A 1 376 ? 57.577 -11.085 -33.829 1.00 55.62 376 PRO A N 1
ATOM 2696 C CA . PRO A 1 376 ? 58.996 -10.849 -33.597 1.00 55.62 376 PRO A CA 1
ATOM 2697 C C . PRO A 1 376 ? 59.782 -10.977 -34.911 1.00 55.62 376 PRO A C 1
ATOM 2699 O O . PRO A 1 376 ? 59.834 -12.046 -35.519 1.00 55.62 376 PRO A O 1
ATOM 2702 N N . LEU A 1 377 ? 60.417 -9.881 -35.330 1.00 43.34 377 LEU A N 1
ATOM 2703 C CA . LEU A 1 377 ? 61.484 -9.891 -36.332 1.00 43.34 377 LEU A CA 1
ATOM 2704 C C . LEU A 1 377 ? 62.684 -10.680 -35.789 1.00 43.34 377 LEU A C 1
ATOM 2706 O O . LEU A 1 377 ? 63.153 -10.425 -34.676 1.00 43.34 377 LEU A O 1
ATOM 2710 N N . ARG A 1 378 ? 63.182 -11.613 -36.600 1.00 51.47 378 ARG A N 1
ATOM 2711 C CA . ARG A 1 378 ? 64.513 -12.208 -36.492 1.00 51.47 378 ARG A CA 1
ATOM 2712 C C . ARG A 1 378 ? 65.264 -11.977 -37.788 1.00 51.47 378 ARG A C 1
ATOM 2714 O O . ARG A 1 378 ? 64.608 -12.097 -38.848 1.00 51.47 378 ARG A O 1
#

pLDDT: mean 72.62, std 21.48, range [30.83, 95.81]